Protein AF-A0A6L2P257-F1 (afdb_monomer_lite)

Radius of gyration: 29.63 Å; chains: 1; bounding box: 64×80×100 Å

pLDDT: mean 70.64, std 18.65, range [27.84, 96.62]

Secondary structure (DSSP, 8-state):
-EETTGGGGSEEEEEEEEEPPTT---SS-TT-EEEEEEPPTT-TTHHHHHHHHHHHHHHHTT-EE-SS-TTEEEEEETTEEEEEEEETTEEEEEESSHHHHHHHHHHHHHHS-EE---S--BSSS-EEEEETTEEEEE-HHHHHHHHHHTT-TTPPP-S-S--HHHHTTTTS---B--HHHHHHHHHHHHHHTTT-GGGHHHHHHHHTTTTS-BHHHHHHHHHHHHHHHHTTT--EEEETT------EEE---TTS-SS---THHHHHHHHHHHHHHHHHHHHHHHHT---S-EEEEES-HHHHHHHT-TT--SS-TTHHHH-TTSTT-SSGGGGEEEEESS--------S-HHHHHHHHHHHHHHHHHTT----GGG---S-SSEEETTEEEETTEEEE-HHHHHHHHTPPPP-SHHHHHHHHHHHHHHHTTT-SS--------PPPGGGTTS-HHHHHHHHHHHHHHHTHHHHTTS-EEEEES-GGGGGTTT-S---HHHHHHHHHHTTS-EEEEE--TTS-HHHHHHH--PPPPP-

Sequence (539 aa):
MDVKTAFLNRILKEEVYVGQPLGFVSKQYPYHMYALDKALYGLKQAPRAWYDILLQFLIETGFQKGSIDTTLFIKRKGKHIMLIQIYVDDIIFGSTNPKYCTKFSDLMVKCFEMSMMGEMKFFLEPQVNQFSNGIFINQSKYILDILKRFGMENCDTVPTPIVEQAKLKLDLVEKPVDHTDYCSMIGSLMYVTSSRPDIIFATCMCARYQANPNEHHVSAFKRIFCYLKGTINFGLWYPKDSGFDLIAYSNADHAGCHLDRKTESEYVAVSGCCAQVLWMRTQLQDYGFFYDKVPIYCDSKSVIAISCNPVQHTHTKHIDVSNPGVLMRVTPIQFALLVDVDTKESVVELQTKEEHDAHLRLVLELLKKEELYTKFSKCNFWLSKIQFLRHVIDSEGIHVDPAKIEEIKDWESPTTTIEIRQFLGLVVTIDDLSKKEKVIAYASRQLKIHKNKYTTHDLELRAMVFALKMWRHYFYDTKCVVFTDHKSLQHILDQKELNMRQRSWLELLSDYDYELRYDPRKANVVADALSRKSRPKPL

Organism: Tanacetum cinerariifolium (NCBI:txid118510)

Structure (mmCIF, N/CA/C/O backbone):
data_AF-A0A6L2P257-F1
#
_entry.id   AF-A0A6L2P257-F1
#
loop_
_atom_site.group_PDB
_atom_site.id
_atom_site.type_symbol
_atom_site.label_atom_id
_atom_site.label_alt_id
_atom_site.label_comp_id
_atom_site.label_asym_id
_atom_site.label_entity_id
_atom_site.label_seq_id
_atom_site.pdbx_PDB_ins_code
_atom_site.Cartn_x
_atom_site.Cartn_y
_atom_site.Cartn_z
_atom_site.occupancy
_atom_site.B_iso_or_equiv
_atom_site.auth_seq_id
_atom_site.auth_comp_id
_atom_site.auth_asym_id
_atom_site.auth_atom_id
_atom_site.pdbx_PDB_model_num
ATOM 1 N N . MET A 1 1 ? -3.025 12.269 15.958 1.00 76.62 1 MET A N 1
ATOM 2 C CA . MET A 1 1 ? -2.903 12.271 17.431 1.00 76.62 1 MET A CA 1
ATOM 3 C C . MET A 1 1 ? -1.823 11.294 17.802 1.00 76.62 1 MET A C 1
ATOM 5 O O . MET A 1 1 ? -1.691 10.302 17.099 1.00 76.62 1 MET A O 1
ATOM 9 N N . ASP A 1 2 ? -1.105 11.596 18.875 1.00 73.38 2 ASP A N 1
ATOM 10 C CA . ASP A 1 2 ? -0.067 10.729 19.428 1.00 73.38 2 ASP A CA 1
ATOM 11 C C . ASP A 1 2 ? -0.501 10.254 20.820 1.00 73.38 2 ASP A C 1
ATOM 13 O O . ASP A 1 2 ? -1.002 11.055 21.627 1.00 73.38 2 ASP A O 1
ATOM 17 N N . VAL A 1 3 ? -0.380 8.951 21.064 1.00 70.69 3 VAL A N 1
ATOM 18 C CA . VAL A 1 3 ? -0.749 8.322 22.333 1.00 70.69 3 VAL A CA 1
ATOM 19 C C . VAL A 1 3 ? 0.478 8.289 23.228 1.00 70.69 3 VAL A C 1
ATOM 21 O O . VAL A 1 3 ? 1.445 7.578 22.952 1.00 70.69 3 VAL A O 1
ATOM 24 N N . LYS A 1 4 ? 0.428 8.984 24.366 1.00 66.88 4 LYS A N 1
ATOM 25 C CA . LYS A 1 4 ? 1.474 8.803 25.368 1.00 66.88 4 LYS A CA 1
ATOM 26 C C . LYS A 1 4 ? 1.285 7.435 26.003 1.00 66.88 4 LYS A C 1
ATOM 28 O O . LYS A 1 4 ? 0.177 7.075 26.388 1.00 66.88 4 LYS A O 1
ATOM 33 N N . THR A 1 5 ? 2.374 6.669 26.055 1.00 66.75 5 THR A N 1
ATOM 34 C CA . THR A 1 5 ? 2.427 5.358 26.717 1.00 66.75 5 THR A CA 1
ATOM 35 C C . THR A 1 5 ? 1.301 4.400 26.301 1.00 66.75 5 THR A C 1
ATOM 37 O O . THR A 1 5 ? 0.735 3.700 27.141 1.00 66.75 5 THR A O 1
ATOM 40 N N . ALA A 1 6 ? 1.015 4.318 24.993 1.00 63.56 6 ALA A N 1
ATOM 41 C CA . ALA A 1 6 ? -0.085 3.539 24.409 1.00 63.56 6 ALA A CA 1
ATOM 42 C C . ALA A 1 6 ? -0.255 2.138 25.016 1.00 63.56 6 ALA A C 1
ATOM 44 O O . ALA A 1 6 ? -1.359 1.713 25.367 1.00 63.56 6 ALA A O 1
ATOM 45 N N . PHE A 1 7 ? 0.862 1.444 25.222 1.00 67.69 7 PHE A N 1
ATOM 46 C CA . PHE A 1 7 ? 0.887 0.065 25.699 1.00 67.69 7 PHE A CA 1
ATOM 47 C C . PHE A 1 7 ? 0.561 -0.099 27.194 1.00 67.69 7 PHE A C 1
ATOM 49 O O . PHE A 1 7 ? 0.090 -1.162 27.597 1.00 67.69 7 PHE A O 1
ATOM 56 N N . LEU A 1 8 ? 0.681 0.954 28.011 1.00 66.81 8 LEU A N 1
ATOM 57 C CA . LEU A 1 8 ? 0.335 0.919 29.442 1.00 66.81 8 LEU A CA 1
ATOM 58 C C . LEU A 1 8 ? -1.179 1.011 29.711 1.00 66.81 8 LEU A C 1
ATOM 60 O O . LEU A 1 8 ? -1.615 0.903 30.864 1.00 66.81 8 LEU A O 1
ATOM 64 N N . ASN A 1 9 ? -1.989 1.191 28.665 1.00 67.06 9 ASN A N 1
ATOM 65 C CA . ASN A 1 9 ? -3.443 1.282 28.780 1.00 67.06 9 ASN A CA 1
ATOM 66 C C . ASN A 1 9 ? -4.141 -0.087 28.886 1.00 67.06 9 ASN A C 1
ATOM 68 O O . ASN A 1 9 ? -5.329 -0.122 29.203 1.00 67.06 9 ASN A O 1
ATOM 72 N N . ARG A 1 10 ? -3.443 -1.220 28.675 1.00 66.69 10 ARG A N 1
ATOM 73 C CA . ARG A 1 10 ? -4.026 -2.572 28.825 1.00 66.69 10 ARG A CA 1
ATOM 74 C C . ARG A 1 10 ? -3.344 -3.406 29.894 1.00 66.69 10 ARG A C 1
ATOM 76 O O . ARG A 1 10 ? -2.117 -3.458 29.949 1.00 66.69 10 ARG A O 1
ATOM 83 N N . ILE A 1 11 ? -4.166 -4.158 30.624 1.00 69.00 11 ILE A N 1
ATOM 84 C CA . ILE A 1 11 ? -3.730 -5.325 31.390 1.00 69.00 11 ILE A CA 1
ATOM 85 C C . ILE A 1 11 ? -3.409 -6.464 30.410 1.00 69.00 11 ILE A C 1
ATOM 87 O O . ILE A 1 11 ? -4.204 -6.764 29.510 1.00 69.00 11 ILE A O 1
ATOM 91 N N . LEU A 1 12 ? -2.234 -7.076 30.536 1.00 70.88 12 LEU A N 1
ATOM 92 C CA . LEU A 1 12 ? -1.852 -8.216 29.707 1.00 70.88 12 LEU A CA 1
ATOM 93 C C . LEU A 1 12 ? -2.770 -9.404 30.017 1.00 70.88 12 LEU A C 1
ATOM 95 O O . LEU A 1 12 ? -2.944 -9.792 31.165 1.00 70.88 12 LEU A O 1
ATOM 99 N N . LYS A 1 13 ? -3.364 -10.000 28.976 1.00 70.75 13 LYS A N 1
ATOM 100 C CA . LYS A 1 13 ? -4.147 -11.242 29.123 1.00 70.75 13 LYS A CA 1
ATOM 101 C C . LYS A 1 13 ? -3.263 -12.473 29.342 1.00 70.75 13 LYS A C 1
ATOM 103 O O . LYS A 1 13 ? -3.749 -13.500 29.796 1.00 70.75 13 LYS A O 1
ATOM 108 N N . GLU A 1 14 ? -2.000 -12.380 28.945 1.00 74.75 14 GLU A N 1
ATOM 109 C CA . GLU A 1 14 ? -1.008 -13.443 29.057 1.00 74.75 14 GLU A CA 1
ATOM 110 C C . GLU A 1 14 ? -0.076 -13.133 30.228 1.00 74.75 14 GLU A C 1
ATOM 112 O O . GLU A 1 14 ? 0.313 -11.979 30.415 1.00 74.75 14 GLU A O 1
ATOM 117 N N . GLU A 1 15 ? 0.327 -14.155 30.982 1.00 80.50 15 GLU A N 1
ATOM 118 C CA . GLU A 1 15 ? 1.360 -13.993 32.003 1.00 80.50 15 GLU A CA 1
ATOM 119 C C . GLU A 1 15 ? 2.718 -13.792 31.329 1.00 80.50 15 GLU A C 1
ATOM 121 O O . GLU A 1 15 ? 3.277 -14.697 30.703 1.00 80.50 15 GLU A O 1
ATOM 126 N N . VAL A 1 16 ? 3.252 -12.578 31.449 1.00 82.00 16 VAL A N 1
ATOM 127 C CA . VAL A 1 16 ? 4.582 -12.231 30.951 1.00 82.00 16 VAL A CA 1
ATOM 128 C C . VAL A 1 16 ? 5.460 -11.867 32.135 1.00 82.00 16 VAL A C 1
ATOM 130 O O . VAL A 1 16 ? 5.157 -10.941 32.885 1.00 82.00 16 VAL A O 1
ATOM 133 N N . TYR A 1 17 ? 6.577 -12.574 32.273 1.00 85.88 17 TYR A N 1
ATOM 134 C CA . TYR A 1 17 ? 7.598 -12.270 33.267 1.00 85.88 17 TYR A CA 1
ATOM 135 C C . TYR A 1 17 ? 8.787 -11.588 32.600 1.00 85.88 17 TYR A C 1
ATOM 137 O O . TYR A 1 17 ? 9.225 -11.993 31.521 1.00 85.88 17 TYR A O 1
ATOM 145 N N . VAL A 1 18 ? 9.330 -10.565 33.251 1.00 86.88 18 VAL A N 1
ATOM 146 C CA . VAL A 1 18 ? 10.545 -9.878 32.808 1.00 86.88 18 VAL A CA 1
ATOM 147 C C . VAL A 1 18 ? 11.616 -9.923 33.884 1.00 86.88 18 VAL A C 1
ATOM 149 O O . VAL A 1 18 ? 11.336 -9.864 35.084 1.00 86.88 18 VAL A O 1
ATOM 152 N N . GLY A 1 19 ? 12.869 -10.021 33.439 1.00 86.38 19 GLY A N 1
ATOM 153 C CA . GLY A 1 19 ? 14.017 -9.853 34.319 1.00 86.38 19 GLY A CA 1
ATOM 154 C C . GLY A 1 19 ? 13.993 -8.476 34.983 1.00 86.38 19 GLY A C 1
ATOM 155 O O . GLY A 1 19 ? 13.470 -7.509 34.425 1.00 86.38 19 GLY A O 1
ATOM 156 N N . GLN A 1 20 ? 14.556 -8.387 36.185 1.00 86.94 20 GLN A N 1
ATOM 157 C CA . GLN A 1 20 ? 14.603 -7.123 36.913 1.00 86.94 20 GLN A CA 1
ATOM 158 C C . GLN A 1 20 ? 15.472 -6.114 36.145 1.00 86.94 20 GLN A C 1
ATOM 160 O O . GLN A 1 20 ? 16.606 -6.446 35.786 1.00 86.94 20 GLN A O 1
ATOM 165 N N . PRO A 1 21 ? 14.971 -4.896 35.871 1.00 83.38 21 PRO A N 1
ATOM 166 C CA . PRO A 1 21 ? 15.739 -3.905 35.140 1.00 83.38 21 PRO A CA 1
ATOM 167 C C . PRO A 1 21 ? 16.980 -3.479 35.930 1.00 83.38 21 PRO A C 1
ATOM 169 O O . PRO A 1 21 ? 16.980 -3.425 37.165 1.00 83.38 21 PRO A O 1
ATOM 172 N N . LEU A 1 22 ? 18.049 -3.162 35.198 1.00 82.00 22 LEU A N 1
ATOM 173 C CA . LEU A 1 22 ? 19.303 -2.674 35.769 1.00 82.00 22 LEU A CA 1
ATOM 174 C C . LEU A 1 22 ? 19.032 -1.450 36.661 1.00 82.00 22 LEU A C 1
ATOM 176 O O . LEU A 1 22 ? 18.378 -0.500 36.240 1.00 82.00 22 LEU A O 1
ATOM 180 N N . GLY A 1 23 ? 19.516 -1.496 37.905 1.00 83.69 23 GLY A N 1
ATOM 181 C CA . GLY A 1 23 ? 19.292 -0.452 38.915 1.00 83.69 23 GLY A CA 1
ATOM 182 C C . GLY A 1 23 ? 18.063 -0.649 39.816 1.00 83.69 23 GLY A C 1
ATOM 183 O O . GLY A 1 23 ? 17.987 -0.002 40.856 1.00 83.69 23 GLY A O 1
ATOM 184 N N . PHE A 1 24 ? 17.157 -1.579 39.492 1.00 83.56 24 PHE A N 1
ATOM 185 C CA . PHE A 1 24 ? 15.951 -1.897 40.282 1.00 83.56 24 PHE A CA 1
ATOM 186 C C . PHE A 1 24 ? 15.936 -3.341 40.807 1.00 83.56 24 PHE A C 1
ATOM 188 O O . PHE A 1 24 ? 14.884 -3.880 41.160 1.00 83.56 24 PHE A O 1
ATOM 195 N N . VAL A 1 25 ? 17.107 -3.982 40.846 1.00 87.19 25 VAL A N 1
ATOM 196 C CA . VAL A 1 25 ? 17.256 -5.345 41.359 1.00 87.19 25 VAL A CA 1
ATOM 197 C C . VAL A 1 25 ? 17.035 -5.346 42.872 1.00 87.19 25 VAL A C 1
ATOM 199 O O . VAL A 1 25 ? 17.728 -4.651 43.620 1.00 87.19 25 VAL A O 1
ATOM 202 N N . SER A 1 26 ? 16.068 -6.133 43.333 1.00 87.56 26 SER A N 1
ATOM 203 C CA . SER A 1 26 ? 15.757 -6.296 44.747 1.00 87.56 26 SER A CA 1
ATOM 204 C C . SER A 1 26 ? 16.937 -6.910 45.495 1.00 87.56 26 SER A C 1
ATOM 206 O O . SER A 1 26 ? 17.420 -7.988 45.149 1.00 87.56 26 SER A O 1
ATOM 208 N N . LYS A 1 27 ? 17.361 -6.254 46.581 1.00 89.12 27 LYS A N 1
ATOM 209 C CA . LYS A 1 27 ? 18.416 -6.770 47.469 1.00 89.12 27 LYS A CA 1
ATOM 210 C C . LYS A 1 27 ? 17.995 -8.047 48.203 1.00 89.12 27 LYS A C 1
ATOM 212 O O . LYS A 1 27 ? 18.851 -8.861 48.523 1.00 89.12 27 LYS A O 1
ATOM 217 N N . GLN A 1 28 ? 16.698 -8.212 48.479 1.00 92.69 28 GLN A N 1
ATOM 218 C CA . GLN A 1 28 ? 16.161 -9.399 49.155 1.00 92.69 28 GLN A CA 1
ATOM 219 C C . GLN A 1 28 ? 15.887 -10.550 48.179 1.00 92.69 28 GLN A C 1
ATOM 221 O O . GLN A 1 28 ? 16.047 -11.709 48.547 1.00 92.69 28 GLN A O 1
ATOM 226 N N . TYR A 1 29 ? 15.522 -10.240 46.931 1.00 87.75 29 TYR A N 1
ATOM 227 C CA . TYR A 1 29 ? 15.127 -11.235 45.931 1.00 87.75 29 TYR A CA 1
ATOM 228 C C . TYR A 1 29 ? 15.846 -11.012 44.589 1.00 87.75 29 TYR A C 1
ATOM 230 O O . TYR A 1 29 ? 15.198 -10.697 43.590 1.00 87.75 29 TYR A O 1
ATOM 238 N N . PRO A 1 30 ? 17.178 -11.184 44.518 1.00 86.69 30 PRO A N 1
ATOM 239 C CA . PRO A 1 30 ? 17.960 -10.827 43.329 1.00 86.69 30 PRO A CA 1
ATOM 240 C C . PRO A 1 30 ? 17.673 -11.709 42.103 1.00 86.69 30 PRO A C 1
ATOM 242 O O . PRO A 1 30 ? 17.868 -11.269 40.976 1.00 86.69 30 PRO A O 1
ATOM 245 N N . TYR A 1 31 ? 17.179 -12.935 42.310 1.00 90.19 31 TYR A N 1
ATOM 246 C CA . TYR A 1 31 ? 16.886 -13.900 41.238 1.00 90.19 31 TYR A CA 1
ATOM 247 C C . TYR A 1 31 ? 15.407 -13.968 40.836 1.00 90.19 31 TYR A C 1
ATOM 249 O O . TYR A 1 31 ? 15.038 -14.791 40.002 1.00 90.19 31 TYR A O 1
ATOM 257 N N . HIS A 1 32 ? 14.542 -13.150 41.440 1.00 89.19 32 HIS A N 1
ATOM 258 C CA . HIS A 1 32 ? 13.128 -13.120 41.062 1.00 89.19 32 HIS A CA 1
ATOM 259 C C . HIS A 1 32 ? 12.919 -12.371 39.742 1.00 89.19 32 HIS A C 1
ATOM 261 O O . HIS A 1 32 ? 13.767 -11.592 39.306 1.00 89.19 32 HIS A O 1
ATOM 267 N N . MET A 1 33 ? 11.774 -12.608 39.110 1.00 88.56 33 MET A N 1
ATOM 268 C CA . MET A 1 33 ? 11.314 -11.877 37.930 1.00 88.56 33 MET A CA 1
ATOM 269 C C . MET A 1 33 ? 10.073 -11.062 38.291 1.00 88.56 33 MET A C 1
ATOM 271 O O . MET A 1 33 ? 9.333 -11.430 39.204 1.00 88.56 33 MET A O 1
ATOM 275 N N . TYR A 1 34 ? 9.838 -9.965 37.575 1.00 87.31 34 TYR A N 1
ATOM 276 C CA . TYR A 1 34 ? 8.602 -9.199 37.712 1.00 87.31 34 TYR A CA 1
ATOM 277 C C . TYR A 1 34 ? 7.533 -9.781 36.789 1.00 87.31 34 TYR A C 1
ATOM 279 O O . TYR A 1 34 ? 7.780 -9.951 35.597 1.00 87.31 34 TYR A O 1
ATOM 287 N N . ALA A 1 35 ? 6.350 -10.063 37.335 1.00 86.50 35 ALA A N 1
ATOM 288 C CA . ALA A 1 35 ? 5.158 -10.324 36.538 1.00 86.50 35 ALA A CA 1
ATOM 289 C C . ALA A 1 35 ? 4.612 -8.990 36.019 1.00 86.50 35 ALA A C 1
ATOM 291 O O . ALA A 1 35 ? 4.408 -8.054 36.797 1.00 86.50 35 ALA A O 1
ATOM 292 N N . LEU A 1 36 ? 4.413 -8.883 34.710 1.00 83.81 36 LEU A N 1
ATOM 293 C CA . LEU A 1 36 ? 3.863 -7.684 34.100 1.00 83.81 36 LEU A CA 1
ATOM 294 C C . LEU A 1 36 ? 2.342 -7.712 34.147 1.00 83.81 36 LEU A C 1
ATOM 296 O O . LEU A 1 36 ? 1.709 -8.529 33.488 1.00 83.81 36 LEU A O 1
ATOM 300 N N . ASP A 1 37 ? 1.774 -6.754 34.871 1.00 78.00 37 ASP A N 1
ATOM 301 C CA . ASP A 1 37 ? 0.335 -6.496 34.851 1.00 78.00 37 ASP A CA 1
ATOM 302 C C . ASP A 1 37 ? -0.075 -5.778 33.553 1.00 78.00 37 ASP A C 1
ATOM 304 O O . ASP A 1 37 ? -1.099 -6.081 32.955 1.00 78.00 37 ASP A O 1
ATOM 308 N N . LYS A 1 38 ? 0.769 -4.870 33.042 1.00 77.81 38 LYS A N 1
ATOM 309 C CA . LYS A 1 38 ? 0.504 -4.053 31.845 1.00 77.81 38 LYS A CA 1
ATOM 310 C C . LYS A 1 38 ? 1.546 -4.254 30.752 1.00 77.81 38 LYS A C 1
ATOM 312 O O . LYS A 1 38 ? 2.690 -4.615 31.028 1.00 77.81 38 LYS A O 1
ATOM 317 N N . ALA A 1 39 ? 1.162 -3.990 29.502 1.00 76.31 39 ALA A N 1
ATOM 318 C CA . ALA A 1 39 ? 2.063 -4.176 28.371 1.00 76.31 39 ALA A CA 1
ATOM 319 C C . ALA A 1 39 ? 3.168 -3.101 28.338 1.00 76.31 39 ALA A C 1
ATOM 321 O O . ALA A 1 39 ? 2.905 -1.909 28.470 1.00 76.31 39 ALA A O 1
ATOM 322 N N . LEU A 1 40 ? 4.419 -3.526 28.147 1.00 76.06 40 LEU A N 1
ATOM 323 C CA . LEU A 1 40 ? 5.583 -2.647 28.013 1.00 76.06 40 LEU A CA 1
ATOM 324 C C . LEU A 1 40 ? 6.018 -2.501 26.551 1.00 76.06 40 LEU A C 1
ATOM 326 O O . LEU A 1 40 ? 5.827 -3.404 25.732 1.00 76.06 40 LEU A O 1
ATOM 330 N N . TYR A 1 41 ? 6.679 -1.381 26.247 1.00 71.75 41 TYR A N 1
ATOM 331 C CA . TYR A 1 41 ? 7.372 -1.196 24.972 1.00 71.75 41 TYR A CA 1
ATOM 332 C C . TYR A 1 41 ? 8.392 -2.319 24.745 1.00 71.75 41 TYR A C 1
ATOM 334 O O . TYR A 1 41 ? 9.121 -2.714 25.653 1.00 71.75 41 TYR A O 1
ATOM 342 N N . GLY A 1 42 ? 8.429 -2.840 23.518 1.00 72.94 42 GLY A N 1
ATOM 343 C CA . GLY A 1 42 ? 9.296 -3.956 23.132 1.00 72.94 42 GLY A CA 1
ATOM 344 C C . GLY A 1 42 ? 8.673 -5.344 23.309 1.00 72.94 42 GLY A C 1
ATOM 345 O O . GLY A 1 42 ? 9.206 -6.313 22.764 1.00 72.94 42 GLY A O 1
ATOM 346 N N . LEU A 1 43 ? 7.523 -5.470 23.986 1.00 77.25 43 LEU A N 1
ATOM 347 C CA . LEU A 1 43 ? 6.760 -6.718 23.967 1.00 77.25 43 LEU A CA 1
ATOM 348 C C . LEU A 1 43 ? 6.082 -6.912 22.612 1.00 77.25 43 LEU A C 1
ATOM 350 O O . LEU A 1 43 ? 5.414 -6.018 22.095 1.00 77.25 43 LEU A O 1
ATOM 354 N N . LYS A 1 44 ? 6.167 -8.130 22.073 1.00 74.56 44 LYS A N 1
ATOM 355 C CA . LYS A 1 44 ? 5.504 -8.487 20.809 1.00 74.56 44 LYS A CA 1
ATOM 356 C C . LYS A 1 44 ? 3.979 -8.369 20.895 1.00 74.56 44 LYS A C 1
ATOM 358 O O . LYS A 1 44 ? 3.342 -8.097 19.883 1.00 74.56 44 LYS A O 1
ATOM 363 N N . GLN A 1 45 ? 3.396 -8.565 22.080 1.00 74.25 45 GLN A N 1
ATOM 364 C CA . GLN A 1 45 ? 1.949 -8.465 22.280 1.00 74.25 45 GLN A CA 1
ATOM 365 C C . GLN A 1 45 ? 1.451 -7.025 22.459 1.00 74.25 45 GLN A C 1
ATOM 367 O O . GLN A 1 45 ? 0.258 -6.786 22.300 1.00 74.25 45 GLN A O 1
ATOM 372 N N . ALA A 1 46 ? 2.323 -6.067 22.789 1.00 77.38 46 ALA A N 1
ATOM 373 C CA . ALA A 1 46 ? 1.915 -4.723 23.198 1.00 77.38 46 ALA A CA 1
ATOM 374 C C . ALA A 1 46 ? 1.149 -3.934 22.110 1.00 77.38 46 ALA A C 1
ATOM 376 O O . ALA A 1 46 ? 0.061 -3.441 22.417 1.00 77.38 46 ALA A O 1
ATOM 377 N N . PRO A 1 47 ? 1.599 -3.889 20.837 1.00 78.06 47 PRO A N 1
ATOM 378 C CA . PRO A 1 47 ? 0.861 -3.195 19.776 1.00 78.06 47 PRO A CA 1
ATOM 379 C C . PRO A 1 47 ? -0.522 -3.787 19.512 1.00 78.06 47 PRO A C 1
ATOM 381 O O . PRO A 1 47 ? -1.506 -3.061 19.391 1.00 78.06 47 PRO A O 1
ATOM 384 N N . ARG A 1 48 ? -0.614 -5.122 19.488 1.00 78.31 48 ARG A N 1
ATOM 385 C CA . ARG A 1 48 ? -1.890 -5.834 19.342 1.00 78.31 48 ARG A CA 1
ATOM 386 C C . ARG A 1 48 ? -2.806 -5.541 20.521 1.00 78.31 48 ARG A C 1
ATOM 388 O O . ARG A 1 48 ? -4.000 -5.317 20.347 1.00 78.31 48 ARG A O 1
ATOM 395 N N . ALA A 1 49 ? -2.233 -5.528 21.723 1.00 78.75 49 ALA A N 1
ATOM 396 C CA . ALA A 1 49 ? -2.982 -5.279 22.930 1.00 78.75 49 ALA A CA 1
ATOM 397 C C . ALA A 1 49 ? -3.661 -3.905 22.889 1.00 78.75 49 ALA A C 1
ATOM 399 O O . ALA A 1 49 ? -4.862 -3.818 23.144 1.00 78.75 49 ALA A O 1
ATOM 400 N N . TRP A 1 50 ? -2.897 -2.879 22.522 1.00 81.12 50 TRP A N 1
ATOM 401 C CA . TRP A 1 50 ? -3.380 -1.517 22.324 1.00 81.12 50 TRP A CA 1
ATOM 402 C C . TRP A 1 50 ? -4.450 -1.426 21.231 1.00 81.12 50 TRP A C 1
ATOM 404 O O . TRP A 1 50 ? -5.536 -0.899 21.479 1.00 81.12 50 TRP A O 1
ATOM 414 N N . TYR A 1 51 ? -4.187 -2.013 20.061 1.00 85.56 51 TYR A N 1
ATOM 415 C CA . TYR A 1 51 ? -5.128 -2.000 18.943 1.00 85.56 51 TYR A CA 1
ATOM 416 C C . TYR A 1 51 ? -6.496 -2.592 19.318 1.00 85.56 51 TYR A C 1
ATOM 418 O O . TYR A 1 51 ? -7.515 -1.992 18.992 1.00 85.56 51 TYR A O 1
ATOM 426 N N . ASP A 1 52 ? -6.548 -3.707 20.055 1.00 85.00 52 ASP A N 1
ATOM 427 C CA . ASP A 1 52 ? -7.823 -4.317 20.467 1.00 85.00 52 ASP A CA 1
ATOM 428 C C . ASP A 1 52 ? -8.672 -3.391 21.357 1.00 85.00 52 ASP A C 1
ATOM 430 O O . ASP A 1 52 ? -9.898 -3.399 21.248 1.00 85.00 52 ASP A O 1
ATOM 434 N N . ILE A 1 53 ? -8.047 -2.618 22.258 1.00 85.56 53 ILE A N 1
ATOM 435 C CA . ILE A 1 53 ? -8.779 -1.661 23.109 1.00 85.56 53 ILE A CA 1
ATOM 436 C C . ILE A 1 53 ? -9.399 -0.583 22.234 1.00 85.56 53 ILE A C 1
ATOM 438 O O . ILE A 1 53 ? -10.582 -0.269 22.364 1.00 85.56 53 ILE A O 1
ATOM 442 N N . LEU A 1 54 ? -8.579 -0.015 21.352 1.00 87.50 54 LEU A N 1
ATOM 443 C CA . LEU A 1 54 ? -8.995 1.073 20.489 1.00 87.50 54 LEU A CA 1
ATOM 444 C C . LEU A 1 54 ? -10.088 0.611 19.520 1.00 87.50 54 LEU A C 1
ATOM 446 O O . LEU A 1 54 ? -11.080 1.311 19.345 1.00 87.50 54 LEU A O 1
ATOM 450 N N . LEU A 1 55 ? -9.954 -0.597 18.969 1.00 89.50 55 LEU A N 1
ATOM 451 C CA . LEU A 1 55 ? -10.976 -1.265 18.167 1.00 89.50 55 LEU A CA 1
ATOM 452 C C . LEU A 1 55 ? -12.295 -1.366 18.939 1.00 89.50 55 LEU A C 1
ATOM 454 O O . LEU A 1 55 ? -13.309 -0.862 18.461 1.00 89.50 55 LEU A O 1
ATOM 458 N N . GLN A 1 56 ? -12.288 -1.970 20.130 1.00 89.12 56 GLN A N 1
ATOM 459 C CA . GLN A 1 56 ? -13.500 -2.155 20.932 1.00 89.12 56 GLN A CA 1
ATOM 460 C C . GLN A 1 56 ? -14.184 -0.811 21.223 1.00 89.12 56 GLN A C 1
ATOM 462 O O . GLN A 1 56 ? -15.382 -0.653 20.992 1.00 89.12 56 GLN A O 1
ATOM 467 N N . PHE A 1 57 ? -13.400 0.186 21.633 1.00 90.06 57 PHE A N 1
ATOM 468 C CA . PHE A 1 57 ? -13.877 1.537 21.902 1.00 90.06 57 PHE A CA 1
ATOM 469 C C . PHE A 1 57 ? -14.494 2.217 20.666 1.00 90.06 57 PHE A C 1
ATOM 471 O O . PHE A 1 57 ? -15.558 2.838 20.744 1.00 90.06 57 PHE A O 1
ATOM 478 N N . LEU A 1 58 ? -13.852 2.109 19.500 1.00 92.00 58 LEU A N 1
ATOM 479 C CA . LEU A 1 58 ? -14.360 2.699 18.260 1.00 92.00 58 LEU A CA 1
ATOM 480 C C . LEU A 1 58 ? -15.668 2.034 17.814 1.00 92.00 58 LEU A C 1
ATOM 482 O O . LEU A 1 58 ? -16.610 2.732 17.434 1.00 92.00 58 LEU A O 1
ATOM 486 N N . ILE A 1 59 ? -15.775 0.710 17.929 1.00 91.62 59 ILE A N 1
ATOM 487 C CA . ILE A 1 59 ? -17.017 -0.009 17.620 1.00 91.62 59 ILE A CA 1
ATOM 488 C C . ILE A 1 59 ? -18.145 0.399 18.579 1.00 91.62 59 ILE A C 1
ATOM 490 O O . ILE A 1 59 ? -19.239 0.739 18.127 1.00 91.62 59 ILE A O 1
ATOM 494 N N . GLU A 1 60 ? -17.884 0.460 19.888 1.00 90.69 60 GLU A N 1
ATOM 495 C CA . GLU A 1 60 ? -18.870 0.883 20.898 1.00 90.69 60 GLU A CA 1
ATOM 496 C C . GLU A 1 60 ? -19.341 2.328 20.697 1.00 90.69 60 GLU A C 1
ATOM 498 O O . GLU A 1 60 ? -20.507 2.659 20.919 1.00 90.69 60 GLU A O 1
ATOM 503 N N . THR A 1 61 ? -18.458 3.198 20.208 1.00 89.00 61 THR A N 1
ATOM 504 C CA . THR A 1 61 ? -18.799 4.584 19.861 1.00 89.00 61 THR A CA 1
ATOM 505 C C . THR A 1 61 ? -19.472 4.711 18.488 1.00 89.00 61 THR A C 1
ATOM 507 O O . THR A 1 61 ? -19.787 5.828 18.056 1.00 89.00 61 THR A O 1
ATOM 510 N N . GLY A 1 62 ? -19.763 3.595 17.815 1.00 90.50 62 GLY A N 1
ATOM 511 C CA . GLY A 1 62 ? -20.549 3.519 16.585 1.00 90.50 62 GLY A CA 1
ATOM 512 C C . GLY A 1 62 ? -19.753 3.764 15.304 1.00 90.50 62 GLY A C 1
ATOM 513 O O . GLY A 1 62 ? -20.330 4.242 14.325 1.00 90.50 62 GLY A O 1
ATOM 514 N N . PHE A 1 63 ? -18.442 3.517 15.310 1.00 93.06 63 PHE A N 1
ATOM 515 C CA . PHE A 1 63 ? -17.663 3.387 14.080 1.00 93.06 63 PHE A CA 1
ATOM 516 C C . PHE A 1 63 ? -17.813 1.979 13.507 1.00 93.06 63 PHE A C 1
ATOM 518 O O . PHE A 1 63 ? -18.001 1.005 14.231 1.00 93.06 63 PHE A O 1
ATOM 525 N N . GLN A 1 64 ? -17.711 1.883 12.190 1.00 91.38 64 GLN A N 1
ATOM 526 C CA . GLN A 1 64 ? -17.618 0.628 11.460 1.00 91.38 64 GLN A CA 1
ATOM 527 C C . GLN A 1 64 ? -16.179 0.441 10.994 1.00 91.38 64 GLN A C 1
ATOM 529 O O . GLN A 1 64 ? -15.501 1.411 10.653 1.00 91.38 64 GLN A O 1
ATOM 534 N N . LYS A 1 65 ? -15.712 -0.801 11.000 1.00 91.12 65 LYS A N 1
ATOM 535 C CA . LYS A 1 65 ? -14.401 -1.170 10.467 1.00 91.12 65 LYS A CA 1
ATOM 536 C C . LYS A 1 65 ? -14.459 -1.179 8.934 1.00 91.12 65 LYS A C 1
ATOM 538 O O . LYS A 1 65 ? -15.502 -1.535 8.387 1.00 91.12 65 LYS A O 1
ATOM 543 N N . GLY A 1 66 ? -13.376 -0.781 8.268 1.00 86.06 66 GLY A N 1
ATOM 544 C CA . GLY A 1 66 ? -13.235 -0.918 6.816 1.00 86.06 66 GLY A CA 1
ATOM 545 C C . GLY A 1 66 ? -13.359 -2.379 6.377 1.00 86.06 66 GLY A C 1
ATOM 546 O O . GLY A 1 66 ? -13.043 -3.288 7.152 1.00 86.06 66 GLY A O 1
ATOM 547 N N . SER A 1 67 ? -13.838 -2.599 5.153 1.00 79.62 67 SER A N 1
ATOM 548 C CA . SER A 1 67 ? -14.033 -3.942 4.589 1.00 79.62 67 SER A CA 1
ATOM 549 C C . SER A 1 67 ? -12.700 -4.636 4.312 1.00 79.62 67 SER A C 1
ATOM 551 O O . SER A 1 67 ? -12.529 -5.810 4.632 1.00 79.62 67 SER A O 1
ATOM 553 N N . ILE A 1 68 ? -11.721 -3.894 3.790 1.00 78.56 68 ILE A N 1
ATOM 554 C CA . ILE A 1 68 ? -10.402 -4.436 3.436 1.00 78.56 68 ILE A CA 1
ATOM 555 C C . ILE A 1 68 ? -9.341 -4.013 4.441 1.00 78.56 68 ILE A C 1
ATOM 557 O O . ILE A 1 68 ? -8.589 -4.847 4.953 1.00 78.56 68 ILE A O 1
ATOM 561 N N . ASP A 1 69 ? -9.229 -2.707 4.695 1.00 81.94 69 ASP A N 1
ATOM 562 C CA . ASP A 1 69 ? -8.245 -2.197 5.638 1.00 81.94 69 ASP A CA 1
ATOM 563 C C . ASP A 1 69 ? -8.795 -2.288 7.057 1.00 81.94 69 ASP A C 1
ATOM 565 O O . ASP A 1 69 ? -9.605 -1.482 7.514 1.00 81.94 69 ASP A O 1
ATOM 569 N N . THR A 1 70 ? -8.293 -3.280 7.786 1.00 83.75 70 THR A N 1
ATOM 570 C CA . THR A 1 70 ? -8.692 -3.512 9.171 1.00 83.75 70 THR A CA 1
ATOM 571 C C . THR A 1 70 ? -8.316 -2.371 10.118 1.00 83.75 70 THR A C 1
ATOM 573 O O . THR A 1 70 ? -8.854 -2.290 11.222 1.00 83.75 70 THR A O 1
ATOM 576 N N . THR A 1 71 ? -7.411 -1.483 9.723 1.00 88.94 71 THR A N 1
ATOM 577 C CA . THR A 1 71 ? -6.985 -0.332 10.524 1.00 88.94 71 THR A CA 1
ATOM 578 C C . THR A 1 71 ? -7.732 0.961 10.185 1.00 88.94 71 THR A C 1
ATOM 580 O O . THR A 1 71 ? -7.537 1.975 10.863 1.00 88.94 71 THR A O 1
ATOM 583 N N . LEU A 1 72 ? -8.635 0.907 9.200 1.00 91.50 72 LEU A N 1
ATOM 584 C CA . LEU A 1 72 ? -9.543 1.983 8.824 1.00 91.50 72 LEU A CA 1
ATOM 585 C C . LEU A 1 72 ? -10.872 1.862 9.584 1.00 91.50 72 LEU A C 1
ATOM 587 O O . LEU A 1 72 ? -11.479 0.793 9.662 1.00 91.50 72 LEU A O 1
ATOM 591 N N . PHE A 1 73 ? -11.357 2.987 10.104 1.00 93.31 73 PHE A N 1
ATOM 592 C CA . PHE A 1 73 ? -12.644 3.109 10.778 1.00 93.31 73 PHE A CA 1
ATOM 593 C C . PHE A 1 73 ? -13.446 4.272 10.218 1.00 93.31 73 PHE A C 1
ATOM 595 O O . PHE A 1 73 ? -12.932 5.367 9.980 1.00 93.31 73 PHE A O 1
ATOM 602 N N . ILE A 1 74 ? -14.739 4.036 10.034 1.00 93.06 74 ILE A N 1
ATOM 603 C CA . ILE A 1 74 ? -15.622 4.917 9.284 1.00 93.06 74 ILE A CA 1
ATOM 604 C C . ILE A 1 74 ? -16.892 5.142 10.080 1.00 93.06 74 ILE A C 1
ATOM 606 O O . ILE A 1 74 ? -17.512 4.212 10.593 1.00 93.06 74 ILE A O 1
ATOM 610 N N . LYS A 1 75 ? -17.311 6.401 10.168 1.00 92.44 75 LYS A N 1
ATOM 611 C CA . LYS A 1 75 ? -18.597 6.770 10.754 1.00 92.44 75 LYS A CA 1
ATOM 612 C C . LYS A 1 75 ? -19.324 7.731 9.839 1.00 92.44 75 LYS A C 1
ATOM 614 O O . LYS A 1 75 ? -18.826 8.810 9.514 1.00 92.44 75 LYS A O 1
ATOM 619 N N . ARG A 1 76 ? -20.529 7.335 9.437 1.00 90.88 76 ARG A N 1
ATOM 620 C CA . ARG A 1 76 ? -21.405 8.114 8.560 1.00 90.88 76 ARG A CA 1
ATOM 621 C C . ARG A 1 76 ? -22.568 8.670 9.372 1.00 90.88 76 ARG A C 1
ATOM 623 O O . ARG A 1 76 ? -23.233 7.940 10.104 1.00 90.88 76 ARG A O 1
ATOM 630 N N . LYS A 1 77 ? -22.815 9.976 9.259 1.00 88.19 77 LYS A N 1
ATOM 631 C CA . LYS A 1 77 ? -23.970 10.647 9.866 1.00 88.19 77 LYS A CA 1
ATOM 632 C C . LYS A 1 77 ? -24.586 11.623 8.866 1.00 88.19 77 LYS A C 1
ATOM 634 O O . LYS A 1 77 ? -24.103 12.742 8.687 1.00 88.19 77 LYS A O 1
ATOM 639 N N . GLY A 1 78 ? -25.666 11.193 8.212 1.00 87.00 78 GLY A N 1
ATOM 640 C CA . GLY A 1 78 ? -26.256 11.926 7.090 1.00 87.00 78 GLY A CA 1
ATOM 641 C C . GLY A 1 78 ? -25.245 12.069 5.949 1.00 87.00 78 GLY A C 1
ATOM 642 O O . GLY A 1 78 ? -24.601 11.096 5.574 1.00 87.00 78 GLY A O 1
ATOM 643 N N . LYS A 1 79 ? -25.052 13.295 5.449 1.00 87.38 79 LYS A N 1
ATOM 644 C CA . LYS A 1 79 ? -24.062 13.607 4.400 1.00 87.38 79 LYS A CA 1
ATOM 645 C C . LYS A 1 79 ? -22.610 13.675 4.884 1.00 87.38 79 LYS A C 1
ATOM 647 O O . LYS A 1 79 ? -21.711 13.901 4.082 1.00 87.38 79 LYS A O 1
ATOM 652 N N . HIS A 1 80 ? -22.382 13.578 6.192 1.00 90.56 80 HIS A N 1
ATOM 653 C CA . HIS A 1 80 ? -21.055 13.740 6.763 1.00 90.56 80 HIS A CA 1
ATOM 654 C C . HIS A 1 80 ? -20.397 12.390 7.015 1.00 90.56 80 HIS A C 1
ATOM 656 O O . HIS A 1 80 ? -20.969 11.522 7.678 1.00 90.56 80 HIS A O 1
ATOM 662 N N . ILE A 1 81 ? -19.169 12.256 6.527 1.00 91.25 81 ILE A N 1
ATOM 663 C CA . ILE A 1 81 ? -18.278 11.135 6.811 1.00 91.25 81 ILE A CA 1
ATOM 664 C C . ILE A 1 81 ? -17.144 11.585 7.728 1.00 91.25 81 ILE A C 1
ATOM 666 O O . ILE A 1 81 ? -16.629 12.702 7.587 1.00 91.25 81 ILE A O 1
ATOM 670 N N . MET A 1 82 ? -16.791 10.702 8.657 1.00 93.44 82 MET A N 1
ATOM 671 C CA . MET A 1 82 ? -15.586 10.756 9.465 1.00 93.44 82 MET A CA 1
ATOM 672 C C . MET A 1 82 ? -14.781 9.477 9.242 1.00 93.44 82 MET A C 1
ATOM 674 O O . MET A 1 82 ? -15.337 8.379 9.302 1.00 93.44 82 MET A O 1
ATOM 678 N N . LEU A 1 83 ? -13.489 9.649 8.991 1.00 93.75 83 LEU A N 1
ATOM 679 C CA . LEU A 1 83 ? -12.517 8.598 8.726 1.00 93.75 83 LEU A CA 1
ATOM 680 C C . LEU A 1 83 ? -11.453 8.633 9.815 1.00 93.75 83 LEU A C 1
ATOM 682 O O . LEU A 1 83 ? -11.007 9.717 10.197 1.00 93.75 83 LEU A O 1
ATOM 686 N N . ILE A 1 84 ? -11.049 7.465 10.294 1.00 92.62 84 ILE A N 1
ATOM 687 C CA . ILE A 1 84 ? -9.953 7.283 11.241 1.00 92.62 84 ILE A CA 1
ATOM 688 C C . ILE A 1 84 ? -9.062 6.173 10.694 1.00 92.62 84 ILE A C 1
ATOM 690 O O . ILE A 1 84 ? -9.542 5.076 10.432 1.00 92.62 84 ILE A O 1
ATOM 694 N N . GLN A 1 85 ? -7.775 6.454 10.552 1.00 91.50 85 GLN A N 1
ATOM 695 C CA . GLN A 1 85 ? -6.745 5.488 10.206 1.00 91.50 85 GLN A CA 1
ATOM 696 C C . GLN A 1 85 ? -5.806 5.330 11.398 1.00 91.50 85 GLN A C 1
ATOM 698 O O . GLN A 1 85 ? -5.295 6.323 11.923 1.00 91.50 85 GLN A O 1
ATOM 703 N N . ILE A 1 86 ? -5.564 4.089 11.808 1.00 88.19 86 ILE A N 1
ATOM 704 C CA . ILE A 1 86 ? -4.659 3.776 12.914 1.00 88.19 86 ILE A CA 1
ATOM 705 C C . ILE A 1 86 ? -3.399 3.119 12.369 1.00 88.19 86 ILE A C 1
ATOM 707 O O . ILE A 1 86 ? -3.465 2.148 11.621 1.00 88.19 86 ILE A O 1
ATOM 711 N N . TYR A 1 87 ? -2.245 3.610 12.795 1.00 84.38 87 TYR A N 1
ATOM 712 C CA . TYR A 1 87 ? -0.967 2.967 12.549 1.00 84.38 87 TYR A CA 1
ATOM 713 C C . TYR A 1 87 ? -0.184 2.876 13.854 1.00 84.38 87 TYR A C 1
ATOM 715 O O . TYR A 1 87 ? 0.451 3.834 14.277 1.00 84.38 87 TYR A O 1
ATOM 723 N N . VAL A 1 88 ? -0.216 1.700 14.486 1.00 79.38 88 VAL A N 1
ATOM 724 C CA . VAL A 1 88 ? 0.431 1.453 15.785 1.00 79.38 88 VAL A CA 1
ATOM 725 C C . VAL A 1 88 ? -0.031 2.488 16.826 1.00 79.38 88 VAL A C 1
ATOM 727 O O . VAL A 1 88 ? -1.160 2.384 17.307 1.00 79.38 88 VAL A O 1
ATOM 730 N N . ASP A 1 89 ? 0.800 3.484 17.132 1.00 77.12 89 ASP A N 1
ATOM 731 C CA . ASP A 1 89 ? 0.534 4.528 18.126 1.00 77.12 89 ASP A CA 1
ATOM 732 C C . ASP A 1 89 ? -0.009 5.823 17.485 1.00 77.12 89 ASP A C 1
ATOM 734 O O . ASP A 1 89 ? -0.617 6.651 18.167 1.00 77.12 89 ASP A O 1
ATOM 738 N N . ASP A 1 90 ? 0.138 5.974 16.165 1.00 81.38 90 ASP A N 1
ATOM 739 C CA . ASP A 1 90 ? -0.321 7.135 15.409 1.00 81.38 90 ASP A CA 1
ATOM 740 C C . ASP A 1 90 ? -1.779 6.973 14.969 1.00 81.38 90 ASP A C 1
ATOM 742 O O . ASP A 1 90 ? -2.169 5.983 14.344 1.00 81.38 90 ASP A O 1
ATOM 746 N N . ILE A 1 91 ? -2.593 7.998 15.231 1.00 87.88 91 ILE A N 1
ATOM 747 C CA . ILE A 1 91 ? -3.983 8.057 14.760 1.00 87.88 91 ILE A CA 1
ATOM 748 C C . ILE A 1 91 ? -4.163 9.260 13.839 1.00 87.88 91 ILE A C 1
ATOM 750 O O . ILE A 1 91 ? -4.091 10.413 14.286 1.00 87.88 91 ILE A O 1
ATOM 754 N N . ILE A 1 92 ? -4.467 9.005 12.569 1.00 90.31 92 ILE A N 1
ATOM 755 C CA . ILE A 1 92 ? -4.960 10.022 11.637 1.00 90.31 92 ILE A CA 1
ATOM 756 C C . ILE A 1 92 ? -6.474 9.976 11.636 1.00 90.31 92 ILE A C 1
ATOM 758 O O . ILE A 1 92 ? -7.078 8.911 11.628 1.00 90.31 92 ILE A O 1
ATOM 762 N N . PHE A 1 93 ? -7.106 11.139 11.583 1.00 91.75 93 PHE A N 1
ATOM 763 C CA . PHE A 1 93 ? -8.528 11.211 11.312 1.00 91.75 93 PHE A CA 1
ATOM 764 C C . PHE A 1 93 ? -8.877 12.483 10.559 1.00 91.75 93 PHE A C 1
ATOM 766 O O . PHE A 1 93 ? -8.188 13.500 10.648 1.00 91.75 93 PHE A O 1
ATOM 773 N N . GLY A 1 94 ? -9.978 12.417 9.826 1.00 91.94 94 GLY A N 1
ATOM 774 C CA . GLY A 1 94 ? -10.515 13.522 9.053 1.00 91.94 94 GLY A CA 1
ATOM 775 C C . GLY A 1 94 ? -12.029 13.426 8.974 1.00 91.94 94 GLY A C 1
ATOM 776 O O . GLY A 1 94 ? -12.612 12.347 9.070 1.00 91.94 94 GLY A O 1
ATOM 777 N N . SER A 1 95 ? -12.689 14.566 8.818 1.00 92.06 95 SER A N 1
ATOM 778 C CA . SER A 1 95 ? -14.138 14.626 8.680 1.00 92.06 95 SER A CA 1
ATOM 779 C C . SER A 1 95 ? -14.531 15.750 7.742 1.00 92.06 95 SER A C 1
ATOM 781 O O . SER A 1 95 ? -13.975 16.845 7.786 1.00 92.06 95 SER A O 1
ATOM 783 N N . THR A 1 96 ? -15.577 15.503 6.963 1.00 90.31 96 THR A N 1
ATOM 784 C CA . THR A 1 96 ? -16.270 16.538 6.171 1.00 90.31 96 THR A CA 1
ATOM 785 C C . THR A 1 96 ? -16.932 17.616 7.036 1.00 90.31 96 THR A C 1
ATOM 787 O O . THR A 1 96 ? -17.304 18.676 6.541 1.00 90.31 96 THR A O 1
ATOM 790 N N . ASN A 1 97 ? -17.107 17.356 8.334 1.00 90.81 97 ASN A N 1
ATOM 791 C CA . ASN A 1 97 ? -17.560 18.329 9.318 1.00 90.81 97 ASN A CA 1
ATOM 792 C C . ASN A 1 97 ? -16.479 18.528 10.395 1.00 90.81 97 ASN A C 1
ATOM 794 O O . ASN A 1 97 ? -16.292 17.619 11.215 1.00 90.81 97 ASN A O 1
ATOM 798 N N . PRO A 1 98 ? -15.829 19.707 10.463 1.00 88.31 98 PRO A N 1
ATOM 799 C CA . PRO A 1 98 ? -14.781 19.992 11.446 1.00 88.31 98 PRO A CA 1
ATOM 800 C C . PRO A 1 98 ? -15.218 19.779 12.900 1.00 88.31 98 PRO A C 1
ATOM 802 O O . PRO A 1 98 ? -14.421 19.348 13.729 1.00 88.31 98 PRO A O 1
ATOM 805 N N . LYS A 1 99 ? -16.508 19.980 13.215 1.00 91.25 99 LYS A N 1
ATOM 806 C CA . LYS A 1 99 ? -17.041 19.760 14.571 1.00 91.25 99 LYS A CA 1
ATOM 807 C C . LYS A 1 99 ? -16.910 18.305 15.025 1.00 91.25 99 LYS A C 1
ATOM 809 O O . LYS A 1 99 ? -16.870 18.049 16.225 1.00 91.25 99 LYS A O 1
ATOM 814 N N . TYR A 1 100 ? -16.891 17.345 14.099 1.00 91.19 100 TYR A N 1
ATOM 815 C CA . TYR A 1 100 ? -16.697 15.935 14.444 1.00 91.19 100 TYR A CA 1
ATOM 816 C C . TYR A 1 100 ? -15.245 15.637 14.802 1.00 91.19 100 TYR A C 1
ATOM 818 O O . TYR A 1 100 ? -15.023 14.880 15.739 1.00 91.19 100 TYR A O 1
ATOM 826 N N . CYS A 1 101 ? -14.279 16.293 14.149 1.00 90.12 101 CYS A N 1
ATOM 827 C CA . CYS A 1 101 ? -12.870 16.187 14.523 1.00 90.12 101 CYS A CA 1
ATOM 828 C C . CYS A 1 101 ? -12.639 16.686 15.954 1.00 90.12 101 CYS A C 1
ATOM 830 O O . CYS A 1 101 ? -12.009 15.984 16.738 1.00 90.12 101 CYS A O 1
ATOM 832 N N . THR A 1 102 ? -13.203 17.844 16.320 1.00 89.56 102 THR A N 1
ATOM 833 C CA . THR A 1 102 ? -13.088 18.380 17.689 1.00 89.56 102 THR A CA 1
ATOM 834 C C . THR A 1 102 ? -13.721 17.438 18.710 1.00 89.56 102 THR A C 1
ATOM 836 O O . THR A 1 102 ? -13.062 17.030 19.656 1.00 89.56 102 THR A O 1
ATOM 839 N N . LYS A 1 103 ? -14.962 16.991 18.470 1.00 90.19 103 LYS A N 1
ATOM 840 C CA . LYS A 1 103 ? -15.651 16.060 19.380 1.00 90.19 103 LYS A CA 1
ATOM 841 C C . LYS A 1 103 ? -14.912 14.739 19.557 1.00 90.19 103 LYS A C 1
ATOM 843 O O . LYS A 1 103 ? -14.903 14.195 20.654 1.00 90.19 103 LYS A O 1
ATOM 848 N N . PHE A 1 104 ? -14.349 14.203 18.478 1.00 90.31 104 PHE A N 1
ATOM 849 C CA . PHE A 1 104 ? -13.575 12.972 18.538 1.00 90.31 104 PHE A CA 1
ATOM 850 C C . PHE A 1 104 ? -12.268 13.168 19.302 1.00 90.31 104 PHE A C 1
ATOM 852 O O . PHE A 1 104 ? -11.960 12.364 20.172 1.00 90.31 104 PHE A O 1
ATOM 859 N N . SER A 1 105 ? -11.549 14.259 19.037 1.00 89.12 105 SER A N 1
ATOM 860 C CA . SER A 1 105 ? -10.354 14.634 19.794 1.00 89.12 105 SER A CA 1
ATOM 861 C C . SER A 1 105 ? -10.648 14.721 21.293 1.00 89.12 105 SER A C 1
ATOM 863 O O . SER A 1 105 ? -9.971 14.071 22.084 1.00 89.12 105 SER A O 1
ATOM 865 N N . ASP A 1 106 ? -11.686 15.463 21.686 1.00 88.81 106 ASP A N 1
ATOM 866 C CA . ASP A 1 106 ? -12.063 15.635 23.096 1.00 88.81 106 ASP A CA 1
ATOM 867 C C . ASP A 1 106 ? -12.425 14.297 23.755 1.00 88.81 106 ASP A C 1
ATOM 869 O O . ASP A 1 106 ? -12.060 14.034 24.900 1.00 88.81 106 ASP A O 1
ATOM 873 N N . LEU A 1 107 ? -13.123 13.430 23.017 1.00 88.19 107 LEU A N 1
ATOM 874 C CA . LEU A 1 107 ? -13.474 12.088 23.468 1.00 88.19 107 LEU A CA 1
ATOM 875 C C . LEU A 1 107 ? -12.222 11.225 23.686 1.00 88.19 107 LEU A C 1
ATOM 877 O O . LEU A 1 107 ? -12.094 10.590 24.729 1.00 88.19 107 LEU A O 1
ATOM 881 N N . MET A 1 108 ? -11.293 11.231 22.729 1.00 87.12 108 MET A N 1
ATOM 882 C CA . MET A 1 108 ? -10.052 10.461 22.801 1.00 87.12 108 MET A CA 1
ATOM 883 C C . MET A 1 108 ? -9.161 10.929 23.953 1.00 87.12 108 MET A C 1
ATOM 885 O O . MET A 1 108 ? -8.697 10.091 24.714 1.00 87.12 108 MET A O 1
ATOM 889 N N . VAL A 1 109 ? -8.986 12.243 24.140 1.00 86.31 109 VAL A N 1
ATOM 890 C CA . VAL A 1 109 ? -8.200 12.815 25.254 1.00 86.31 109 VAL A CA 1
ATOM 891 C C . VAL A 1 109 ? -8.843 12.526 26.614 1.00 86.31 109 VAL A C 1
ATOM 893 O O . VAL A 1 109 ? -8.148 12.365 27.614 1.00 86.31 109 VAL A O 1
ATOM 896 N N . LYS A 1 110 ? -10.176 12.446 26.678 1.00 86.25 110 LYS A N 1
ATOM 897 C CA . LYS A 1 110 ? -10.882 12.080 27.912 1.00 86.25 110 LYS A CA 1
ATOM 898 C C . LYS A 1 110 ? -10.689 10.605 28.278 1.00 86.25 110 LYS A C 1
ATOM 900 O O . LYS A 1 110 ? -10.669 10.277 29.462 1.00 86.25 110 LYS A O 1
ATOM 905 N N . CYS A 1 111 ? -10.614 9.725 27.282 1.00 83.06 111 CYS A N 1
ATOM 906 C CA . CYS A 1 111 ? -10.508 8.280 27.486 1.00 83.06 111 CYS A CA 1
ATOM 907 C C . CYS A 1 111 ? -9.059 7.792 27.605 1.00 83.06 111 CYS A C 1
ATOM 909 O O . CYS A 1 111 ? -8.806 6.823 28.317 1.00 83.06 111 CYS A O 1
ATOM 911 N N . PHE A 1 112 ? -8.123 8.453 26.928 1.00 81.81 112 PHE A N 1
ATOM 912 C CA . PHE A 1 112 ? -6.728 8.047 26.816 1.00 81.81 112 PHE A CA 1
ATOM 913 C C . PHE A 1 112 ? -5.809 9.254 27.011 1.00 81.81 112 PHE A C 1
ATOM 915 O O . PHE A 1 112 ? -6.117 10.363 26.574 1.00 81.81 112 PHE A O 1
ATOM 922 N N . GLU A 1 113 ? -4.644 9.037 27.620 1.00 79.06 113 GLU A N 1
ATOM 923 C CA . GLU A 1 113 ? -3.632 10.083 27.769 1.00 79.06 113 GLU A CA 1
ATOM 924 C C . GLU A 1 113 ? -2.976 10.384 26.407 1.00 79.06 113 GLU A C 1
ATOM 926 O O . GLU A 1 113 ? -1.995 9.767 25.996 1.00 79.06 113 GLU A O 1
ATOM 931 N N . MET A 1 114 ? -3.567 11.315 25.657 1.00 80.50 114 MET A N 1
ATOM 932 C CA . MET A 1 114 ? -3.175 11.623 24.280 1.00 80.50 114 MET A CA 1
ATOM 933 C C . MET A 1 114 ? -3.015 13.121 24.058 1.00 80.50 114 MET A C 1
ATOM 935 O O . MET A 1 114 ? -3.683 13.939 24.691 1.00 80.50 114 MET A O 1
ATOM 939 N N . SER A 1 115 ? -2.163 13.483 23.100 1.00 76.88 115 SER A N 1
ATOM 940 C CA . SER A 1 115 ? -2.000 14.868 22.652 1.00 76.88 115 SER A CA 1
ATOM 941 C C . SER A 1 115 ? -2.418 15.059 21.196 1.00 76.88 115 SER A C 1
ATOM 943 O O . SER A 1 115 ? -2.098 14.268 20.301 1.00 76.88 115 SER A O 1
ATOM 945 N N . MET A 1 116 ? -3.127 16.163 20.948 1.00 78.69 116 MET A N 1
ATOM 946 C CA . MET A 1 116 ? -3.380 16.656 19.599 1.00 78.69 116 MET A CA 1
ATOM 947 C C . MET A 1 116 ? -2.101 17.249 19.019 1.00 78.69 116 MET A C 1
ATOM 949 O O . MET A 1 116 ? -1.536 18.184 19.575 1.00 78.69 116 MET A O 1
ATOM 953 N N . MET A 1 117 ? -1.689 16.733 17.863 1.00 76.06 117 MET A N 1
ATOM 954 C CA . MET A 1 117 ? -0.487 17.183 17.150 1.00 76.06 117 MET A CA 1
ATOM 955 C C . MET A 1 117 ? -0.791 18.274 16.105 1.00 76.06 117 MET A C 1
ATOM 957 O O . MET A 1 117 ? 0.075 18.642 15.318 1.00 76.06 117 MET A O 1
ATOM 961 N N . GLY A 1 118 ? -2.020 18.808 16.108 1.00 80.56 118 GLY A N 1
ATOM 962 C CA . GLY A 1 118 ? -2.488 19.802 15.141 1.00 80.56 118 GLY A CA 1
ATOM 963 C C . GLY A 1 118 ? -2.716 19.220 13.745 1.00 80.56 118 GLY A C 1
ATOM 964 O O . GLY A 1 118 ? -3.026 18.037 13.596 1.00 80.56 118 GLY A O 1
ATOM 965 N N . GLU A 1 119 ? -2.596 20.070 12.723 1.00 83.88 119 GLU A N 1
ATOM 966 C CA . GLU A 1 119 ? -2.643 19.640 11.325 1.00 83.88 119 GLU A CA 1
ATOM 967 C C . GLU A 1 119 ? -1.494 18.680 11.001 1.00 83.88 119 GLU A C 1
ATOM 969 O O . GLU A 1 119 ? -0.341 18.897 11.381 1.00 83.88 119 GLU A O 1
ATOM 974 N N . MET A 1 120 ? -1.814 17.619 10.263 1.00 84.94 120 MET A N 1
ATOM 975 C CA . MET A 1 120 ? -0.844 16.614 9.854 1.00 84.94 120 MET A CA 1
ATOM 976 C C . MET A 1 120 ? 0.186 17.221 8.897 1.00 84.94 120 MET A C 1
ATOM 978 O O . MET A 1 120 ? -0.152 17.578 7.767 1.00 84.94 120 MET A O 1
ATOM 982 N N . LYS A 1 121 ? 1.435 17.307 9.368 1.00 86.12 121 LYS A N 1
ATOM 983 C CA . LYS A 1 121 ? 2.605 17.746 8.586 1.00 86.12 121 LYS A CA 1
ATOM 984 C C . LYS A 1 121 ? 3.485 16.592 8.119 1.00 86.12 121 LYS A C 1
ATOM 986 O O . LYS A 1 121 ? 4.194 16.727 7.128 1.00 86.12 121 LYS A O 1
ATOM 991 N N . PHE A 1 122 ? 3.458 15.481 8.848 1.00 84.12 122 PHE A N 1
ATOM 992 C CA . PHE A 1 122 ? 4.209 14.270 8.547 1.00 84.12 122 PHE A CA 1
ATOM 993 C C . PHE A 1 122 ? 3.352 13.061 8.899 1.00 84.12 122 PHE A C 1
ATOM 995 O O . PHE A 1 122 ? 2.644 13.090 9.908 1.00 84.12 122 PHE A O 1
ATOM 1002 N N . PHE A 1 123 ? 3.442 12.008 8.097 1.00 80.00 123 PHE A N 1
ATOM 1003 C CA . PHE A 1 123 ? 2.901 10.701 8.449 1.00 80.00 123 PHE A CA 1
ATOM 1004 C C . PHE A 1 123 ? 3.767 9.616 7.842 1.00 80.00 123 PHE A C 1
ATOM 1006 O O . PHE A 1 123 ? 3.959 9.629 6.633 1.00 80.00 123 PHE A O 1
ATOM 1013 N N . LEU A 1 124 ? 4.281 8.706 8.675 1.00 74.81 124 LEU A N 1
ATOM 1014 C CA . LEU A 1 124 ? 5.202 7.643 8.257 1.00 74.81 124 LEU A CA 1
ATOM 1015 C C . LEU A 1 124 ? 6.430 8.152 7.491 1.00 74.81 124 LEU A C 1
ATOM 1017 O O . LEU A 1 124 ? 6.928 7.416 6.658 1.00 74.81 124 LEU A O 1
ATOM 1021 N N . GLU A 1 125 ? 6.892 9.375 7.788 1.00 78.00 125 GLU A N 1
ATOM 1022 C CA . GLU A 1 125 ? 7.981 10.169 7.170 1.00 78.00 125 GLU A CA 1
ATOM 1023 C C . GLU A 1 125 ? 7.661 11.065 5.947 1.00 78.00 125 GLU A C 1
ATOM 1025 O O . GLU A 1 125 ? 8.240 12.159 5.908 1.00 78.00 125 GLU A O 1
ATOM 1030 N N . PRO A 1 126 ? 6.759 10.741 4.989 1.00 86.31 126 PRO A N 1
ATOM 1031 C CA . PRO A 1 126 ? 6.318 11.705 3.988 1.00 86.31 126 PRO A CA 1
ATOM 1032 C C . PRO A 1 126 ? 5.812 13.010 4.594 1.00 86.31 126 PRO A C 1
ATOM 1034 O O . PRO A 1 126 ? 5.093 13.032 5.597 1.00 86.31 126 PRO A O 1
ATOM 1037 N N . GLN A 1 127 ? 6.190 14.108 3.949 1.00 92.06 127 GLN A N 1
ATOM 1038 C CA . GLN A 1 127 ? 5.782 15.455 4.309 1.00 92.06 127 GLN A CA 1
ATOM 1039 C C . GLN A 1 127 ? 4.447 15.756 3.641 1.00 92.06 127 GLN A C 1
ATOM 1041 O O . GLN A 1 127 ? 4.297 15.563 2.434 1.00 92.06 127 GLN A O 1
ATOM 1046 N N . VAL A 1 128 ? 3.495 16.249 4.426 1.00 92.38 128 VAL A N 1
ATOM 1047 C CA . VAL A 1 128 ? 2.161 16.620 3.962 1.00 92.38 128 VAL A CA 1
ATOM 1048 C C . VAL A 1 128 ? 1.972 18.113 4.175 1.00 92.38 128 VAL A C 1
ATOM 1050 O O . VAL A 1 128 ? 1.971 18.610 5.301 1.00 92.38 128 VAL A O 1
ATOM 1053 N N . ASN A 1 129 ? 1.804 18.841 3.080 1.00 91.94 129 ASN A N 1
ATOM 1054 C CA . ASN A 1 129 ? 1.503 20.262 3.082 1.00 91.94 129 ASN A CA 1
ATOM 1055 C C . ASN A 1 129 ? 0.046 20.442 2.648 1.00 91.94 129 ASN A C 1
ATOM 1057 O O . ASN A 1 129 ? -0.308 20.169 1.502 1.00 91.94 129 ASN A O 1
ATOM 1061 N N . GLN A 1 130 ? -0.804 20.870 3.577 1.00 90.94 130 GLN A N 1
ATOM 1062 C CA . GLN A 1 130 ? -2.228 21.083 3.330 1.00 90.94 130 GLN A CA 1
ATOM 1063 C C . GLN A 1 130 ? -2.472 22.556 2.995 1.00 90.94 130 GLN A C 1
ATOM 1065 O O . GLN A 1 130 ? -2.074 23.445 3.746 1.00 90.94 130 GLN A O 1
ATOM 1070 N N . PHE A 1 131 ? -3.120 22.811 1.863 1.00 91.62 131 PHE A N 1
ATOM 1071 C CA . PHE A 1 131 ? -3.478 24.141 1.382 1.00 91.62 131 PHE A CA 1
ATOM 1072 C C . PHE A 1 131 ? -4.992 24.233 1.173 1.00 91.62 131 PHE A C 1
ATOM 1074 O O . PHE A 1 131 ? -5.703 23.231 1.105 1.00 91.62 131 PHE A O 1
ATOM 1081 N N . SER A 1 132 ? -5.511 25.451 1.020 1.00 90.19 132 SER A N 1
ATOM 1082 C CA . SER A 1 132 ? -6.943 25.674 0.781 1.00 90.19 132 SER A CA 1
ATOM 1083 C C . SER A 1 132 ? -7.447 25.077 -0.541 1.00 90.19 132 SER A C 1
ATOM 1085 O O . SER A 1 132 ? -8.637 24.782 -0.660 1.00 90.19 132 SER A O 1
ATOM 1087 N N . ASN A 1 133 ? -6.554 24.897 -1.518 1.00 92.12 133 ASN A N 1
ATOM 1088 C CA . ASN A 1 133 ? -6.828 24.403 -2.867 1.00 92.12 133 ASN A CA 1
ATOM 1089 C C . ASN A 1 133 ? -6.321 22.972 -3.128 1.00 92.12 133 ASN A C 1
ATOM 1091 O O . ASN A 1 133 ? -6.462 22.492 -4.251 1.00 92.12 133 ASN A O 1
ATOM 1095 N N . GLY A 1 134 ? -5.741 22.284 -2.140 1.00 91.94 134 GLY A N 1
ATOM 1096 C CA . GLY A 1 134 ? -5.245 20.919 -2.321 1.00 91.94 134 GLY A CA 1
ATOM 1097 C C . GLY A 1 134 ? -4.234 20.471 -1.271 1.00 91.94 134 GLY A C 1
ATOM 1098 O O . GLY A 1 134 ? -3.904 21.204 -0.340 1.00 91.94 134 GLY A O 1
ATOM 1099 N N . ILE A 1 135 ? -3.739 19.248 -1.426 1.00 93.00 135 ILE A N 1
ATOM 1100 C CA . ILE A 1 135 ? -2.742 18.629 -0.549 1.00 93.00 135 ILE A CA 1
ATOM 1101 C C . ILE A 1 135 ? -1.511 18.282 -1.381 1.00 93.00 135 ILE A C 1
ATOM 1103 O O . ILE A 1 135 ? -1.621 17.646 -2.426 1.00 93.00 135 ILE A O 1
ATOM 1107 N N . PHE A 1 136 ? -0.334 18.667 -0.903 1.00 94.25 136 PHE A N 1
ATOM 1108 C CA . PHE A 1 136 ? 0.942 18.301 -1.503 1.00 94.25 136 PHE A CA 1
ATOM 1109 C C . PHE A 1 136 ? 1.672 17.287 -0.624 1.00 94.25 136 PHE A C 1
ATOM 1111 O O . PHE A 1 136 ? 1.884 17.541 0.562 1.00 94.25 136 PHE A O 1
ATOM 1118 N N . ILE A 1 137 ? 2.074 16.156 -1.202 1.00 94.44 137 ILE A N 1
ATOM 1119 C CA . ILE A 1 137 ? 2.841 15.106 -0.522 1.00 94.44 137 ILE A CA 1
ATOM 1120 C C . ILE A 1 137 ? 4.227 15.014 -1.152 1.00 94.44 137 ILE A C 1
ATOM 1122 O O . ILE A 1 137 ? 4.346 14.823 -2.361 1.00 94.44 137 ILE A O 1
ATOM 1126 N N . ASN A 1 138 ? 5.281 15.120 -0.348 1.00 93.94 138 ASN A N 1
ATOM 1127 C CA . ASN A 1 138 ? 6.662 15.044 -0.828 1.00 93.94 138 ASN A CA 1
ATOM 1128 C C . ASN A 1 138 ? 7.599 14.401 0.202 1.00 93.94 138 ASN A C 1
ATOM 1130 O O . ASN A 1 138 ? 7.264 14.272 1.377 1.00 93.94 138 ASN A O 1
ATOM 1134 N N . GLN A 1 139 ? 8.799 14.026 -0.235 1.00 94.75 139 GLN A N 1
ATOM 1135 C CA . GLN A 1 139 ? 9.836 13.423 0.608 1.00 94.75 139 GLN A CA 1
ATOM 1136 C C . GLN A 1 139 ? 11.155 14.210 0.532 1.00 94.75 139 GLN A C 1
ATOM 1138 O O . GLN A 1 139 ? 12.235 13.631 0.616 1.00 94.75 139 GLN A O 1
ATOM 1143 N N . SER A 1 140 ? 11.081 15.538 0.382 1.00 94.12 140 SER A N 1
ATOM 1144 C CA . SER A 1 140 ? 12.244 16.409 0.137 1.00 94.12 140 SER A CA 1
ATOM 1145 C C . SER A 1 140 ? 13.332 16.243 1.203 1.00 94.12 140 SER A C 1
ATOM 1147 O O . SER A 1 140 ? 14.509 16.083 0.880 1.00 94.12 140 SER A O 1
ATOM 1149 N N . LYS A 1 141 ? 12.935 16.209 2.484 1.00 92.81 141 LYS A N 1
ATOM 1150 C CA . LYS A 1 141 ? 13.854 15.977 3.608 1.00 92.81 141 LYS A CA 1
ATOM 1151 C C . LYS A 1 141 ? 14.547 14.612 3.523 1.00 92.81 141 LYS A C 1
ATOM 1153 O O . LYS A 1 141 ? 15.765 14.547 3.630 1.00 92.81 141 LYS A O 1
ATOM 1158 N N . TYR A 1 142 ? 13.787 13.548 3.264 1.00 94.00 142 TYR A N 1
ATOM 1159 C CA . TYR A 1 142 ? 14.343 12.200 3.122 1.00 94.00 142 TYR A CA 1
ATOM 1160 C C . TYR A 1 142 ? 15.301 12.106 1.926 1.00 94.00 142 TYR A C 1
ATOM 1162 O O . TYR A 1 142 ? 16.360 11.495 2.033 1.00 94.00 142 TYR A O 1
ATOM 1170 N N . ILE A 1 143 ? 14.972 12.758 0.803 1.00 94.94 143 ILE A N 1
ATOM 1171 C CA . ILE A 1 143 ? 15.843 12.829 -0.379 1.00 94.94 143 ILE A CA 1
ATOM 1172 C C . ILE A 1 143 ? 17.184 13.491 -0.025 1.00 94.94 143 ILE A C 1
ATOM 1174 O O . ILE A 1 143 ? 18.237 12.986 -0.410 1.00 94.94 143 ILE A O 1
ATOM 1178 N N . LEU A 1 144 ? 17.178 14.584 0.740 1.00 94.81 144 LEU A N 1
ATOM 1179 C CA . LEU A 1 144 ? 18.415 15.214 1.217 1.00 94.81 144 LEU A CA 1
ATOM 1180 C C . LEU A 1 144 ? 19.225 14.274 2.123 1.00 94.81 144 LEU A C 1
ATOM 1182 O O . LEU A 1 144 ? 20.436 14.143 1.941 1.00 94.81 144 LEU A O 1
ATOM 1186 N N . ASP A 1 145 ? 18.560 13.571 3.041 1.00 94.12 145 ASP A N 1
ATOM 1187 C CA . ASP A 1 145 ? 19.211 12.636 3.964 1.00 94.12 145 ASP A CA 1
ATOM 1188 C C . ASP A 1 145 ? 19.861 11.452 3.223 1.00 94.12 145 ASP A C 1
ATOM 1190 O O . ASP A 1 145 ? 20.992 11.070 3.540 1.00 94.12 145 ASP A O 1
ATOM 1194 N N . ILE A 1 146 ? 19.211 10.893 2.192 1.00 94.44 146 ILE A N 1
ATOM 1195 C CA . ILE A 1 146 ? 19.809 9.817 1.381 1.00 94.44 146 ILE A CA 1
ATOM 1196 C C . ILE A 1 146 ? 20.939 10.332 0.484 1.00 94.44 146 ILE A C 1
ATOM 1198 O O . ILE A 1 146 ? 21.941 9.634 0.326 1.00 94.44 146 ILE A O 1
ATOM 1202 N N . LEU A 1 147 ? 20.835 11.551 -0.063 1.00 95.44 147 LEU A N 1
ATOM 1203 C CA . LEU A 1 147 ? 21.927 12.157 -0.831 1.00 95.44 147 LEU A CA 1
ATOM 1204 C C . LEU A 1 147 ? 23.165 12.331 0.051 1.00 95.44 147 LEU A C 1
ATOM 1206 O O . LEU A 1 147 ? 24.263 11.977 -0.371 1.00 95.44 147 LEU A O 1
ATOM 1210 N N . LYS A 1 148 ? 22.987 12.780 1.295 1.00 95.81 148 LYS A N 1
ATOM 1211 C CA . LYS A 1 148 ? 24.058 12.848 2.293 1.00 95.81 148 LYS A CA 1
ATOM 1212 C C . LYS A 1 148 ? 24.626 11.479 2.635 1.00 95.81 148 LYS A C 1
ATOM 1214 O O . LYS A 1 148 ? 25.840 11.285 2.588 1.00 95.81 148 LYS A O 1
ATOM 1219 N N . ARG A 1 149 ? 23.758 10.508 2.922 1.00 94.25 149 ARG A N 1
ATOM 1220 C CA . ARG A 1 149 ? 24.151 9.141 3.291 1.00 94.25 149 ARG A CA 1
ATOM 1221 C C . ARG A 1 149 ? 25.032 8.469 2.237 1.00 94.25 149 ARG A C 1
ATOM 1223 O O . ARG A 1 149 ? 25.961 7.759 2.603 1.00 94.25 149 ARG A O 1
ATOM 1230 N N . PHE A 1 150 ? 24.750 8.689 0.954 1.00 93.00 150 PHE A N 1
ATOM 1231 C CA . PHE A 1 150 ? 25.499 8.085 -0.153 1.00 93.00 150 PHE A CA 1
ATOM 1232 C C . PHE A 1 150 ? 26.564 9.014 -0.764 1.00 93.00 150 PHE A C 1
ATOM 1234 O O . PHE A 1 150 ? 27.110 8.694 -1.819 1.00 93.00 150 PHE A O 1
ATOM 1241 N N . GLY A 1 151 ? 26.875 10.153 -0.130 1.00 93.31 151 GLY A N 1
ATOM 1242 C CA . GLY A 1 151 ? 27.917 11.078 -0.597 1.00 93.31 151 GLY A CA 1
ATOM 1243 C C . GLY A 1 151 ? 27.588 11.796 -1.915 1.00 93.31 151 GLY A C 1
ATOM 1244 O O . GLY A 1 151 ? 28.487 12.170 -2.662 1.00 93.31 151 GLY A O 1
ATOM 1245 N N . MET A 1 152 ? 26.302 11.982 -2.215 1.00 94.62 152 MET A N 1
ATOM 1246 C CA . MET A 1 152 ? 25.776 12.574 -3.450 1.00 94.62 152 MET A CA 1
ATOM 1247 C C . MET A 1 152 ? 25.327 14.040 -3.283 1.00 94.62 152 MET A C 1
ATOM 1249 O O . MET A 1 152 ? 24.723 14.604 -4.192 1.00 94.62 152 MET A O 1
ATOM 1253 N N . GLU A 1 153 ? 25.631 14.707 -2.164 1.00 92.31 153 GLU A N 1
ATOM 1254 C CA . GLU A 1 153 ? 25.242 16.114 -1.919 1.00 92.31 153 GLU A CA 1
ATOM 1255 C C . GLU A 1 153 ? 25.797 17.071 -2.983 1.00 92.31 153 GLU A C 1
ATOM 1257 O O . GLU A 1 153 ? 25.109 17.990 -3.424 1.00 92.31 153 GLU A O 1
ATOM 1262 N N . ASN A 1 154 ? 27.013 16.808 -3.469 1.00 91.44 154 ASN A N 1
ATOM 1263 C CA . ASN A 1 154 ? 27.731 17.658 -4.423 1.00 91.44 154 ASN A CA 1
ATOM 1264 C C . ASN A 1 154 ? 27.711 17.126 -5.865 1.00 91.44 154 ASN A C 1
ATOM 1266 O O . ASN A 1 154 ? 28.441 17.640 -6.701 1.00 91.44 154 ASN A O 1
ATOM 1270 N N . CYS A 1 155 ? 26.880 16.125 -6.180 1.00 90.75 155 CYS A N 1
ATOM 1271 C CA . CYS A 1 155 ? 26.812 15.585 -7.543 1.00 90.75 155 CYS A CA 1
ATOM 1272 C C . CYS A 1 155 ? 26.191 16.573 -8.547 1.00 90.75 155 CYS A C 1
ATOM 1274 O O . CYS A 1 155 ? 25.391 17.431 -8.166 1.00 90.75 155 CYS A O 1
ATOM 1276 N N . ASP A 1 156 ? 26.522 16.439 -9.830 1.00 93.38 156 ASP A N 1
ATOM 1277 C CA . ASP A 1 156 ? 25.857 17.203 -10.889 1.00 93.38 156 ASP A CA 1
ATOM 1278 C C . ASP A 1 156 ? 24.393 16.776 -11.037 1.00 93.38 156 ASP A C 1
ATOM 1280 O O . ASP A 1 156 ? 24.035 15.623 -10.780 1.00 93.38 156 ASP A O 1
ATOM 1284 N N . THR A 1 157 ? 23.528 17.701 -11.451 1.00 95.25 157 THR A N 1
ATOM 1285 C CA . THR A 1 157 ? 22.116 17.402 -11.703 1.00 95.25 157 THR A CA 1
ATOM 1286 C C . THR A 1 157 ? 21.918 16.881 -13.123 1.00 95.25 157 THR A C 1
ATOM 1288 O O . THR A 1 157 ? 22.631 17.249 -14.055 1.00 95.25 157 THR A O 1
ATOM 1291 N N . VAL A 1 158 ? 20.929 16.005 -13.305 1.00 93.44 158 VAL A N 1
ATOM 1292 C CA . VAL A 1 158 ? 20.556 15.483 -14.628 1.00 93.44 158 VAL A CA 1
ATOM 1293 C C . VAL A 1 158 ? 19.049 15.616 -14.847 1.00 93.44 158 VAL A C 1
ATOM 1295 O O . VAL A 1 158 ? 18.296 15.550 -13.878 1.00 93.44 158 VAL A O 1
ATOM 1298 N N . PRO A 1 159 ? 18.579 15.773 -16.098 1.00 92.38 159 PRO A N 1
ATOM 1299 C CA . PRO A 1 159 ? 17.162 16.005 -16.383 1.00 92.38 159 PRO A CA 1
ATOM 1300 C C . PRO A 1 159 ? 16.310 14.729 -16.391 1.00 92.38 159 PRO A C 1
ATOM 1302 O O . PRO A 1 159 ? 15.089 14.821 -16.345 1.00 92.38 159 PRO A O 1
ATOM 1305 N N . THR A 1 160 ? 16.923 13.541 -16.468 1.00 90.56 160 THR A N 1
ATOM 1306 C CA . THR A 1 160 ? 16.198 12.263 -16.527 1.00 90.56 160 THR A CA 1
ATOM 1307 C C . THR A 1 160 ? 16.827 11.202 -15.622 1.00 90.56 160 THR A C 1
ATOM 1309 O O . THR A 1 160 ? 18.060 11.101 -15.569 1.00 90.56 160 THR A O 1
ATOM 1312 N N . PRO A 1 161 ? 16.015 10.351 -14.964 1.00 88.50 161 PRO A N 1
ATOM 1313 C CA . PRO A 1 161 ? 16.518 9.320 -14.054 1.00 88.50 161 PRO A CA 1
ATOM 1314 C C . PRO A 1 161 ? 17.257 8.186 -14.782 1.00 88.50 161 PRO A C 1
ATOM 1316 O O . PRO A 1 161 ? 18.129 7.549 -14.201 1.00 88.50 161 PRO A O 1
ATOM 1319 N N . ILE A 1 162 ? 16.966 7.958 -16.068 1.00 84.19 162 ILE A N 1
ATOM 1320 C CA . ILE A 1 162 ? 17.611 6.937 -16.905 1.00 84.19 162 ILE A CA 1
ATOM 1321 C C . ILE A 1 162 ? 17.744 7.427 -18.358 1.00 84.19 162 ILE A C 1
ATOM 1323 O O . ILE A 1 162 ? 16.988 8.294 -18.796 1.00 84.19 162 ILE A O 1
ATOM 1327 N N . VAL A 1 163 ? 18.726 6.899 -19.097 1.00 77.88 163 VAL A N 1
ATOM 1328 C CA . VAL A 1 163 ? 18.931 7.151 -20.538 1.00 77.88 163 VAL A CA 1
ATOM 1329 C C . VAL A 1 163 ? 18.673 5.856 -21.300 1.00 77.88 163 VAL A C 1
ATOM 1331 O O . VAL A 1 163 ? 19.046 4.784 -20.831 1.00 77.88 163 VAL A O 1
ATOM 1334 N N . GLU A 1 164 ? 18.077 5.941 -22.484 1.00 63.47 164 GLU A N 1
ATOM 1335 C CA . GLU A 1 164 ? 17.722 4.778 -23.305 1.00 63.47 164 GLU A CA 1
ATOM 1336 C C . GLU A 1 164 ? 18.929 3.878 -23.629 1.00 63.47 164 GLU A C 1
ATOM 1338 O O . GLU A 1 164 ? 18.873 2.670 -23.422 1.00 63.47 164 GLU A O 1
ATOM 1343 N N . GLN A 1 165 ? 20.076 4.470 -23.978 1.00 56.53 165 GLN A N 1
ATOM 1344 C CA . GLN A 1 165 ? 21.338 3.749 -24.212 1.00 56.53 165 GLN A CA 1
ATOM 1345 C C . GLN A 1 165 ? 21.933 3.102 -22.949 1.00 56.53 165 GLN A C 1
ATOM 1347 O O . GLN A 1 165 ? 22.730 2.172 -23.052 1.00 56.53 165 GLN A O 1
ATOM 1352 N N . ALA A 1 166 ? 21.576 3.583 -21.753 1.00 57.81 166 ALA A N 1
ATOM 1353 C CA . ALA A 1 166 ? 22.045 2.994 -20.501 1.00 57.81 166 ALA A CA 1
ATOM 1354 C C . ALA A 1 166 ? 21.343 1.660 -20.199 1.00 57.81 166 ALA A C 1
ATOM 1356 O O . ALA A 1 166 ? 21.933 0.831 -19.515 1.00 57.81 166 ALA A O 1
ATOM 1357 N N . LYS A 1 167 ? 20.142 1.414 -20.757 1.00 58.41 167 LYS A N 1
ATOM 1358 C CA . LYS A 1 167 ? 19.437 0.123 -20.636 1.00 58.41 167 LYS A CA 1
ATOM 1359 C C . LYS A 1 167 ? 20.293 -1.032 -21.169 1.00 58.41 167 LYS A C 1
ATOM 1361 O O . LYS A 1 167 ? 20.414 -2.050 -20.503 1.00 58.41 167 LYS A O 1
ATOM 1366 N N . LEU A 1 168 ? 20.947 -0.814 -22.314 1.00 51.00 168 LEU A N 1
ATOM 1367 C CA . LEU A 1 168 ? 21.795 -1.789 -23.016 1.00 51.00 168 LEU A CA 1
ATOM 1368 C C . LEU A 1 168 ? 23.125 -2.079 -22.301 1.00 51.00 168 LEU A C 1
ATOM 1370 O O . LEU A 1 168 ? 23.765 -3.086 -22.579 1.00 51.00 168 LEU A O 1
ATOM 1374 N N . LYS A 1 169 ? 23.564 -1.188 -21.402 1.00 58.41 169 LYS A N 1
ATOM 1375 C CA . LYS A 1 169 ? 24.833 -1.322 -20.668 1.00 58.41 169 LYS A CA 1
ATOM 1376 C C . LYS A 1 169 ? 24.690 -2.041 -19.329 1.00 58.41 169 LYS A C 1
ATOM 1378 O O . LYS A 1 169 ? 25.700 -2.431 -18.760 1.00 58.41 169 LYS A O 1
ATOM 1383 N N . LEU A 1 170 ? 23.468 -2.212 -18.821 1.00 58.31 170 LEU A N 1
ATOM 1384 C CA . LEU A 1 170 ? 23.232 -2.940 -17.569 1.00 58.31 170 LEU A CA 1
ATOM 1385 C C . LEU A 1 170 ? 23.539 -4.441 -17.736 1.00 58.31 170 LEU A C 1
ATOM 1387 O O . LEU A 1 170 ? 24.038 -5.070 -16.818 1.00 58.31 170 LEU A O 1
ATOM 1391 N N . ASP A 1 171 ? 23.356 -5.000 -18.933 1.00 59.16 171 ASP A N 1
ATOM 1392 C CA . ASP A 1 171 ? 23.653 -6.415 -19.198 1.00 59.16 171 ASP A CA 1
ATOM 1393 C C . ASP A 1 171 ? 25.159 -6.719 -19.361 1.00 59.16 171 ASP A C 1
ATOM 1395 O O . ASP A 1 171 ? 25.552 -7.878 -19.515 1.00 59.16 171 ASP A O 1
ATOM 1399 N N . LEU A 1 172 ? 26.028 -5.699 -19.337 1.00 63.69 172 LEU A N 1
ATOM 1400 C CA . LEU A 1 172 ? 27.473 -5.884 -19.457 1.00 63.69 172 LEU A CA 1
ATOM 1401 C C . LEU A 1 172 ? 28.065 -6.370 -18.131 1.00 63.69 172 LEU A C 1
ATOM 1403 O O . LEU A 1 172 ? 27.848 -5.786 -17.071 1.00 63.69 172 LEU A O 1
ATOM 1407 N N . VAL A 1 173 ? 28.852 -7.443 -18.195 1.00 65.50 173 VAL A N 1
ATOM 1408 C CA . VAL A 1 173 ? 29.540 -7.996 -17.025 1.00 65.50 173 VAL A CA 1
ATOM 1409 C C . VAL A 1 173 ? 30.782 -7.155 -16.724 1.00 65.50 173 VAL A C 1
ATOM 1411 O O . VAL A 1 173 ? 31.771 -7.211 -17.449 1.00 65.50 173 VAL A O 1
ATOM 1414 N N . GLU A 1 174 ? 30.729 -6.400 -15.631 1.00 70.12 174 GLU A N 1
ATOM 1415 C CA . GLU A 1 174 ? 31.854 -5.648 -15.068 1.00 70.12 174 GLU A CA 1
ATOM 1416 C C . GLU A 1 174 ? 32.238 -6.174 -13.676 1.00 70.12 174 GLU A C 1
ATOM 1418 O O . GLU A 1 174 ? 31.769 -7.225 -13.228 1.00 70.12 174 GLU A O 1
ATOM 1423 N N . LYS A 1 175 ? 33.125 -5.448 -12.986 1.00 78.75 175 LYS A N 1
ATOM 1424 C CA . LYS A 1 175 ? 33.531 -5.767 -11.620 1.00 78.75 175 LYS A CA 1
ATOM 1425 C C . LYS A 1 175 ? 32.305 -5.848 -10.700 1.00 78.75 175 LYS A C 1
ATOM 1427 O O . LYS A 1 175 ? 31.474 -4.934 -10.716 1.00 78.75 175 LYS A O 1
ATOM 1432 N N . PRO A 1 176 ? 32.197 -6.919 -9.898 1.00 79.62 176 PRO A N 1
ATOM 1433 C CA . PRO A 1 176 ? 31.125 -7.050 -8.928 1.00 79.62 176 PRO A CA 1
ATOM 1434 C C . PRO A 1 176 ? 31.274 -5.987 -7.839 1.00 79.62 176 PRO A C 1
ATOM 1436 O O . PRO A 1 176 ? 32.387 -5.614 -7.464 1.00 79.62 176 PRO A O 1
ATOM 1439 N N . VAL A 1 177 ? 30.144 -5.522 -7.322 1.00 82.81 177 VAL A N 1
ATOM 1440 C CA . VAL A 1 177 ? 30.080 -4.539 -6.233 1.00 82.81 177 VAL A CA 1
ATOM 1441 C C . VAL A 1 177 ? 29.518 -5.200 -4.977 1.00 82.81 177 VAL A C 1
ATOM 1443 O O . VAL A 1 177 ? 28.828 -6.217 -5.059 1.00 82.81 177 VAL A O 1
ATOM 1446 N N . ASP A 1 178 ? 29.809 -4.626 -3.807 1.00 81.25 178 ASP A N 1
ATOM 1447 C CA . ASP A 1 178 ? 29.181 -5.049 -2.561 1.00 81.25 178 ASP A CA 1
ATOM 1448 C C . ASP A 1 178 ? 27.646 -5.040 -2.665 1.00 81.25 178 ASP A C 1
ATOM 1450 O O . ASP A 1 178 ? 26.999 -4.044 -3.002 1.00 81.25 178 ASP A O 1
ATOM 1454 N N . HIS A 1 179 ? 27.068 -6.192 -2.346 1.00 83.12 179 HIS A N 1
ATOM 1455 C CA . HIS A 1 179 ? 25.635 -6.430 -2.397 1.00 83.12 179 HIS A CA 1
ATOM 1456 C C . HIS A 1 179 ? 24.892 -5.624 -1.321 1.00 83.12 179 HIS A C 1
ATOM 1458 O O . HIS A 1 179 ? 23.757 -5.199 -1.539 1.00 83.12 179 HIS A O 1
ATOM 1464 N N . THR A 1 180 ? 25.508 -5.403 -0.156 1.00 85.44 180 THR A N 1
ATOM 1465 C CA . THR A 1 180 ? 24.849 -4.749 0.987 1.00 85.44 180 THR A CA 1
ATOM 1466 C C . THR A 1 180 ? 24.573 -3.280 0.692 1.00 85.44 180 THR A C 1
ATOM 1468 O O . THR A 1 180 ? 23.431 -2.826 0.832 1.00 85.44 180 THR A O 1
ATOM 1471 N N . ASP A 1 181 ? 25.582 -2.560 0.209 1.00 84.50 181 ASP A N 1
ATOM 1472 C CA . ASP A 1 181 ? 25.457 -1.153 -0.168 1.00 84.50 181 ASP A CA 1
ATOM 1473 C C . ASP A 1 181 ? 24.460 -0.961 -1.316 1.00 84.50 181 ASP A C 1
ATOM 1475 O O . ASP A 1 181 ? 23.593 -0.083 -1.255 1.00 84.50 181 ASP A O 1
ATOM 1479 N N . TYR A 1 182 ? 24.510 -1.832 -2.329 1.00 87.12 182 TYR A N 1
ATOM 1480 C CA . TYR A 1 182 ? 23.585 -1.782 -3.460 1.00 87.12 182 TYR A CA 1
ATOM 1481 C C . TYR A 1 182 ? 22.127 -2.018 -3.035 1.00 87.12 182 TYR A C 1
ATOM 1483 O O . TYR A 1 182 ? 21.234 -1.243 -3.390 1.00 87.12 182 TYR A O 1
ATOM 1491 N N . CYS A 1 183 ? 21.870 -3.038 -2.211 1.00 86.50 183 CYS A N 1
ATOM 1492 C CA . CYS A 1 183 ? 20.542 -3.287 -1.649 1.00 86.50 183 CYS A CA 1
ATOM 1493 C C . CYS A 1 183 ? 20.055 -2.131 -0.772 1.00 86.50 183 CYS A C 1
ATOM 1495 O O . CYS A 1 183 ? 18.868 -1.800 -0.803 1.00 86.50 183 CYS A O 1
ATOM 1497 N N . SER A 1 184 ? 20.953 -1.482 -0.028 1.00 90.62 184 SER A N 1
ATOM 1498 C CA . SER A 1 184 ? 20.604 -0.294 0.749 1.00 90.62 184 SER A CA 1
ATOM 1499 C C . SER A 1 184 ? 20.183 0.873 -0.154 1.00 90.62 184 SER A C 1
ATOM 1501 O O . SER A 1 184 ? 19.225 1.571 0.179 1.00 90.62 184 SER A O 1
ATOM 1503 N N . MET A 1 185 ? 20.847 1.085 -1.297 1.00 90.62 185 MET A N 1
ATOM 1504 C CA . MET A 1 185 ? 20.438 2.101 -2.281 1.00 90.62 185 MET A CA 1
ATOM 1505 C C . MET A 1 185 ? 19.066 1.785 -2.888 1.00 90.62 185 MET A C 1
ATOM 1507 O O . MET A 1 185 ? 18.217 2.677 -2.964 1.00 90.62 185 MET A O 1
ATOM 1511 N N . ILE A 1 186 ? 18.821 0.521 -3.267 1.00 88.56 186 ILE A N 1
ATOM 1512 C CA . ILE A 1 186 ? 17.508 0.063 -3.753 1.00 88.56 186 ILE A CA 1
ATOM 1513 C C . ILE A 1 186 ? 16.431 0.362 -2.711 1.00 88.56 186 ILE A C 1
ATOM 1515 O O . ILE A 1 186 ? 15.422 0.974 -3.050 1.00 88.56 186 ILE A O 1
ATOM 1519 N N . GLY A 1 187 ? 16.645 -0.036 -1.453 1.00 90.06 187 GLY A N 1
ATOM 1520 C CA . GLY A 1 187 ? 15.681 0.171 -0.372 1.00 90.06 187 GLY A CA 1
ATOM 1521 C C . GLY A 1 187 ? 15.329 1.647 -0.179 1.00 90.06 187 GLY A C 1
ATOM 1522 O O . GLY A 1 187 ? 14.149 1.991 -0.111 1.00 90.06 187 GLY A O 1
ATOM 1523 N N . SER A 1 188 ? 16.336 2.525 -0.180 1.00 93.00 188 SER A N 1
ATOM 1524 C CA . SER A 1 188 ? 16.131 3.973 -0.083 1.00 93.00 188 SER A CA 1
ATOM 1525 C C . SER A 1 188 ? 15.333 4.546 -1.257 1.00 93.00 188 SER A C 1
ATOM 1527 O O . SER A 1 188 ? 14.418 5.335 -1.036 1.00 93.00 188 SER A O 1
ATOM 1529 N N . LEU A 1 189 ? 15.625 4.149 -2.500 1.00 91.69 189 LEU A N 1
ATOM 1530 C CA . LEU A 1 189 ? 14.864 4.643 -3.654 1.00 91.69 189 LEU A CA 1
ATOM 1531 C C . LEU A 1 189 ? 13.453 4.064 -3.725 1.00 91.69 189 LEU A C 1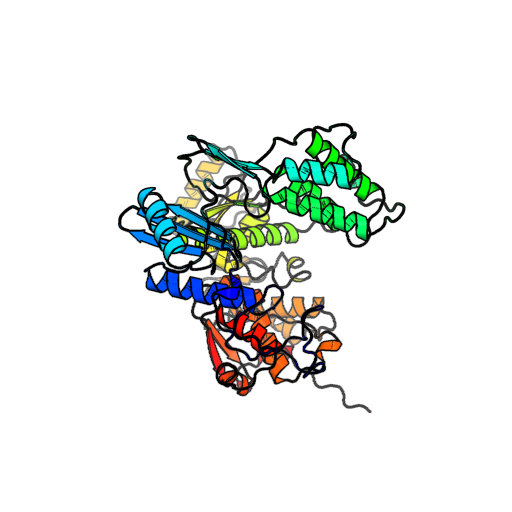
ATOM 1533 O O . LEU A 1 189 ? 12.522 4.806 -4.023 1.00 91.69 189 LEU A O 1
ATOM 1537 N N . MET A 1 190 ? 13.277 2.775 -3.420 1.00 90.31 190 MET A N 1
ATOM 1538 C CA . MET A 1 190 ? 11.958 2.138 -3.358 1.00 90.31 190 MET A CA 1
ATOM 1539 C C . MET A 1 190 ? 11.037 2.883 -2.395 1.00 90.31 190 MET A C 1
ATOM 1541 O O . MET A 1 190 ? 9.861 3.061 -2.689 1.00 90.31 190 MET A O 1
ATOM 1545 N N . TYR A 1 191 ? 11.570 3.390 -1.289 1.00 90.38 191 TYR A N 1
ATOM 1546 C CA . TYR A 1 191 ? 10.802 4.201 -0.357 1.00 90.38 191 TYR A CA 1
ATOM 1547 C C . TYR A 1 191 ? 10.392 5.577 -0.930 1.00 90.38 191 TYR A C 1
ATOM 1549 O O . TYR A 1 191 ? 9.249 6.010 -0.752 1.00 90.38 191 TYR A O 1
ATOM 1557 N N . VAL A 1 192 ? 11.284 6.225 -1.693 1.00 91.50 192 VAL A N 1
ATOM 1558 C CA . VAL A 1 192 ? 11.022 7.506 -2.387 1.00 91.50 192 VAL A CA 1
ATOM 1559 C C . VAL A 1 192 ? 9.948 7.379 -3.473 1.00 91.50 192 VAL A C 1
ATOM 1561 O O . VAL A 1 192 ? 9.236 8.341 -3.763 1.00 91.50 192 VAL A O 1
ATOM 1564 N N . THR A 1 193 ? 9.782 6.191 -4.066 1.00 89.88 193 THR A N 1
ATOM 1565 C CA . THR A 1 193 ? 8.786 5.983 -5.132 1.00 89.88 193 THR A CA 1
ATOM 1566 C C . THR A 1 193 ? 7.351 6.316 -4.720 1.00 89.88 193 THR A C 1
ATOM 1568 O O . THR A 1 193 ? 6.542 6.665 -5.578 1.00 89.88 193 THR A O 1
ATOM 1571 N N . SER A 1 194 ? 7.046 6.274 -3.419 1.00 87.12 194 SER A N 1
ATOM 1572 C CA . SER A 1 194 ? 5.720 6.590 -2.880 1.00 87.12 194 SER A CA 1
ATOM 1573 C C . SER A 1 194 ? 5.267 8.028 -3.162 1.00 87.12 194 SER A C 1
ATOM 1575 O O . SER A 1 194 ? 4.086 8.240 -3.428 1.00 87.12 194 SER A O 1
ATOM 1577 N N . SER A 1 195 ? 6.182 9.008 -3.171 1.00 90.56 195 SER A N 1
ATOM 1578 C CA . SER A 1 195 ? 5.885 10.392 -3.582 1.00 90.56 195 SER A CA 1
ATOM 1579 C C . SER A 1 195 ? 6.468 10.771 -4.947 1.00 90.56 195 SER A C 1
ATOM 1581 O O . SER A 1 195 ? 6.264 11.894 -5.408 1.00 90.56 195 SER A O 1
ATOM 1583 N N . ARG A 1 196 ? 7.242 9.877 -5.572 1.00 92.06 196 ARG A N 1
ATOM 1584 C CA . ARG A 1 196 ? 7.981 10.112 -6.823 1.00 92.06 196 ARG A CA 1
ATOM 1585 C C . ARG A 1 196 ? 7.751 8.977 -7.825 1.00 92.06 196 ARG A C 1
ATOM 1587 O O . ARG A 1 196 ? 8.643 8.154 -8.053 1.00 92.06 196 ARG A O 1
ATOM 1594 N N . PRO A 1 197 ? 6.557 8.905 -8.440 1.00 89.12 197 PRO A N 1
ATOM 1595 C CA . PRO A 1 197 ? 6.254 7.860 -9.413 1.00 89.12 197 PRO A CA 1
ATOM 1596 C C . PRO A 1 197 ? 7.147 7.921 -10.661 1.00 89.12 197 PRO A C 1
ATOM 1598 O O . PRO A 1 197 ? 7.414 6.904 -11.296 1.00 89.12 197 PRO A O 1
ATOM 1601 N N . ASP A 1 198 ? 7.675 9.100 -10.974 1.00 89.69 198 ASP A N 1
ATOM 1602 C CA . ASP A 1 198 ? 8.576 9.380 -12.089 1.00 89.69 198 ASP A CA 1
ATOM 1603 C C . ASP A 1 198 ? 9.913 8.617 -12.029 1.00 89.69 198 ASP A C 1
ATOM 1605 O O . ASP A 1 198 ? 10.525 8.373 -13.071 1.00 89.69 198 ASP A O 1
ATOM 1609 N N . ILE A 1 199 ? 10.354 8.176 -10.842 1.00 90.25 199 ILE A N 1
ATOM 1610 C CA . ILE A 1 199 ? 11.574 7.362 -10.698 1.00 90.25 199 ILE A CA 1
ATOM 1611 C C . ILE A 1 199 ? 11.310 5.853 -10.633 1.00 90.25 199 ILE A C 1
ATOM 1613 O O . ILE A 1 199 ? 12.266 5.086 -10.757 1.00 90.25 199 ILE A O 1
ATOM 1617 N N . ILE A 1 200 ? 10.049 5.414 -10.477 1.00 85.94 200 ILE A N 1
ATOM 1618 C CA . ILE A 1 200 ? 9.681 3.997 -10.269 1.00 85.94 200 ILE A CA 1
ATOM 1619 C C . ILE A 1 200 ? 10.340 3.107 -11.312 1.00 85.94 200 ILE A C 1
ATOM 1621 O O . ILE A 1 200 ? 11.011 2.135 -10.970 1.00 85.94 200 ILE A O 1
ATOM 1625 N N . PHE A 1 201 ? 10.185 3.463 -12.588 1.00 82.75 201 PHE A N 1
ATOM 1626 C CA . PHE A 1 201 ? 10.721 2.673 -13.690 1.00 82.75 201 PHE A CA 1
ATOM 1627 C C . PHE A 1 201 ? 12.238 2.481 -13.566 1.00 82.75 201 PHE A C 1
ATOM 1629 O O . PHE A 1 201 ? 12.725 1.352 -13.614 1.00 82.75 201 PHE A O 1
ATOM 1636 N N . ALA A 1 202 ? 12.985 3.568 -13.360 1.00 86.06 202 ALA A N 1
ATOM 1637 C CA . ALA A 1 202 ? 14.439 3.519 -13.257 1.00 86.06 202 ALA A CA 1
ATOM 1638 C C . ALA A 1 202 ? 14.891 2.700 -12.036 1.00 86.06 202 ALA A C 1
ATOM 1640 O O . ALA A 1 202 ? 15.775 1.852 -12.154 1.00 86.06 202 ALA A O 1
ATOM 1641 N N . THR A 1 203 ? 14.242 2.889 -10.884 1.00 87.56 203 THR A N 1
ATOM 1642 C CA . THR A 1 203 ? 14.530 2.130 -9.661 1.00 87.56 203 THR A CA 1
ATOM 1643 C C . THR A 1 203 ? 14.258 0.637 -9.844 1.00 87.56 203 THR A C 1
ATOM 1645 O O . THR A 1 203 ? 15.113 -0.185 -9.511 1.00 87.56 203 THR A O 1
ATOM 1648 N N . CYS A 1 204 ? 13.109 0.270 -10.418 1.00 82.25 204 CYS A N 1
ATOM 1649 C CA . CYS A 1 204 ? 12.750 -1.125 -10.665 1.00 82.25 204 CYS A CA 1
ATOM 1650 C C . CYS A 1 204 ? 13.675 -1.795 -11.685 1.00 82.25 204 CYS A C 1
ATOM 1652 O O . CYS A 1 204 ? 13.994 -2.970 -11.521 1.00 82.25 204 CYS A O 1
ATOM 1654 N N . MET A 1 205 ? 14.124 -1.071 -12.715 1.00 81.19 205 MET A N 1
ATOM 1655 C CA . MET A 1 205 ? 15.101 -1.586 -13.679 1.00 81.19 205 MET A CA 1
ATOM 1656 C C . MET A 1 205 ? 16.413 -1.961 -12.992 1.00 81.19 205 MET A C 1
ATOM 1658 O O . MET A 1 205 ? 16.904 -3.070 -13.190 1.00 81.19 205 MET A O 1
ATOM 1662 N N . CYS A 1 206 ? 1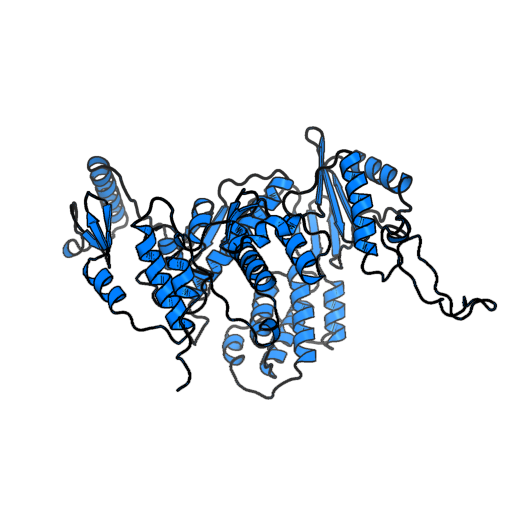6.946 -1.085 -12.141 1.00 83.25 206 CYS A N 1
ATOM 1663 C CA . CYS A 1 206 ? 18.175 -1.376 -11.413 1.00 83.25 206 CYS A CA 1
ATOM 1664 C C . CYS A 1 206 ? 17.978 -2.506 -10.381 1.00 83.25 206 CYS A C 1
ATOM 1666 O O . CYS A 1 206 ? 18.820 -3.393 -10.265 1.00 83.25 206 CYS A O 1
ATOM 1668 N N . ALA A 1 207 ? 16.831 -2.560 -9.696 1.00 84.69 207 ALA A N 1
ATOM 1669 C CA . ALA A 1 207 ? 16.540 -3.594 -8.697 1.00 84.69 207 ALA A CA 1
ATOM 1670 C C . ALA A 1 207 ? 16.595 -5.040 -9.239 1.00 84.69 207 ALA A C 1
ATOM 1672 O O . ALA A 1 207 ? 16.842 -5.972 -8.470 1.00 84.69 207 ALA A O 1
ATOM 1673 N N . ARG A 1 208 ? 16.426 -5.250 -10.555 1.00 80.81 208 ARG A N 1
ATOM 1674 C CA . ARG A 1 208 ? 16.548 -6.575 -11.202 1.00 80.81 208 ARG A CA 1
ATOM 1675 C C . ARG A 1 208 ? 17.914 -7.221 -10.979 1.00 80.81 208 ARG A C 1
ATOM 1677 O O . ARG A 1 208 ? 18.005 -8.443 -10.901 1.00 80.81 208 ARG A O 1
ATOM 1684 N N . TYR A 1 209 ? 18.950 -6.405 -10.821 1.00 81.62 209 TYR A N 1
ATOM 1685 C CA . TYR A 1 209 ? 20.326 -6.861 -10.676 1.00 81.62 209 TYR A CA 1
ATOM 1686 C C . TYR A 1 209 ? 20.782 -6.965 -9.219 1.00 81.62 209 TYR A C 1
ATOM 1688 O O . TYR A 1 209 ? 21.970 -7.153 -8.967 1.00 81.62 209 TYR A O 1
ATOM 1696 N N . GLN A 1 210 ? 19.860 -6.887 -8.247 1.00 81.44 210 GLN A N 1
ATOM 1697 C CA . GLN A 1 210 ? 20.205 -6.946 -6.821 1.00 81.44 210 GLN A CA 1
ATOM 1698 C C . GLN A 1 210 ? 21.015 -8.192 -6.450 1.00 81.44 210 GLN A C 1
ATOM 1700 O O . GLN A 1 210 ? 21.872 -8.116 -5.587 1.00 81.44 210 GLN A O 1
ATOM 1705 N N . ALA A 1 211 ? 20.761 -9.328 -7.111 1.00 80.50 211 ALA A N 1
ATOM 1706 C CA . ALA A 1 211 ? 21.410 -10.594 -6.783 1.00 80.50 211 ALA A CA 1
ATOM 1707 C C . ALA A 1 211 ? 22.893 -10.625 -7.182 1.00 80.50 211 ALA A C 1
ATOM 1709 O O . ALA A 1 211 ? 23.659 -11.387 -6.598 1.00 80.50 211 ALA A O 1
ATOM 1710 N N . ASN A 1 212 ? 23.288 -9.831 -8.181 1.00 81.19 212 ASN A N 1
ATOM 1711 C CA . ASN A 1 212 ? 24.662 -9.758 -8.666 1.00 81.19 212 ASN A CA 1
ATOM 1712 C C . ASN A 1 212 ? 24.949 -8.368 -9.277 1.00 81.19 212 ASN A C 1
ATOM 1714 O O . ASN A 1 212 ? 24.912 -8.214 -10.503 1.00 81.19 212 ASN A O 1
ATOM 1718 N N . PRO A 1 213 ? 25.157 -7.331 -8.444 1.00 85.38 213 PRO A N 1
ATOM 1719 C CA . PRO A 1 213 ? 25.358 -5.972 -8.926 1.00 85.38 213 PRO A CA 1
ATOM 1720 C C . PRO A 1 213 ? 26.789 -5.730 -9.433 1.00 85.38 213 PRO A C 1
ATOM 1722 O O . PRO A 1 213 ? 27.748 -6.302 -8.919 1.00 85.38 213 PRO A O 1
ATOM 1725 N N . ASN A 1 214 ? 26.939 -4.830 -10.408 1.00 85.44 214 ASN A N 1
ATOM 1726 C CA . ASN A 1 214 ? 28.224 -4.401 -10.968 1.00 85.44 214 ASN A CA 1
ATOM 1727 C C . ASN A 1 214 ? 28.355 -2.858 -10.967 1.00 85.44 214 ASN A C 1
ATOM 1729 O O . ASN A 1 214 ? 27.429 -2.137 -10.576 1.00 85.44 214 ASN A O 1
ATOM 1733 N N . GLU A 1 215 ? 29.502 -2.335 -11.405 1.00 85.25 215 GLU A N 1
ATOM 1734 C CA . GLU A 1 215 ? 29.790 -0.889 -11.426 1.00 85.25 215 GLU A CA 1
ATOM 1735 C C . GLU A 1 215 ? 28.835 -0.075 -12.327 1.00 85.25 215 GLU A C 1
ATOM 1737 O O . GLU A 1 215 ? 28.432 1.041 -11.963 1.00 85.25 215 GLU A O 1
ATOM 1742 N N . HIS A 1 216 ? 28.386 -0.624 -13.460 1.00 84.50 216 HIS A N 1
ATOM 1743 C CA . HIS A 1 216 ? 27.354 -0.001 -14.297 1.00 84.50 216 HIS A CA 1
ATOM 1744 C C . HIS A 1 216 ? 26.017 0.151 -13.569 1.00 84.50 216 HIS A C 1
ATOM 1746 O O . HIS A 1 216 ? 25.378 1.205 -13.660 1.00 84.50 216 HIS A O 1
ATOM 1752 N N . HIS A 1 217 ? 25.606 -0.858 -12.802 1.00 85.75 217 HIS A N 1
ATOM 1753 C CA . HIS A 1 217 ? 24.377 -0.803 -12.015 1.00 85.75 217 HIS A CA 1
ATOM 1754 C C . HIS A 1 217 ? 24.440 0.301 -10.956 1.00 85.75 217 HIS A C 1
ATOM 1756 O O . HIS A 1 217 ? 23.469 1.037 -10.762 1.00 85.75 217 HIS A O 1
ATOM 1762 N N . VAL A 1 218 ? 25.590 0.453 -10.294 1.00 86.94 218 VAL A N 1
ATOM 1763 C CA . VAL A 1 218 ? 25.825 1.542 -9.333 1.00 86.94 218 VAL A CA 1
ATOM 1764 C C . VAL A 1 218 ? 25.788 2.897 -10.029 1.00 86.94 218 VAL A C 1
ATOM 1766 O O . VAL A 1 218 ? 25.194 3.841 -9.512 1.00 86.94 218 VAL A O 1
ATOM 1769 N N . SER A 1 219 ? 26.385 3.007 -11.214 1.00 88.00 219 SER A N 1
ATOM 1770 C CA . SER A 1 219 ? 26.383 4.245 -12.000 1.00 88.00 219 SER A CA 1
ATOM 1771 C C . SER A 1 219 ? 24.967 4.659 -12.410 1.00 88.00 219 SER A C 1
ATOM 1773 O O . SER A 1 219 ? 24.611 5.835 -12.307 1.00 88.00 219 SER A O 1
ATOM 1775 N N . ALA A 1 220 ? 24.125 3.696 -12.794 1.00 87.44 220 ALA A N 1
ATOM 1776 C CA . ALA A 1 220 ? 22.709 3.934 -13.060 1.00 87.44 220 ALA A CA 1
ATOM 1777 C C . ALA A 1 220 ? 21.962 4.412 -11.801 1.00 87.44 220 ALA A C 1
ATOM 1779 O O . ALA A 1 220 ? 21.202 5.376 -11.870 1.00 87.44 220 ALA A O 1
ATOM 1780 N N . PHE A 1 221 ? 22.234 3.820 -10.634 1.00 88.88 221 PHE A N 1
ATOM 1781 C CA . PHE A 1 221 ? 21.688 4.283 -9.351 1.00 88.88 221 PHE A CA 1
ATOM 1782 C C . PHE A 1 221 ? 22.118 5.713 -9.003 1.00 88.88 221 PHE A C 1
ATOM 1784 O O . PHE A 1 221 ? 21.283 6.549 -8.653 1.00 88.88 221 PHE A O 1
ATOM 1791 N N . LYS A 1 222 ? 23.410 6.022 -9.153 1.00 90.81 222 LYS A N 1
ATOM 1792 C CA . LYS A 1 222 ? 23.955 7.368 -8.930 1.00 90.81 222 LYS A CA 1
ATOM 1793 C C . LYS A 1 222 ? 23.299 8.400 -9.839 1.00 90.81 222 LYS A C 1
ATOM 1795 O O . LYS A 1 222 ? 23.003 9.501 -9.385 1.00 90.81 222 LYS A O 1
ATOM 1800 N N . ARG A 1 223 ? 22.985 8.040 -11.086 1.00 93.56 223 ARG A N 1
ATOM 1801 C CA . ARG A 1 223 ? 22.219 8.916 -11.980 1.00 93.56 223 ARG A CA 1
ATOM 1802 C C . ARG A 1 223 ? 20.834 9.250 -11.416 1.00 93.56 223 ARG A C 1
ATOM 1804 O O . ARG A 1 223 ? 20.423 10.406 -11.502 1.00 93.56 223 ARG A O 1
ATOM 1811 N N . ILE A 1 224 ? 20.128 8.285 -10.822 1.00 94.81 224 ILE A N 1
ATOM 1812 C CA . ILE A 1 224 ? 18.823 8.555 -10.197 1.00 94.81 224 ILE A CA 1
ATOM 1813 C C . ILE A 1 224 ? 18.985 9.546 -9.036 1.00 94.81 224 ILE A C 1
ATOM 1815 O O . ILE A 1 224 ? 18.189 10.474 -8.915 1.00 94.81 224 ILE A O 1
ATOM 1819 N N . PHE A 1 225 ? 20.048 9.434 -8.233 1.00 95.31 225 PHE A N 1
ATOM 1820 C CA . PHE A 1 225 ? 20.353 10.429 -7.197 1.00 95.31 225 PHE A CA 1
ATOM 1821 C C . PHE A 1 225 ? 20.651 11.824 -7.773 1.00 95.31 225 PHE A C 1
ATOM 1823 O O . PHE A 1 225 ? 20.105 12.808 -7.275 1.00 95.31 225 PHE A O 1
ATOM 1830 N N . CYS A 1 226 ? 21.429 11.925 -8.855 1.00 95.88 226 CYS A N 1
ATOM 1831 C CA . CYS A 1 226 ? 21.653 13.183 -9.582 1.00 95.88 226 CYS A CA 1
ATOM 1832 C C . CYS A 1 226 ? 20.338 13.820 -10.064 1.00 95.88 226 CYS A C 1
ATOM 1834 O O . CYS A 1 226 ? 20.151 15.036 -9.982 1.00 95.88 226 CYS A O 1
ATOM 1836 N N . TYR A 1 227 ? 19.408 12.998 -10.552 1.00 96.62 227 TYR A N 1
ATOM 1837 C CA . TYR A 1 227 ? 18.084 13.444 -10.977 1.00 96.62 227 TYR A CA 1
ATOM 1838 C C . TYR A 1 227 ? 17.254 13.947 -9.791 1.00 96.62 227 TYR A C 1
ATOM 1840 O O . TYR A 1 227 ? 16.699 15.046 -9.843 1.00 96.62 227 TYR A O 1
ATOM 1848 N N . LEU A 1 228 ? 17.217 13.184 -8.693 1.00 96.25 228 LEU A N 1
ATOM 1849 C CA . LEU A 1 228 ? 16.524 13.569 -7.464 1.00 96.25 228 LEU A CA 1
ATOM 1850 C C . LEU A 1 228 ? 17.068 14.878 -6.892 1.00 96.25 228 LEU A C 1
ATOM 1852 O O . LEU A 1 228 ? 16.270 15.719 -6.496 1.00 96.25 228 LEU A O 1
ATOM 1856 N N . LYS A 1 229 ? 18.388 15.104 -6.930 1.00 96.25 229 LYS A N 1
ATOM 1857 C CA . LYS A 1 229 ? 19.008 16.375 -6.524 1.00 96.25 229 LYS A CA 1
ATOM 1858 C C . LYS A 1 229 ? 18.497 17.563 -7.346 1.00 96.25 229 LYS A C 1
ATOM 1860 O O . LYS A 1 229 ? 18.238 18.626 -6.790 1.00 96.25 229 LYS A O 1
ATOM 1865 N N . GLY A 1 230 ? 18.324 17.393 -8.657 1.00 94.94 230 GLY A N 1
ATOM 1866 C CA . GLY A 1 230 ? 17.750 18.430 -9.522 1.00 94.94 230 GLY A CA 1
ATOM 1867 C C . GLY A 1 230 ? 16.245 18.645 -9.324 1.00 94.94 230 GLY A C 1
ATOM 1868 O O . GLY A 1 230 ? 15.714 19.671 -9.734 1.00 94.94 230 GLY A O 1
ATOM 1869 N N . THR A 1 231 ? 15.556 17.695 -8.687 1.00 95.94 231 THR A N 1
ATOM 1870 C CA . THR A 1 231 ? 14.089 17.638 -8.590 1.00 95.94 231 THR A CA 1
ATOM 1871 C C . THR A 1 231 ? 13.606 17.462 -7.149 1.00 95.94 231 THR A C 1
ATOM 1873 O O . THR A 1 231 ? 12.554 16.873 -6.913 1.00 95.94 231 THR A O 1
ATOM 1876 N N . ILE A 1 232 ? 14.360 17.964 -6.163 1.00 94.75 232 ILE A N 1
ATOM 1877 C CA . ILE A 1 232 ? 14.084 17.749 -4.727 1.00 94.75 232 ILE A CA 1
ATOM 1878 C C . ILE A 1 232 ? 12.660 18.173 -4.351 1.00 94.75 232 ILE A C 1
ATOM 1880 O O . ILE A 1 232 ? 11.998 17.481 -3.588 1.00 94.75 232 ILE A O 1
ATOM 1884 N N . ASN A 1 233 ? 12.179 19.275 -4.930 1.00 93.19 233 ASN A N 1
ATOM 1885 C CA . ASN A 1 233 ? 10.879 19.865 -4.607 1.00 93.19 233 ASN A CA 1
ATOM 1886 C C . ASN A 1 233 ? 9.696 19.191 -5.325 1.00 93.19 233 ASN A C 1
ATOM 1888 O O . ASN A 1 233 ? 8.580 19.703 -5.263 1.00 93.19 233 ASN A O 1
ATOM 1892 N N . PHE A 1 234 ? 9.918 18.096 -6.058 1.00 94.94 234 PHE A N 1
ATOM 1893 C CA . PHE A 1 234 ? 8.837 17.370 -6.724 1.00 94.94 234 PHE A CA 1
ATOM 1894 C C . PHE A 1 234 ? 8.090 16.482 -5.724 1.00 94.94 234 PHE A C 1
ATOM 1896 O O . PHE A 1 234 ? 8.668 15.937 -4.783 1.00 94.94 234 PHE A O 1
ATOM 1903 N N . GLY A 1 235 ? 6.795 16.309 -5.962 1.00 93.62 235 GLY A N 1
ATOM 1904 C CA . GLY A 1 235 ? 5.906 15.503 -5.137 1.00 93.62 235 GLY A CA 1
ATOM 1905 C C . GLY A 1 235 ? 4.541 15.344 -5.794 1.00 93.62 235 GLY A C 1
ATOM 1906 O O . GLY A 1 235 ? 4.330 15.771 -6.931 1.00 93.62 235 GLY A O 1
ATOM 1907 N N . LEU A 1 236 ? 3.606 14.745 -5.068 1.00 93.62 236 LEU A N 1
ATOM 1908 C CA . LEU A 1 236 ? 2.242 14.508 -5.527 1.00 93.62 236 LEU A CA 1
ATOM 1909 C C . LEU A 1 236 ? 1.337 15.667 -5.112 1.00 93.62 236 LEU A C 1
ATOM 1911 O O . LEU A 1 236 ? 1.255 16.001 -3.930 1.00 93.62 236 LEU A O 1
ATOM 1915 N N . TRP A 1 237 ? 0.642 16.261 -6.081 1.00 93.44 237 TRP A N 1
ATOM 1916 C CA . TRP A 1 237 ? -0.366 17.292 -5.848 1.00 93.44 237 TRP A CA 1
ATOM 1917 C C . TRP A 1 237 ? -1.771 16.707 -5.984 1.00 93.44 237 TRP A C 1
ATOM 1919 O O . TRP A 1 237 ? -2.138 16.209 -7.046 1.00 93.44 237 TRP A O 1
ATOM 1929 N N . TYR A 1 238 ? -2.560 16.814 -4.920 1.00 90.81 238 TYR A N 1
ATOM 1930 C CA . TYR A 1 238 ? -3.960 16.408 -4.864 1.00 90.81 238 TYR A CA 1
ATOM 1931 C C . TYR A 1 238 ? -4.843 17.661 -4.818 1.00 90.81 238 TYR A C 1
ATOM 1933 O O . TYR A 1 238 ? -5.048 18.222 -3.736 1.00 90.81 238 TYR A O 1
ATOM 1941 N N . PRO A 1 239 ? -5.337 18.151 -5.968 1.00 90.69 239 PRO A N 1
ATOM 1942 C CA . PRO A 1 239 ? -6.178 19.340 -6.015 1.00 90.69 239 PRO A CA 1
ATOM 1943 C C . PRO A 1 239 ? -7.523 19.099 -5.328 1.00 90.69 239 PRO A C 1
ATOM 1945 O O . PRO A 1 239 ? -8.146 18.043 -5.474 1.00 90.69 239 PRO A O 1
ATOM 1948 N N . LYS A 1 240 ? -7.991 20.116 -4.607 1.00 86.38 240 LYS A N 1
ATOM 1949 C CA . LYS A 1 240 ? -9.322 20.132 -4.003 1.00 86.38 240 LYS A CA 1
ATOM 1950 C C . LYS A 1 240 ? -10.392 20.147 -5.098 1.00 86.38 240 LYS A C 1
ATOM 1952 O O . LYS A 1 240 ? -10.210 20.792 -6.126 1.00 86.38 240 LYS A O 1
ATOM 1957 N N . ASP A 1 241 ? -11.502 19.456 -4.846 1.00 81.00 241 ASP A N 1
ATOM 1958 C CA . ASP A 1 241 ? -12.669 19.394 -5.736 1.00 81.00 241 ASP A CA 1
ATOM 1959 C C . ASP A 1 241 ? -12.346 18.843 -7.141 1.00 81.00 241 ASP A C 1
ATOM 1961 O O . ASP A 1 241 ? -13.077 19.086 -8.101 1.00 81.00 241 ASP A O 1
ATOM 1965 N N . SER A 1 242 ? -11.262 18.068 -7.267 1.00 75.75 242 SER A N 1
ATOM 1966 C CA . SER A 1 242 ? -11.040 17.255 -8.458 1.00 75.75 242 SER A CA 1
ATOM 1967 C C . SER A 1 242 ? -12.038 16.101 -8.496 1.00 75.75 242 SER A C 1
ATOM 1969 O O . SER A 1 242 ? -12.366 15.504 -7.468 1.00 75.75 242 SER A O 1
ATOM 1971 N N . GLY A 1 243 ? -12.543 15.799 -9.694 1.00 71.94 243 GLY A N 1
ATOM 1972 C CA . GLY A 1 243 ? -13.258 14.550 -9.925 1.00 71.94 243 GLY A CA 1
ATOM 1973 C C . GLY A 1 243 ? -12.375 13.371 -9.522 1.00 71.94 243 GLY A C 1
ATOM 1974 O O . GLY A 1 243 ? -11.152 13.423 -9.661 1.00 71.94 243 GLY A O 1
ATOM 1975 N N . PHE A 1 244 ? -12.995 12.325 -8.987 1.00 75.62 244 PHE A N 1
ATOM 1976 C CA . PHE A 1 244 ? -12.294 11.112 -8.602 1.00 75.62 244 PHE A CA 1
ATOM 1977 C C . PHE A 1 244 ? -12.664 10.024 -9.613 1.00 75.62 244 PHE A C 1
ATOM 1979 O O . PHE A 1 244 ? -13.710 9.389 -9.492 1.00 75.62 244 PHE A O 1
ATOM 1986 N N . ASP A 1 245 ? -11.829 9.857 -10.638 1.00 80.81 245 ASP A N 1
ATOM 1987 C CA . ASP A 1 245 ? -11.968 8.809 -11.649 1.00 80.81 245 ASP A CA 1
ATOM 1988 C C . ASP A 1 245 ? -10.879 7.760 -11.440 1.00 80.81 245 ASP A C 1
ATOM 1990 O O . ASP A 1 245 ? -9.695 8.083 -11.321 1.00 80.81 245 ASP A O 1
ATOM 1994 N N . LEU A 1 246 ? -11.276 6.489 -11.405 1.00 79.94 246 LEU A N 1
ATOM 1995 C CA . LEU A 1 246 ? -10.329 5.386 -11.368 1.00 79.94 246 LEU A CA 1
ATOM 1996 C C . LEU A 1 246 ? -10.043 4.948 -12.804 1.00 79.94 246 LEU A C 1
ATOM 1998 O O . LEU A 1 246 ? -10.927 4.450 -13.496 1.00 79.94 246 LEU A O 1
ATOM 2002 N N . ILE A 1 247 ? -8.803 5.141 -13.243 1.00 78.62 247 ILE A N 1
ATOM 2003 C CA . ILE A 1 247 ? -8.313 4.736 -14.560 1.00 78.62 247 ILE A CA 1
ATOM 2004 C C . ILE A 1 247 ? -6.996 4.000 -14.358 1.00 78.62 247 ILE A C 1
ATOM 2006 O O . ILE A 1 247 ? -6.140 4.464 -13.604 1.00 78.62 247 ILE A O 1
ATOM 2010 N N . ALA A 1 248 ? -6.817 2.875 -15.045 1.00 74.00 248 ALA A N 1
ATOM 2011 C CA . ALA A 1 248 ? -5.576 2.123 -14.988 1.00 74.00 248 ALA A CA 1
ATOM 2012 C C . ALA A 1 248 ? -4.887 2.070 -16.348 1.00 74.00 248 ALA A C 1
ATOM 2014 O O . ALA A 1 248 ? -5.532 2.041 -17.393 1.00 74.00 248 ALA A O 1
ATOM 2015 N N . TYR A 1 249 ? -3.563 2.014 -16.310 1.00 71.12 249 TYR A N 1
ATOM 2016 C CA . TYR A 1 249 ? -2.719 1.830 -17.480 1.00 71.12 249 TYR A CA 1
ATOM 2017 C C . TYR A 1 249 ? -1.844 0.609 -17.238 1.00 71.12 249 TYR A C 1
ATOM 2019 O O . TYR A 1 249 ? -1.269 0.448 -16.158 1.00 71.12 249 TYR A O 1
ATOM 2027 N N . SER A 1 250 ? -1.734 -0.244 -18.244 1.00 68.38 250 SER A N 1
ATOM 2028 C CA . SER A 1 250 ? -0.825 -1.376 -18.242 1.00 68.38 250 SER A CA 1
ATOM 2029 C C . SER A 1 250 ? -0.016 -1.349 -19.523 1.00 68.38 250 SER A C 1
ATOM 2031 O O . SER A 1 250 ? -0.561 -1.498 -20.612 1.00 68.38 250 SER A O 1
ATOM 2033 N N . ASN A 1 251 ? 1.292 -1.204 -19.365 1.00 63.22 251 ASN A N 1
ATOM 2034 C CA . ASN A 1 251 ? 2.248 -1.328 -20.449 1.00 63.22 251 ASN A CA 1
ATOM 2035 C C . ASN A 1 251 ? 3.221 -2.450 -20.090 1.00 63.22 251 ASN A C 1
ATOM 2037 O O . ASN A 1 251 ? 3.700 -2.546 -18.953 1.00 63.22 251 ASN A O 1
ATOM 2041 N N . ALA A 1 252 ? 3.504 -3.294 -21.066 1.00 59.88 252 ALA A N 1
ATOM 2042 C CA . ALA A 1 252 ? 4.619 -4.208 -21.017 1.00 59.88 252 ALA A CA 1
ATOM 2043 C C . ALA A 1 252 ? 5.377 -4.103 -22.336 1.00 59.88 252 ALA A C 1
ATOM 2045 O O . ALA A 1 252 ? 4.845 -4.338 -23.413 1.00 59.88 252 ALA A O 1
ATOM 2046 N N . ASP A 1 253 ? 6.650 -3.746 -22.218 1.00 52.91 253 ASP A N 1
ATOM 2047 C CA . ASP A 1 253 ? 7.521 -3.547 -23.362 1.00 52.91 253 ASP A CA 1
ATOM 2048 C C . ASP A 1 253 ? 7.895 -4.905 -23.983 1.00 52.91 253 ASP A C 1
ATOM 2050 O O . ASP A 1 253 ? 8.769 -5.618 -23.474 1.00 52.91 253 ASP A O 1
ATOM 2054 N N . HIS A 1 254 ? 7.230 -5.248 -25.091 1.00 42.88 254 HIS A N 1
ATOM 2055 C CA . HIS A 1 254 ? 7.527 -6.407 -25.939 1.00 42.88 254 HIS A CA 1
ATOM 2056 C C . HIS A 1 254 ? 8.994 -6.443 -26.405 1.00 42.88 254 HIS A C 1
ATOM 2058 O O . HIS A 1 254 ? 9.569 -7.514 -26.615 1.00 42.88 254 HIS A O 1
ATOM 2064 N N . ALA A 1 255 ? 9.607 -5.269 -26.594 1.00 39.50 255 ALA A N 1
ATOM 2065 C CA . ALA A 1 255 ? 10.928 -5.101 -27.194 1.00 39.50 255 ALA A CA 1
ATOM 2066 C C . ALA A 1 255 ? 12.061 -4.973 -26.159 1.00 39.50 255 ALA A C 1
ATOM 2068 O O . ALA A 1 255 ? 13.229 -5.141 -26.511 1.00 39.50 255 ALA A O 1
ATOM 2069 N N . GLY A 1 256 ? 11.737 -4.724 -24.887 1.00 41.31 256 GLY A N 1
ATOM 2070 C CA . GLY A 1 256 ? 12.707 -4.496 -23.810 1.00 41.31 256 GLY A CA 1
ATOM 2071 C C . GLY A 1 256 ? 13.350 -5.756 -23.214 1.00 41.31 256 GLY A C 1
ATOM 2072 O O . GLY A 1 256 ? 14.277 -5.642 -22.411 1.00 41.31 256 GLY A O 1
ATOM 2073 N N . CYS A 1 257 ? 12.885 -6.960 -23.572 1.00 42.00 257 CYS A N 1
ATOM 2074 C CA . CYS A 1 257 ? 13.513 -8.224 -23.179 1.00 42.00 257 CYS A CA 1
ATOM 2075 C C . CYS A 1 257 ? 14.227 -8.850 -24.385 1.00 42.00 257 CYS A C 1
ATOM 2077 O O . CYS A 1 257 ? 13.612 -9.530 -25.205 1.00 42.00 257 CYS A O 1
ATOM 2079 N N . HIS A 1 258 ? 15.545 -8.655 -24.484 1.00 42.19 258 HIS A N 1
ATOM 2080 C CA . HIS A 1 258 ? 16.363 -9.233 -25.561 1.00 42.19 258 HIS A CA 1
ATOM 2081 C C . HIS A 1 258 ? 16.412 -10.775 -25.552 1.00 42.19 258 HIS A C 1
ATOM 2083 O O . HIS A 1 258 ? 16.871 -11.366 -26.527 1.00 42.19 258 HIS A O 1
ATOM 2089 N N . LEU A 1 259 ? 15.935 -11.419 -24.478 1.00 38.34 259 LEU A N 1
ATOM 2090 C CA . LEU A 1 259 ? 16.052 -12.862 -24.248 1.00 38.34 259 LEU A CA 1
ATOM 2091 C C . LEU A 1 259 ? 14.795 -13.667 -24.616 1.00 38.34 259 LEU A C 1
ATOM 2093 O O . LEU A 1 259 ? 14.939 -14.801 -25.051 1.00 38.34 259 LEU A O 1
ATOM 2097 N N . ASP A 1 260 ? 13.585 -13.111 -24.485 1.00 41.44 260 ASP A N 1
ATOM 2098 C CA . ASP A 1 260 ? 12.335 -13.834 -24.766 1.00 41.44 260 ASP A CA 1
ATOM 2099 C C . ASP A 1 260 ? 11.230 -12.860 -25.223 1.00 41.44 260 ASP A C 1
ATOM 2101 O O . ASP A 1 260 ? 10.538 -12.235 -24.420 1.00 41.44 260 ASP A O 1
ATOM 2105 N N . ARG A 1 261 ? 11.053 -12.731 -26.543 1.00 44.91 261 ARG A N 1
ATOM 2106 C CA . ARG A 1 261 ? 10.003 -11.925 -27.199 1.00 44.91 261 ARG A CA 1
ATOM 2107 C C . ARG A 1 261 ? 8.629 -12.606 -27.102 1.00 44.91 261 ARG A C 1
ATOM 2109 O O . ARG A 1 261 ? 8.140 -13.151 -28.092 1.00 44.91 261 ARG A O 1
ATOM 2116 N N . LYS A 1 262 ? 8.026 -12.666 -25.912 1.00 49.72 262 LYS A N 1
ATOM 2117 C CA . LYS A 1 262 ? 6.752 -13.379 -25.690 1.00 49.72 262 LYS A CA 1
ATOM 2118 C C . LYS A 1 262 ? 5.670 -12.449 -25.144 1.00 49.72 262 LYS A C 1
ATOM 2120 O O . LYS A 1 262 ? 5.907 -11.728 -24.185 1.00 49.72 262 LYS A O 1
ATOM 2125 N N . THR A 1 263 ? 4.450 -12.569 -25.676 1.00 50.91 263 THR A N 1
ATOM 2126 C CA . THR A 1 263 ? 3.215 -11.899 -25.198 1.00 50.91 263 THR A CA 1
ATOM 2127 C C . THR A 1 263 ? 2.810 -12.286 -23.761 1.00 50.91 263 THR A C 1
ATOM 2129 O O . THR A 1 263 ? 1.872 -11.736 -23.189 1.00 50.91 263 THR A O 1
ATOM 2132 N N . GLU A 1 264 ? 3.535 -13.227 -23.151 1.00 52.22 264 GLU A N 1
ATOM 2133 C CA . GLU A 1 264 ? 3.420 -13.649 -21.752 1.00 52.22 264 GLU A CA 1
ATOM 2134 C C . GLU A 1 264 ? 3.576 -12.512 -20.758 1.00 52.22 264 GLU A C 1
ATOM 2136 O O . GLU A 1 264 ? 2.766 -12.375 -19.842 1.00 52.22 264 GLU A O 1
ATOM 2141 N N . SER A 1 265 ? 4.636 -11.721 -20.921 1.00 57.66 265 SER A N 1
ATOM 2142 C CA . SER A 1 265 ? 4.977 -10.632 -20.007 1.00 57.66 265 SER A CA 1
ATOM 2143 C C . SER A 1 265 ? 3.884 -9.566 -19.997 1.00 57.66 265 SER A C 1
ATOM 2145 O O . SER A 1 265 ? 3.522 -9.070 -18.930 1.00 57.66 265 SER A O 1
ATOM 2147 N N . GLU A 1 266 ? 3.305 -9.284 -21.163 1.00 60.25 266 GLU A N 1
ATOM 2148 C CA . GLU A 1 266 ? 2.207 -8.336 -21.336 1.00 60.25 266 GLU A CA 1
ATOM 2149 C C . GLU A 1 266 ? 0.922 -8.814 -20.687 1.00 60.25 266 GLU A C 1
ATOM 2151 O O . GLU A 1 266 ? 0.296 -8.077 -19.921 1.00 60.25 266 GLU A O 1
ATOM 2156 N N . TYR A 1 267 ? 0.566 -10.076 -20.906 1.00 58.34 267 TYR A N 1
ATOM 2157 C CA . TYR A 1 267 ? -0.610 -10.645 -20.272 1.00 58.34 267 TYR A CA 1
ATOM 2158 C C . TYR A 1 267 ? -0.453 -10.698 -18.744 1.00 58.34 267 TYR A C 1
ATOM 2160 O O . TYR A 1 267 ? -1.378 -10.336 -18.019 1.00 58.34 267 TYR A O 1
ATOM 2168 N N . VAL A 1 268 ? 0.727 -11.065 -18.223 1.00 59.41 268 VAL A N 1
ATOM 2169 C CA . VAL A 1 268 ? 1.031 -11.028 -16.776 1.00 59.41 268 VAL A CA 1
ATOM 2170 C C . VAL A 1 268 ? 0.892 -9.611 -16.212 1.00 59.41 268 VAL A C 1
ATOM 2172 O O . VAL A 1 268 ? 0.350 -9.450 -15.113 1.00 59.41 268 VAL A O 1
ATOM 2175 N N . ALA A 1 269 ? 1.373 -8.602 -16.942 1.00 62.50 269 ALA A N 1
ATOM 2176 C CA . ALA A 1 269 ? 1.316 -7.202 -16.531 1.00 62.50 269 ALA A CA 1
ATOM 2177 C C . ALA A 1 269 ? -0.130 -6.697 -16.437 1.00 62.50 269 ALA A C 1
ATOM 2179 O O . ALA A 1 269 ? -0.526 -6.213 -15.375 1.00 62.50 269 ALA A O 1
ATOM 2180 N N . VAL A 1 270 ? -0.946 -6.915 -17.475 1.00 61.97 270 VAL A N 1
ATOM 2181 C CA . VAL A 1 270 ? -2.372 -6.524 -17.485 1.00 61.97 270 VAL A CA 1
ATOM 2182 C C . VAL A 1 270 ? -3.139 -7.250 -16.392 1.00 61.97 270 VAL A C 1
ATOM 2184 O O . VAL A 1 270 ? -3.857 -6.649 -15.604 1.00 61.97 270 VAL A O 1
ATOM 2187 N N . SER A 1 271 ? -2.912 -8.550 -16.274 1.00 57.53 271 SER A N 1
ATOM 2188 C CA . SER A 1 271 ? -3.452 -9.391 -15.215 1.00 57.53 271 SER A CA 1
ATOM 2189 C C . SER A 1 271 ? -3.089 -8.810 -13.826 1.00 57.53 271 SER A C 1
ATOM 2191 O O . SER A 1 271 ? -3.923 -8.751 -12.917 1.00 57.53 271 SER A O 1
ATOM 2193 N N . GLY A 1 272 ? -1.842 -8.357 -13.635 1.00 61.59 272 GLY A N 1
ATOM 2194 C CA . GLY A 1 272 ? -1.370 -7.733 -12.393 1.00 61.59 272 GLY A CA 1
ATOM 2195 C C . GLY A 1 272 ? -2.074 -6.414 -12.102 1.00 61.59 272 GLY A C 1
ATOM 2196 O O . GLY A 1 272 ? -2.526 -6.200 -10.976 1.00 61.59 272 GLY A O 1
ATOM 2197 N N . CYS A 1 273 ? -2.224 -5.592 -13.138 1.00 66.88 273 CYS A N 1
ATOM 2198 C CA . CYS A 1 273 ? -2.979 -4.347 -13.120 1.00 66.88 273 CYS A CA 1
ATOM 2199 C C . CYS A 1 273 ? -4.440 -4.592 -12.703 1.00 66.88 273 CYS A C 1
ATOM 2201 O O . CYS A 1 273 ? -4.902 -3.980 -11.743 1.00 66.88 273 CYS A O 1
ATOM 2203 N N . CYS A 1 274 ? -5.132 -5.568 -13.304 1.00 65.38 274 CYS A N 1
ATOM 2204 C CA . CYS A 1 274 ? -6.507 -5.932 -12.941 1.00 65.38 274 CYS A CA 1
ATOM 2205 C C . CYS A 1 274 ? -6.651 -6.266 -11.451 1.00 65.38 274 CYS A C 1
ATOM 2207 O O . CYS A 1 274 ? -7.586 -5.809 -10.798 1.00 65.38 274 CYS A O 1
ATOM 2209 N N . ALA A 1 275 ? -5.722 -7.045 -10.887 1.00 64.81 275 ALA A N 1
ATOM 2210 C CA . ALA A 1 275 ? -5.768 -7.397 -9.468 1.00 64.81 275 ALA A CA 1
ATOM 2211 C C . ALA A 1 275 ? -5.614 -6.167 -8.554 1.00 64.81 275 ALA A C 1
ATOM 2213 O O . ALA A 1 275 ? -6.295 -6.073 -7.534 1.00 64.81 275 ALA A O 1
ATOM 2214 N N . GLN A 1 276 ? -4.747 -5.219 -8.924 1.00 71.88 276 GLN A N 1
ATOM 2215 C CA . GLN A 1 276 ? -4.584 -3.962 -8.187 1.00 71.88 276 GLN A CA 1
ATOM 2216 C C . GLN A 1 276 ? -5.818 -3.068 -8.314 1.00 71.88 276 GLN A C 1
ATOM 2218 O O . GLN A 1 276 ? -6.282 -2.529 -7.312 1.00 71.88 276 GLN A O 1
ATOM 2223 N N . VAL A 1 277 ? -6.384 -2.962 -9.517 1.00 75.44 277 VAL A N 1
ATOM 2224 C CA . VAL A 1 277 ? -7.612 -2.204 -9.784 1.00 75.44 277 VAL A CA 1
ATOM 2225 C C . VAL A 1 277 ? -8.780 -2.734 -8.965 1.00 75.44 277 VAL A C 1
ATOM 2227 O O . VAL A 1 277 ? -9.510 -1.943 -8.378 1.00 75.44 277 VAL A O 1
ATOM 2230 N N . LEU A 1 278 ? -8.945 -4.055 -8.878 1.00 71.00 278 LEU A N 1
ATOM 2231 C CA . LEU A 1 278 ? -9.985 -4.663 -8.049 1.00 71.00 278 LEU A CA 1
ATOM 2232 C C . LEU A 1 278 ? -9.806 -4.325 -6.573 1.00 71.00 278 LEU A C 1
ATOM 2234 O O . LEU A 1 278 ? -10.763 -3.919 -5.925 1.00 71.00 278 LEU A O 1
ATOM 2238 N N . TRP A 1 279 ? -8.579 -4.433 -6.061 1.00 75.00 279 TRP A N 1
ATOM 2239 C CA . TRP A 1 279 ? -8.284 -4.059 -4.681 1.00 75.00 279 TRP A CA 1
ATOM 2240 C C . TRP A 1 279 ? -8.595 -2.578 -4.411 1.00 75.00 279 TRP A C 1
ATOM 2242 O O . TRP A 1 279 ? -9.286 -2.267 -3.442 1.00 75.00 279 TRP A O 1
ATOM 2252 N N . MET A 1 280 ? -8.161 -1.671 -5.295 1.00 81.69 280 MET A N 1
ATOM 2253 C CA . MET A 1 280 ? -8.460 -0.238 -5.184 1.00 81.69 280 MET A CA 1
ATOM 2254 C C . MET A 1 280 ? -9.962 0.032 -5.263 1.00 81.69 280 MET A C 1
ATOM 2256 O O . MET A 1 280 ? -10.490 0.772 -4.443 1.00 81.69 280 MET A O 1
ATOM 2260 N N . ARG A 1 281 ? -10.668 -0.591 -6.212 1.00 81.12 281 ARG A N 1
ATOM 2261 C CA . ARG A 1 281 ? -12.120 -0.464 -6.371 1.00 81.12 281 ARG A CA 1
ATOM 2262 C C . ARG A 1 281 ? -12.848 -0.839 -5.087 1.00 81.12 281 ARG A C 1
ATOM 2264 O O . ARG A 1 281 ? -13.713 -0.080 -4.665 1.00 81.12 281 ARG A O 1
ATOM 2271 N N . THR A 1 282 ? -12.521 -1.978 -4.482 1.00 76.94 282 THR A N 1
ATOM 2272 C CA . THR A 1 282 ? -13.176 -2.412 -3.243 1.00 76.94 282 THR A CA 1
ATOM 2273 C C . THR A 1 282 ? -12.844 -1.448 -2.098 1.00 76.94 282 THR A C 1
ATOM 2275 O O . THR A 1 282 ? -13.749 -1.015 -1.395 1.00 76.94 282 THR A O 1
ATOM 2278 N N . GLN A 1 283 ? -11.589 -0.993 -1.974 1.00 82.62 283 GLN A N 1
ATOM 2279 C CA . GLN A 1 283 ? -11.196 -0.026 -0.937 1.00 82.62 283 GLN A CA 1
ATOM 2280 C C . GLN A 1 283 ? -11.935 1.312 -1.103 1.00 82.62 283 GLN A C 1
ATOM 2282 O O . GLN A 1 283 ? -12.256 1.995 -0.137 1.00 82.62 283 GLN A O 1
ATOM 2287 N N . LEU A 1 284 ? -12.236 1.708 -2.338 1.00 85.38 284 LEU A N 1
ATOM 2288 C CA . LEU A 1 284 ? -12.962 2.939 -2.637 1.00 85.38 284 LEU A CA 1
ATOM 2289 C C . LEU A 1 284 ? -14.439 2.894 -2.223 1.00 85.38 284 LEU A C 1
ATOM 2291 O O . LEU A 1 284 ? -15.006 3.941 -1.888 1.00 85.38 284 LEU A O 1
ATOM 2295 N N . GLN A 1 285 ? -15.032 1.701 -2.137 1.00 84.69 285 GLN A N 1
ATOM 2296 C CA . GLN A 1 285 ? -16.397 1.523 -1.632 1.00 84.69 285 GLN A CA 1
ATOM 2297 C C . GLN A 1 285 ? -16.508 1.911 -0.156 1.00 84.69 285 GLN A C 1
ATOM 2299 O O . GLN A 1 285 ? -17.493 2.544 0.230 1.00 84.69 285 GLN A O 1
ATOM 2304 N N . ASP A 1 286 ? -15.471 1.648 0.645 1.00 84.69 286 ASP A N 1
ATOM 2305 C CA . ASP A 1 286 ? -15.411 2.069 2.050 1.00 84.69 286 ASP A CA 1
ATOM 2306 C C . ASP A 1 286 ? -15.561 3.595 2.180 1.00 84.69 286 ASP A C 1
ATOM 2308 O O . ASP A 1 286 ? -16.271 4.095 3.062 1.00 84.69 286 ASP A O 1
ATOM 2312 N N . TYR A 1 287 ? -14.992 4.356 1.240 1.00 84.12 287 TYR A N 1
ATOM 2313 C CA . TYR A 1 287 ? -15.121 5.816 1.172 1.00 84.12 287 TYR A CA 1
ATOM 2314 C C . TYR A 1 287 ? -16.429 6.286 0.512 1.00 84.12 287 TYR A C 1
ATOM 2316 O O . TYR A 1 287 ? -16.847 7.427 0.710 1.00 84.12 287 TYR A O 1
ATOM 2324 N N . GLY A 1 288 ? -17.185 5.386 -0.117 1.00 81.81 288 GLY A N 1
ATOM 2325 C CA . GLY A 1 288 ? -18.480 5.654 -0.752 1.00 81.81 288 GLY A CA 1
ATOM 2326 C C . GLY A 1 288 ? -18.393 5.929 -2.252 1.00 81.81 288 GLY A C 1
ATOM 2327 O O . GLY A 1 288 ? -19.335 6.490 -2.809 1.00 81.81 288 GLY A O 1
ATOM 2328 N N . PHE A 1 289 ? -17.282 5.558 -2.892 1.00 83.75 289 PHE A N 1
ATOM 2329 C CA . PHE A 1 289 ? -17.130 5.601 -4.342 1.00 83.75 289 PHE A CA 1
ATOM 2330 C C . PHE A 1 289 ? -17.392 4.213 -4.923 1.00 83.75 289 PHE A C 1
ATOM 2332 O O . PHE A 1 289 ? -16.689 3.250 -4.621 1.00 83.75 289 PHE A O 1
ATOM 2339 N N . PHE A 1 290 ? -18.411 4.120 -5.771 1.00 81.75 290 PHE A N 1
ATOM 2340 C CA . PHE A 1 290 ? -18.826 2.873 -6.399 1.00 81.75 290 PHE A CA 1
ATOM 2341 C C . PHE A 1 290 ? -18.521 2.945 -7.889 1.00 81.75 290 PHE A C 1
ATOM 2343 O O . PHE A 1 290 ? -19.113 3.740 -8.614 1.00 81.75 290 PHE A O 1
ATOM 2350 N N . TYR A 1 291 ? -17.582 2.113 -8.330 1.00 75.56 291 TYR A N 1
ATOM 2351 C CA . TYR A 1 291 ? -17.271 1.934 -9.743 1.00 75.56 291 TYR A CA 1
ATOM 2352 C C . TYR A 1 291 ? -17.832 0.595 -10.194 1.00 75.56 291 TYR A C 1
ATOM 2354 O O . TYR A 1 291 ? -17.457 -0.438 -9.640 1.00 75.56 291 TYR A O 1
ATOM 2362 N N . ASP A 1 292 ? -18.705 0.598 -11.196 1.00 67.00 292 ASP A N 1
ATOM 2363 C CA . ASP A 1 292 ? -19.204 -0.642 -11.802 1.00 67.00 292 ASP A CA 1
ATOM 2364 C C . ASP A 1 292 ? -18.189 -1.220 -12.788 1.00 67.00 292 ASP A C 1
ATOM 2366 O O . ASP A 1 292 ? -17.964 -2.431 -12.826 1.00 67.00 292 ASP A O 1
ATOM 2370 N N . LYS A 1 293 ? -17.550 -0.332 -13.555 1.00 67.62 293 LYS A N 1
ATOM 2371 C CA . LYS A 1 293 ? -16.519 -0.646 -14.542 1.00 67.62 293 LYS A CA 1
ATOM 2372 C C . LYS A 1 293 ? -15.351 0.311 -14.376 1.00 67.62 293 LYS A C 1
ATOM 2374 O O . LYS A 1 293 ? -15.556 1.509 -14.192 1.00 67.62 293 LYS A O 1
ATOM 2379 N N . VAL A 1 294 ? -14.139 -0.223 -14.478 1.00 69.88 294 VAL A N 1
ATOM 2380 C CA . VAL A 1 294 ? -12.900 0.562 -14.454 1.00 69.88 294 VAL A CA 1
ATOM 2381 C C . VAL A 1 294 ? -12.175 0.361 -15.787 1.00 69.88 294 VAL A C 1
ATOM 2383 O O . VAL A 1 294 ? -11.926 -0.792 -16.152 1.00 69.88 294 VAL A O 1
ATOM 2386 N N . PRO A 1 295 ? -11.863 1.429 -16.544 1.00 70.38 295 PRO A N 1
ATOM 2387 C CA . PRO A 1 295 ? -11.099 1.301 -17.777 1.00 70.38 295 PRO A CA 1
ATOM 2388 C C . PRO A 1 295 ? -9.640 0.942 -17.478 1.00 70.38 295 PRO A C 1
ATOM 2390 O O . PRO A 1 295 ? -8.991 1.562 -16.629 1.00 70.38 295 PRO A O 1
ATOM 2393 N N . ILE A 1 296 ? -9.129 -0.052 -18.203 1.00 69.12 296 ILE A N 1
ATOM 2394 C CA . ILE A 1 296 ? -7.717 -0.436 -18.209 1.00 69.12 296 ILE A CA 1
ATOM 2395 C C . ILE A 1 296 ? -7.193 -0.227 -19.628 1.00 69.12 296 ILE A C 1
ATOM 2397 O O . ILE A 1 296 ? -7.597 -0.920 -20.560 1.00 69.12 296 ILE A O 1
ATOM 2401 N N . TYR A 1 297 ? -6.300 0.740 -19.791 1.00 68.44 297 TYR A N 1
ATOM 2402 C CA . TYR A 1 297 ? -5.664 1.042 -21.066 1.00 68.44 297 TYR A CA 1
ATOM 2403 C C . TYR A 1 297 ? -4.435 0.156 -21.262 1.00 68.44 297 TYR A C 1
ATOM 2405 O O . TYR A 1 297 ? -3.570 0.088 -20.383 1.00 68.44 297 TYR A O 1
ATOM 2413 N N . CYS A 1 298 ? -4.363 -0.520 -22.406 1.00 65.06 298 CYS A N 1
ATOM 2414 C CA . CYS A 1 298 ? -3.235 -1.360 -22.795 1.00 65.06 298 CYS A CA 1
ATOM 2415 C C . CYS A 1 298 ? -2.933 -1.165 -24.284 1.00 65.06 298 CYS A C 1
ATOM 2417 O O . CYS A 1 298 ? -3.843 -1.042 -25.097 1.00 65.06 298 CYS A O 1
ATOM 2419 N N . ASP A 1 299 ? -1.653 -1.137 -24.631 1.00 61.91 299 ASP A N 1
ATOM 2420 C CA . ASP A 1 299 ? -1.141 -1.020 -26.001 1.00 61.91 299 ASP A CA 1
ATOM 2421 C C . ASP A 1 299 ? -1.042 -2.378 -26.725 1.00 61.91 299 ASP A C 1
ATOM 2423 O O . ASP A 1 299 ? -0.906 -2.444 -27.948 1.00 61.91 299 ASP A O 1
ATOM 2427 N N . SER A 1 300 ? -1.156 -3.493 -25.996 1.00 61.22 300 SER A N 1
ATOM 2428 C CA . SER A 1 300 ? -1.102 -4.833 -26.580 1.00 61.22 300 SER A CA 1
ATOM 2429 C C . SER A 1 300 ? -2.460 -5.296 -27.106 1.00 61.22 300 SER A C 1
ATOM 2431 O O . SER A 1 300 ? -3.278 -5.880 -26.385 1.00 61.22 300 SER A O 1
ATOM 2433 N N . LYS A 1 301 ? -2.657 -5.152 -28.421 1.00 58.97 301 LYS A N 1
ATOM 2434 C CA . LYS A 1 301 ? -3.812 -5.712 -29.151 1.00 58.97 301 LYS A CA 1
ATOM 2435 C C . LYS A 1 301 ? -4.002 -7.208 -28.907 1.00 58.97 301 LYS A C 1
ATOM 2437 O O . LYS A 1 301 ? -5.132 -7.681 -28.804 1.00 58.97 301 LYS A O 1
ATOM 2442 N N . SER A 1 302 ? -2.905 -7.960 -28.779 1.00 56.59 302 SER A N 1
ATOM 2443 C CA . SER A 1 302 ? -2.958 -9.390 -28.461 1.00 56.59 302 SER A CA 1
ATOM 2444 C C . SER A 1 302 ? -3.549 -9.660 -27.084 1.00 56.59 302 SER A C 1
ATOM 2446 O O . SER A 1 302 ? -4.366 -10.568 -26.951 1.00 56.59 302 SER A O 1
ATOM 2448 N N . VAL A 1 303 ? -3.184 -8.879 -26.064 1.00 57.41 303 VAL A N 1
ATOM 2449 C CA . VAL A 1 303 ? -3.734 -9.059 -24.714 1.00 57.41 303 VAL A CA 1
ATOM 2450 C C . VAL A 1 303 ? -5.213 -8.686 -24.676 1.00 57.41 303 VAL A C 1
ATOM 2452 O O . VAL A 1 303 ? -5.998 -9.408 -24.062 1.00 57.41 303 VAL A O 1
ATOM 2455 N N . ILE A 1 304 ? -5.615 -7.638 -25.397 1.00 57.38 304 ILE A N 1
ATOM 2456 C CA . ILE A 1 304 ? -7.022 -7.236 -25.523 1.00 57.38 304 ILE A CA 1
ATOM 2457 C C . ILE A 1 304 ? -7.840 -8.342 -26.203 1.00 57.38 304 ILE A C 1
ATOM 2459 O O . ILE A 1 304 ? -8.857 -8.778 -25.666 1.00 57.38 304 ILE A O 1
ATOM 2463 N N . ALA A 1 305 ? -7.363 -8.883 -27.325 1.00 52.28 305 ALA A N 1
ATOM 2464 C CA . ALA A 1 305 ? -8.038 -9.976 -28.023 1.00 52.28 305 ALA A CA 1
ATOM 2465 C C . ALA A 1 305 ? -8.171 -11.247 -27.160 1.00 52.28 305 ALA A C 1
ATOM 2467 O O . ALA A 1 305 ? -9.220 -11.890 -27.177 1.00 52.28 305 ALA A O 1
ATOM 2468 N N . ILE A 1 306 ? -7.140 -11.587 -26.374 1.00 54.06 306 ILE A N 1
ATOM 2469 C CA . ILE A 1 306 ? -7.177 -12.720 -25.431 1.00 54.06 306 ILE A CA 1
ATOM 2470 C C . ILE A 1 306 ? -8.183 -12.455 -24.303 1.00 54.06 306 ILE A C 1
ATOM 2472 O O . ILE A 1 306 ? -8.905 -13.357 -23.893 1.00 54.06 306 ILE A O 1
ATOM 2476 N N . SER A 1 307 ? -8.251 -11.222 -23.804 1.00 50.84 307 SER A N 1
ATOM 2477 C CA . SER A 1 307 ? -9.122 -10.855 -22.685 1.00 50.84 307 SER A CA 1
ATOM 2478 C C . SER A 1 307 ? -10.617 -10.856 -23.032 1.00 50.84 307 SER A C 1
ATOM 2480 O O . SER A 1 307 ? -11.444 -11.180 -22.183 1.00 50.84 307 SER A O 1
ATOM 2482 N N . CYS A 1 308 ? -10.961 -10.539 -24.283 1.00 45.25 308 CYS A N 1
ATOM 2483 C CA . CYS A 1 308 ? -12.339 -10.469 -24.769 1.00 45.25 308 CYS A CA 1
ATOM 2484 C C . CYS A 1 308 ? -12.883 -11.823 -25.257 1.00 45.25 308 CYS A C 1
ATOM 2486 O O . CYS A 1 308 ? -14.048 -11.898 -25.639 1.00 45.25 308 CYS A O 1
ATOM 2488 N N . ASN A 1 309 ? -12.067 -12.885 -25.263 1.00 44.78 309 ASN A N 1
ATOM 2489 C CA . ASN A 1 309 ? -12.450 -14.200 -25.770 1.00 44.78 309 ASN A CA 1
ATOM 2490 C C . ASN A 1 309 ? -12.302 -15.281 -24.680 1.00 44.78 309 ASN A C 1
ATOM 2492 O O . ASN A 1 309 ? -11.204 -15.808 -24.488 1.00 44.78 309 ASN A O 1
ATOM 2496 N N . PRO A 1 310 ? -13.390 -15.664 -23.983 1.00 37.25 310 PRO A N 1
ATOM 2497 C CA . PRO A 1 310 ? -13.335 -16.621 -22.874 1.00 37.25 310 PRO A CA 1
ATOM 2498 C C . PRO A 1 310 ? -12.982 -18.068 -23.283 1.00 37.25 310 PRO A C 1
ATOM 2500 O O . PRO A 1 310 ? -12.946 -18.937 -22.416 1.00 37.25 310 PRO A O 1
ATOM 2503 N N . VAL A 1 311 ? -12.737 -18.348 -24.573 1.00 36.00 311 VAL A N 1
ATOM 2504 C CA . VAL A 1 311 ? -12.685 -19.712 -25.138 1.00 36.00 311 VAL A CA 1
ATOM 2505 C C . VAL A 1 311 ? -11.329 -20.085 -25.780 1.00 36.00 311 VAL A C 1
ATOM 2507 O O . VAL A 1 311 ? -11.126 -21.242 -26.145 1.00 36.00 311 VAL A O 1
ATOM 2510 N N . GLN A 1 312 ? -10.336 -19.190 -25.903 1.00 39.31 312 GLN A N 1
ATOM 2511 C CA . GLN A 1 312 ? -9.074 -19.525 -26.602 1.00 39.31 312 GLN A CA 1
ATOM 2512 C C . GLN A 1 312 ? -7.789 -19.461 -25.758 1.00 39.31 312 GLN A C 1
ATOM 2514 O O . GLN A 1 312 ? -7.324 -18.391 -25.377 1.00 39.31 312 GLN A O 1
ATOM 2519 N N . HIS A 1 313 ? -7.114 -20.614 -25.615 1.00 47.44 313 HIS A N 1
ATOM 2520 C CA . HIS A 1 313 ? -5.770 -20.730 -25.013 1.00 47.44 313 HIS A CA 1
ATOM 2521 C C . HIS A 1 313 ? -4.743 -21.539 -25.834 1.00 47.44 313 HIS A C 1
ATOM 2523 O O . HIS A 1 313 ? -3.688 -21.905 -25.327 1.00 47.44 313 HIS A O 1
ATOM 2529 N N . THR A 1 314 ? -4.989 -21.847 -27.115 1.00 36.62 314 THR A N 1
ATOM 2530 C CA . THR A 1 314 ? -4.157 -22.856 -27.807 1.00 36.62 314 THR A CA 1
ATOM 2531 C C . THR A 1 314 ? -3.042 -22.355 -28.733 1.00 36.62 314 THR A C 1
ATOM 2533 O O . THR A 1 314 ? -2.198 -23.170 -29.112 1.00 36.62 314 THR A O 1
ATOM 2536 N N . HIS A 1 315 ? -2.975 -21.063 -29.076 1.00 36.16 315 HIS A N 1
ATOM 2537 C CA . HIS A 1 315 ? -1.790 -20.488 -29.750 1.00 36.16 315 HIS A CA 1
ATOM 2538 C C . HIS A 1 315 ? -0.750 -19.920 -28.776 1.00 36.16 315 HIS A C 1
ATOM 2540 O O . HIS A 1 315 ? 0.366 -19.594 -29.169 1.00 36.16 315 HIS A O 1
ATOM 2546 N N . THR A 1 316 ? -1.073 -19.906 -27.488 1.00 41.31 316 THR A N 1
ATOM 2547 C CA . THR A 1 316 ? -0.261 -19.402 -26.380 1.00 41.31 316 THR A CA 1
ATOM 2548 C C . THR A 1 316 ? 0.458 -20.530 -25.635 1.00 41.31 316 THR A C 1
ATOM 2550 O O . THR A 1 316 ? 0.612 -20.490 -24.421 1.00 41.31 316 THR A O 1
ATOM 2553 N N . LYS A 1 317 ? 0.966 -21.531 -26.372 1.00 33.97 317 LYS A N 1
ATOM 2554 C CA . LYS A 1 317 ? 1.716 -22.684 -25.823 1.00 33.97 317 LYS A CA 1
ATOM 2555 C C . LYS A 1 317 ? 2.940 -22.308 -24.977 1.00 33.97 317 LYS A C 1
ATOM 2557 O O . LYS A 1 317 ? 3.442 -23.143 -24.234 1.00 33.97 317 LYS A O 1
ATOM 2562 N N . HIS A 1 318 ? 3.448 -21.085 -25.110 1.00 34.25 318 HIS A N 1
ATOM 2563 C CA . HIS A 1 318 ? 4.554 -20.609 -24.288 1.00 34.25 318 HIS A CA 1
ATOM 2564 C C . HIS A 1 318 ? 4.073 -19.996 -22.955 1.00 34.25 318 HIS A C 1
ATOM 2566 O O . HIS A 1 318 ? 4.740 -20.216 -21.943 1.00 34.25 318 HIS A O 1
ATOM 2572 N N . ILE A 1 319 ? 2.870 -19.386 -22.907 1.00 34.59 319 ILE A N 1
ATOM 2573 C CA . ILE A 1 319 ? 2.261 -18.830 -21.674 1.00 34.59 319 ILE A CA 1
ATOM 2574 C C . ILE A 1 319 ? 2.069 -19.899 -20.591 1.00 34.59 319 ILE A C 1
ATOM 2576 O O . ILE A 1 319 ? 2.136 -19.610 -19.396 1.00 34.59 319 ILE A O 1
ATOM 2580 N N . ASP A 1 320 ? 1.928 -21.150 -21.015 1.00 35.00 320 ASP A N 1
ATOM 2581 C CA . ASP A 1 320 ? 1.753 -22.333 -20.172 1.00 35.00 320 ASP A CA 1
ATOM 2582 C C . ASP A 1 320 ? 2.946 -22.651 -19.247 1.00 35.00 320 ASP A C 1
ATOM 2584 O O . ASP A 1 320 ? 2.804 -23.330 -18.228 1.00 35.00 320 ASP A O 1
ATOM 2588 N N . VAL A 1 321 ? 4.160 -22.206 -19.586 1.00 33.72 321 VAL A N 1
ATOM 2589 C CA . VAL A 1 321 ? 5.370 -22.867 -19.068 1.00 33.72 321 VAL A CA 1
ATOM 2590 C C . VAL A 1 321 ? 5.975 -22.164 -17.846 1.00 33.72 321 VAL A C 1
ATOM 2592 O O . VAL A 1 321 ? 6.513 -22.819 -16.942 1.00 33.72 321 VAL A O 1
ATOM 2595 N N . SER A 1 322 ? 5.861 -20.840 -17.741 1.00 31.75 322 SER A N 1
ATOM 2596 C CA . SER A 1 322 ? 6.683 -20.056 -16.810 1.00 31.75 322 SER A CA 1
ATOM 2597 C C . SER A 1 322 ? 5.999 -19.732 -15.468 1.00 31.75 322 SER A C 1
ATOM 2599 O O . SER A 1 322 ? 6.670 -19.787 -14.430 1.00 31.75 322 SER A O 1
ATOM 2601 N N . ASN A 1 323 ? 4.673 -19.530 -15.415 1.00 32.34 323 ASN A N 1
ATOM 2602 C CA . ASN A 1 323 ? 3.950 -19.234 -14.166 1.00 32.34 323 ASN A CA 1
ATOM 2603 C C . ASN A 1 323 ? 2.474 -19.717 -14.164 1.00 32.34 323 ASN A C 1
ATOM 2605 O O . ASN A 1 323 ? 1.623 -19.072 -14.771 1.00 32.34 323 ASN A O 1
ATOM 2609 N N . PRO A 1 324 ? 2.098 -20.749 -13.380 1.00 32.38 324 PRO A N 1
ATOM 2610 C CA . PRO A 1 324 ? 0.709 -21.235 -13.283 1.00 32.38 324 PRO A CA 1
ATOM 2611 C C . PRO A 1 324 ? -0.290 -20.247 -12.638 1.00 32.38 324 PRO A C 1
ATOM 2613 O O . PRO A 1 324 ? -1.472 -20.546 -12.525 1.00 32.38 324 PRO A O 1
ATOM 2616 N N . GLY A 1 325 ? 0.155 -19.060 -12.208 1.00 32.69 325 GLY A N 1
ATOM 2617 C CA . GLY A 1 325 ? -0.732 -17.973 -11.770 1.00 32.69 325 GLY A CA 1
ATOM 2618 C C . GLY A 1 325 ? -1.294 -17.118 -12.913 1.00 32.69 325 GLY A C 1
ATOM 2619 O O . GLY A 1 325 ? -2.148 -16.273 -12.666 1.00 32.69 325 GLY A O 1
ATOM 2620 N N . VAL A 1 326 ? -0.806 -17.304 -14.143 1.00 35.47 326 VAL A N 1
ATOM 2621 C CA . VAL A 1 326 ? -1.088 -16.411 -15.276 1.00 35.47 326 VAL A CA 1
ATOM 2622 C C . VAL A 1 326 ? -2.395 -16.774 -15.971 1.00 35.47 326 VAL A C 1
ATOM 2624 O O . VAL A 1 326 ? -3.209 -15.885 -16.188 1.00 35.47 326 VAL A O 1
ATOM 2627 N N . LEU A 1 327 ? -2.675 -18.063 -16.200 1.00 32.81 327 LEU A N 1
ATOM 2628 C CA . LEU A 1 327 ? -3.922 -18.525 -16.835 1.00 32.81 327 LEU A CA 1
ATOM 2629 C C . LEU A 1 327 ? -5.188 -18.171 -16.026 1.00 32.81 327 LEU A C 1
ATOM 2631 O O . LEU A 1 327 ? -6.296 -18.204 -16.536 1.00 32.81 327 LEU A O 1
ATOM 2635 N N . MET A 1 328 ? -5.037 -17.793 -14.757 1.00 36.41 328 MET A N 1
ATOM 2636 C CA . MET A 1 328 ? -6.131 -17.753 -13.794 1.00 36.41 328 MET A CA 1
ATOM 2637 C C . MET A 1 328 ? -6.773 -16.397 -13.542 1.00 36.41 328 MET A C 1
ATOM 2639 O O . MET A 1 328 ? -7.512 -16.265 -12.577 1.00 36.41 328 MET A O 1
ATOM 2643 N N . ARG A 1 329 ? -6.543 -15.383 -14.376 1.00 39.44 329 ARG A N 1
ATOM 2644 C CA . ARG A 1 329 ? -7.215 -14.076 -14.242 1.00 39.44 329 ARG A CA 1
ATOM 2645 C C . ARG A 1 329 ? -8.301 -13.833 -15.299 1.00 39.44 329 ARG A C 1
ATOM 2647 O O . ARG A 1 329 ? -8.554 -12.687 -15.644 1.00 39.44 329 ARG A O 1
ATOM 2654 N N . VAL A 1 330 ? -8.955 -14.888 -15.793 1.00 34.16 330 VAL A N 1
ATOM 2655 C CA . VAL A 1 330 ? -9.967 -14.782 -16.867 1.00 34.16 330 VAL A CA 1
ATOM 2656 C C . VAL A 1 330 ? -11.334 -14.291 -16.362 1.00 34.16 330 VAL A C 1
ATOM 2658 O O . VAL A 1 330 ? -12.046 -13.599 -17.077 1.00 34.16 330 VAL A O 1
ATOM 2661 N N . THR A 1 331 ? -11.693 -14.529 -15.103 1.00 34.03 331 THR A N 1
ATOM 2662 C CA . THR A 1 331 ? -12.963 -14.043 -14.526 1.00 34.03 331 THR A CA 1
ATOM 2663 C C . THR A 1 331 ? -13.004 -12.566 -14.082 1.00 34.03 331 THR A C 1
ATOM 2665 O O . THR A 1 331 ? -14.050 -11.944 -14.263 1.00 34.03 331 THR A O 1
ATOM 2668 N N . PRO A 1 332 ? -11.930 -11.925 -13.567 1.00 34.50 332 PRO A N 1
ATOM 2669 C CA . PRO A 1 332 ? -11.985 -10.502 -13.211 1.00 34.50 332 PRO A CA 1
ATOM 2670 C C . PRO A 1 332 ? -12.129 -9.539 -14.404 1.00 34.50 332 PRO A C 1
ATOM 2672 O O . PRO A 1 332 ? -12.442 -8.368 -14.197 1.00 34.50 332 PRO A O 1
ATOM 2675 N N . ILE A 1 333 ? -11.940 -10.009 -15.642 1.00 38.56 333 ILE A N 1
ATOM 2676 C CA . ILE A 1 333 ? -12.025 -9.178 -16.853 1.00 38.56 333 ILE A CA 1
ATOM 2677 C C . ILE A 1 333 ? -13.470 -8.735 -17.144 1.00 38.56 333 ILE A C 1
ATOM 2679 O O . ILE A 1 333 ? -13.667 -7.671 -17.717 1.00 38.56 333 ILE A O 1
ATOM 2683 N N . GLN A 1 334 ? -14.500 -9.437 -16.650 1.00 37.31 334 GLN A N 1
ATOM 2684 C CA . GLN A 1 334 ? -15.892 -8.968 -16.788 1.00 37.31 334 GLN A CA 1
ATOM 2685 C C . GLN A 1 334 ? -16.161 -7.613 -16.101 1.00 37.31 334 GLN A C 1
ATOM 2687 O O . GLN A 1 334 ? -17.126 -6.931 -16.449 1.00 37.31 334 GLN A O 1
ATOM 2692 N N . PHE A 1 335 ? -15.310 -7.199 -15.155 1.00 33.12 335 PHE A N 1
ATOM 2693 C CA . PHE A 1 335 ? -15.448 -5.944 -14.408 1.00 33.12 335 PHE A CA 1
ATOM 2694 C C . PHE A 1 335 ? -14.546 -4.805 -14.914 1.00 33.12 335 PHE A C 1
ATOM 2696 O O . PHE A 1 335 ? -14.639 -3.682 -14.412 1.00 33.12 335 PHE A O 1
ATOM 2703 N N . ALA A 1 336 ? -13.682 -5.073 -15.894 1.00 39.53 336 ALA A N 1
ATOM 2704 C CA . ALA A 1 336 ? -12.747 -4.105 -16.451 1.00 39.53 336 ALA A CA 1
ATOM 2705 C C . ALA A 1 336 ? -12.982 -3.951 -17.957 1.00 39.53 336 ALA A C 1
ATOM 2707 O O . ALA A 1 336 ? -13.027 -4.933 -18.690 1.00 39.53 336 ALA A O 1
ATOM 2708 N N . LEU A 1 337 ? -13.126 -2.712 -18.429 1.00 41.53 337 LEU A N 1
ATOM 2709 C CA . LEU A 1 337 ? -13.159 -2.444 -19.866 1.00 41.53 337 LEU A CA 1
ATOM 2710 C C . LEU A 1 337 ? -11.713 -2.289 -20.341 1.00 41.53 337 LEU A C 1
ATOM 2712 O O . LEU A 1 337 ? -11.057 -1.313 -19.978 1.00 41.53 337 LEU A O 1
ATOM 2716 N N . LEU A 1 338 ? -11.218 -3.246 -21.123 1.00 45.22 338 LEU A N 1
ATOM 2717 C CA . LEU A 1 338 ? -9.922 -3.118 -21.783 1.00 45.22 338 LEU A CA 1
ATOM 2718 C C . LEU A 1 338 ? -10.080 -2.263 -23.039 1.00 45.22 338 LEU A C 1
ATOM 2720 O O . LEU A 1 338 ? -10.917 -2.555 -23.893 1.00 45.22 338 LEU A O 1
ATOM 2724 N N . VAL A 1 339 ? -9.303 -1.185 -23.114 1.00 38.19 339 VAL A N 1
ATOM 2725 C CA . VAL A 1 339 ? -9.357 -0.214 -24.212 1.00 38.19 339 VAL A CA 1
ATOM 2726 C C . VAL A 1 339 ? -7.987 -0.156 -24.879 1.00 38.19 339 VAL A C 1
ATOM 2728 O O . VAL A 1 339 ? -6.985 0.118 -24.213 1.00 38.19 339 VAL A O 1
ATOM 2731 N N . ASP A 1 340 ? -7.963 -0.438 -26.184 1.00 38.53 340 ASP A N 1
ATOM 2732 C CA . ASP A 1 340 ? -6.785 -0.252 -27.035 1.00 38.53 340 ASP A CA 1
ATOM 2733 C C . ASP A 1 340 ? -6.489 1.244 -27.144 1.00 38.53 340 ASP A C 1
ATOM 2735 O O . ASP A 1 340 ? -7.383 2.046 -27.431 1.00 38.53 340 ASP A O 1
ATOM 2739 N N . VAL A 1 341 ? -5.238 1.612 -26.885 1.00 42.66 341 VAL A N 1
ATOM 2740 C CA . VAL A 1 341 ? -4.768 2.998 -26.953 1.00 42.66 341 VAL A CA 1
ATOM 2741 C C . VAL A 1 341 ? -4.684 3.485 -28.409 1.00 42.66 341 VAL A C 1
ATOM 2743 O O . VAL A 1 341 ? -4.851 4.682 -28.638 1.00 42.66 341 VAL A O 1
ATOM 2746 N N . ASP A 1 342 ? -4.532 2.580 -29.388 1.00 37.66 342 ASP A N 1
ATOM 2747 C CA . ASP A 1 342 ? -4.184 2.944 -30.768 1.00 37.66 342 ASP A CA 1
ATOM 2748 C C . ASP A 1 342 ? -5.211 2.572 -31.861 1.00 37.66 342 ASP A C 1
ATOM 2750 O O . ASP A 1 342 ? -5.139 3.155 -32.945 1.00 37.66 342 ASP A O 1
ATOM 2754 N N . THR A 1 343 ? -6.198 1.677 -31.659 1.00 32.47 343 THR A N 1
ATOM 2755 C CA . THR A 1 343 ? -7.186 1.369 -32.730 1.00 32.47 343 THR A CA 1
ATOM 2756 C C . THR A 1 343 ? -8.614 0.983 -32.314 1.00 32.47 343 THR A C 1
ATOM 2758 O O . THR A 1 343 ? -8.851 0.254 -31.359 1.00 32.47 343 THR A O 1
ATOM 2761 N N . LYS A 1 344 ? -9.582 1.432 -33.134 1.00 31.31 344 LYS A N 1
ATOM 2762 C CA . LYS A 1 344 ? -11.018 1.091 -33.116 1.00 31.31 344 LYS A CA 1
ATOM 2763 C C . LYS A 1 344 ? -11.310 -0.260 -33.809 1.00 31.31 344 LYS A C 1
ATOM 2765 O O . LYS A 1 344 ? -11.852 -0.256 -34.911 1.00 31.31 344 LYS A O 1
ATOM 2770 N N . GLU A 1 345 ? -11.006 -1.404 -33.202 1.00 27.84 345 GLU A N 1
ATOM 2771 C CA . GLU A 1 345 ? -11.493 -2.706 -33.712 1.00 27.84 345 GLU A CA 1
ATOM 2772 C C . GLU A 1 345 ? -12.217 -3.523 -32.631 1.00 27.84 345 GLU A C 1
ATOM 2774 O O . GLU A 1 345 ? -11.768 -3.608 -31.489 1.00 27.84 345 GLU A O 1
ATOM 2779 N N . SER A 1 346 ? -13.354 -4.128 -33.003 1.00 28.69 346 SER A N 1
ATOM 2780 C CA . SER A 1 346 ? -14.169 -5.019 -32.169 1.00 28.69 346 SER A CA 1
ATOM 2781 C C . SER A 1 346 ? -14.507 -6.315 -32.916 1.00 28.69 346 SER A C 1
ATOM 2783 O O . SER A 1 346 ? -14.776 -6.313 -34.116 1.00 28.69 346 SER A O 1
ATOM 2785 N N . VAL A 1 347 ? -14.515 -7.437 -32.192 1.00 30.11 347 VAL A N 1
ATOM 2786 C CA . VAL A 1 347 ? -15.105 -8.706 -32.644 1.00 30.11 347 VAL A CA 1
ATOM 2787 C C . VAL A 1 347 ? -16.524 -8.767 -32.087 1.00 30.11 347 VAL A C 1
ATOM 2789 O O . VAL A 1 347 ? -16.720 -8.548 -30.893 1.00 30.11 347 VAL A O 1
ATOM 2792 N N . VAL A 1 348 ? -17.509 -9.036 -32.947 1.00 32.53 348 VAL A N 1
ATOM 2793 C CA . VAL A 1 348 ? -18.929 -9.096 -32.573 1.00 32.53 348 VAL A CA 1
ATOM 2794 C C . VAL A 1 348 ? -19.439 -10.517 -32.803 1.00 32.53 348 VAL A C 1
ATOM 2796 O O . VAL A 1 348 ? -19.467 -10.998 -33.934 1.00 32.53 348 VAL A O 1
ATOM 2799 N N . GLU A 1 349 ? -19.832 -11.191 -31.728 1.00 35.38 349 GLU A N 1
ATOM 2800 C CA . GLU A 1 349 ? -20.567 -12.457 -31.769 1.00 35.38 349 GLU A CA 1
ATOM 2801 C C . GLU A 1 349 ? -22.072 -12.135 -31.712 1.00 35.38 349 GLU A C 1
ATOM 2803 O O . GLU A 1 349 ? -22.497 -11.344 -30.870 1.00 35.38 349 GLU A O 1
ATOM 2808 N N . LEU A 1 350 ? -22.876 -12.669 -32.643 1.00 41.00 350 LEU A N 1
ATOM 2809 C CA . LEU A 1 350 ? -24.302 -12.327 -32.800 1.00 41.00 350 LEU A CA 1
ATOM 2810 C C . LEU A 1 350 ? -25.165 -13.587 -32.824 1.00 41.00 350 LEU A C 1
ATOM 2812 O O . LEU A 1 350 ? -24.765 -14.604 -33.389 1.00 41.00 350 LEU A O 1
ATOM 2816 N N . GLN A 1 351 ? -26.355 -13.505 -32.224 1.00 41.28 351 GLN A N 1
ATOM 2817 C CA . GLN A 1 351 ? -27.215 -14.659 -31.944 1.00 41.28 351 GLN A CA 1
ATOM 2818 C C . GLN A 1 351 ? -28.197 -15.008 -33.079 1.00 41.28 351 GLN A C 1
ATOM 2820 O O . GLN A 1 351 ? -28.804 -16.077 -33.030 1.00 41.28 351 GLN A O 1
ATOM 2825 N N . THR A 1 352 ? -28.357 -14.168 -34.114 1.00 49.97 352 THR A N 1
ATOM 2826 C CA . THR A 1 352 ? -29.338 -14.404 -35.196 1.00 49.97 352 THR A CA 1
ATOM 2827 C C . THR A 1 352 ? -28.819 -14.092 -36.605 1.00 49.97 352 THR A C 1
ATOM 2829 O O . THR A 1 352 ? -27.883 -13.314 -36.806 1.00 49.97 352 THR A O 1
ATOM 2832 N N . LYS A 1 353 ? -29.441 -14.724 -37.613 1.00 49.62 353 LYS A N 1
ATOM 2833 C CA . LYS A 1 353 ? -29.063 -14.595 -39.029 1.00 49.62 353 LYS A CA 1
ATOM 2834 C C . LYS A 1 353 ? -29.345 -13.184 -39.556 1.00 49.62 353 LYS A C 1
ATOM 2836 O O . LYS A 1 353 ? -28.554 -12.641 -40.321 1.00 49.62 353 LYS A O 1
ATOM 2841 N N . GLU A 1 354 ? -30.443 -12.578 -39.120 1.00 57.53 354 GLU A N 1
ATOM 2842 C CA . GLU A 1 354 ? -30.848 -11.228 -39.510 1.00 57.53 354 GLU A CA 1
ATOM 2843 C C . GLU A 1 354 ? -29.898 -10.157 -38.945 1.00 57.53 354 GLU A C 1
ATOM 2845 O O . GLU A 1 354 ? -29.516 -9.231 -39.661 1.00 57.53 354 GLU A O 1
ATOM 2850 N N . GLU A 1 355 ? -29.442 -10.309 -37.697 1.00 54.56 355 GLU A N 1
ATOM 2851 C CA . GLU A 1 355 ? -28.456 -9.404 -37.087 1.00 54.56 355 GLU A CA 1
ATOM 2852 C C . GLU A 1 355 ? -27.076 -9.517 -37.738 1.00 54.56 355 GLU A C 1
ATOM 2854 O O . GLU A 1 355 ? -26.372 -8.512 -37.872 1.00 54.56 355 GLU A O 1
ATOM 2859 N N . HIS A 1 356 ? -26.687 -10.724 -38.158 1.00 56.06 356 HIS A N 1
ATOM 2860 C CA . HIS A 1 356 ? -25.428 -10.941 -38.864 1.00 56.06 356 HIS A CA 1
ATOM 2861 C C . HIS A 1 356 ? -25.433 -10.258 -40.241 1.00 56.06 356 HIS A C 1
ATOM 2863 O O . HIS A 1 356 ? -24.435 -9.639 -40.607 1.00 56.06 356 HIS A O 1
ATOM 2869 N N . ASP A 1 357 ? -26.552 -10.293 -40.980 1.00 56.69 357 ASP A N 1
ATOM 2870 C CA . ASP A 1 357 ? -26.678 -9.585 -42.267 1.00 56.69 357 ASP A CA 1
ATOM 2871 C C . ASP A 1 357 ? -26.630 -8.059 -42.082 1.00 56.69 357 ASP A C 1
ATOM 2873 O O . ASP A 1 357 ? -25.909 -7.365 -42.803 1.00 56.69 357 ASP A O 1
ATOM 2877 N N . ALA A 1 358 ? -27.334 -7.532 -41.075 1.00 61.06 358 ALA A N 1
ATOM 2878 C CA . ALA A 1 358 ? -27.350 -6.101 -40.773 1.00 61.06 358 ALA A CA 1
ATOM 2879 C C . ALA A 1 358 ? -25.958 -5.570 -40.382 1.00 61.06 358 ALA A C 1
ATOM 2881 O O . ALA A 1 358 ? -25.521 -4.534 -40.889 1.00 61.06 358 ALA A O 1
ATOM 2882 N N . HIS A 1 359 ? -25.226 -6.295 -39.533 1.00 56.25 359 HIS A N 1
ATOM 2883 C CA . HIS A 1 359 ? -23.875 -5.902 -39.133 1.00 56.25 359 HIS A CA 1
ATOM 2884 C C . HIS A 1 359 ? -22.844 -6.106 -40.236 1.00 56.25 359 HIS A C 1
ATOM 2886 O O . HIS A 1 359 ? -21.970 -5.256 -40.398 1.00 56.25 359 HIS A O 1
ATOM 2892 N N . LEU A 1 360 ? -22.948 -7.176 -41.029 1.00 59.53 360 LEU A N 1
ATOM 2893 C CA . LEU A 1 360 ? -22.055 -7.373 -42.167 1.00 59.53 360 LEU A CA 1
ATOM 2894 C C . LEU A 1 360 ? -22.184 -6.213 -43.162 1.00 59.53 360 LEU A C 1
ATOM 2896 O O . LEU A 1 360 ? -21.169 -5.704 -43.635 1.00 59.53 360 LEU A O 1
ATOM 2900 N N . ARG A 1 361 ? -23.407 -5.732 -43.420 1.00 65.94 361 ARG A N 1
ATOM 2901 C CA . ARG A 1 361 ? -23.632 -4.523 -44.231 1.00 65.94 361 ARG A CA 1
ATOM 2902 C C . ARG A 1 361 ? -22.971 -3.297 -43.618 1.00 65.94 361 ARG A C 1
ATOM 2904 O O . ARG A 1 361 ? -22.262 -2.590 -44.324 1.00 65.94 361 ARG A O 1
ATOM 2911 N N . LEU A 1 362 ? -23.140 -3.086 -42.315 1.00 62.16 362 LEU A N 1
ATOM 2912 C CA . LEU A 1 362 ? -22.579 -1.932 -41.614 1.00 62.16 362 LEU A CA 1
ATOM 2913 C C . LEU A 1 362 ? -21.042 -1.932 -41.637 1.00 62.16 362 LEU A C 1
ATOM 2915 O O . LEU A 1 362 ? -20.428 -0.898 -41.887 1.00 62.16 362 LEU A O 1
ATOM 2919 N N . VAL A 1 363 ? -20.419 -3.098 -41.446 1.00 55.69 363 VAL A N 1
ATOM 2920 C CA . VAL A 1 363 ? -18.961 -3.284 -41.523 1.00 55.69 363 VAL A CA 1
ATOM 2921 C C . VAL A 1 363 ? -18.457 -3.054 -42.946 1.00 55.69 363 VAL A C 1
ATOM 2923 O O . VAL A 1 363 ? -17.467 -2.353 -43.134 1.00 55.69 363 VAL A O 1
ATOM 2926 N N . LEU A 1 364 ? -19.139 -3.587 -43.963 1.00 60.75 364 LEU A N 1
ATOM 2927 C CA . LEU A 1 364 ? -18.761 -3.375 -45.363 1.00 60.75 364 LEU A CA 1
ATOM 2928 C C . LEU A 1 364 ? -18.939 -1.910 -45.800 1.00 60.75 364 LEU A C 1
ATOM 2930 O O . LEU A 1 364 ? -18.117 -1.403 -46.563 1.00 60.75 364 LEU A O 1
ATOM 2934 N N . GLU A 1 365 ? -19.959 -1.211 -45.301 1.00 66.19 365 GLU A N 1
ATOM 2935 C CA . GLU A 1 365 ? -20.158 0.226 -45.533 1.00 66.19 365 GLU A CA 1
ATOM 2936 C C . GLU A 1 365 ? -19.087 1.080 -44.846 1.00 66.19 365 GLU A C 1
ATOM 2938 O O . GLU A 1 365 ? -18.577 2.023 -45.454 1.00 66.19 365 GLU A O 1
ATOM 2943 N N . LEU A 1 366 ? -18.691 0.728 -43.619 1.00 53.47 366 LEU A N 1
ATOM 2944 C CA . LEU A 1 366 ? -17.590 1.373 -42.897 1.00 53.47 366 LEU A CA 1
ATOM 2945 C C . LEU A 1 366 ? -16.247 1.163 -43.598 1.00 53.47 366 LEU A C 1
ATOM 2947 O O . LEU A 1 366 ? -15.525 2.128 -43.827 1.00 53.47 366 LEU A O 1
ATOM 2951 N N . LEU A 1 367 ? -15.943 -0.071 -44.005 1.00 57.06 367 LEU A N 1
ATOM 2952 C CA . LEU A 1 367 ? -14.733 -0.384 -44.769 1.00 57.06 367 LEU A CA 1
ATOM 2953 C C . LEU A 1 367 ? -14.691 0.400 -46.085 1.00 57.06 367 LEU A C 1
ATOM 2955 O O . LEU A 1 367 ? -13.655 0.947 -46.446 1.00 57.06 367 LEU A O 1
ATOM 2959 N N . LYS A 1 368 ? -15.836 0.527 -46.764 1.00 64.06 368 LYS A N 1
ATOM 2960 C CA . LYS A 1 368 ? -15.955 1.324 -47.989 1.00 64.06 368 LYS A CA 1
ATOM 2961 C C . LYS A 1 368 ? -15.763 2.823 -47.738 1.00 64.06 368 LYS A C 1
ATOM 2963 O O . LYS A 1 368 ? -15.164 3.491 -48.574 1.00 64.06 368 LYS A O 1
ATOM 2968 N N . LYS A 1 369 ? -16.269 3.353 -46.621 1.00 66.19 369 LYS A N 1
ATOM 2969 C CA . LYS A 1 369 ? -16.125 4.767 -46.238 1.00 66.19 369 LYS A CA 1
ATOM 2970 C C . LYS A 1 369 ? -14.677 5.136 -45.904 1.00 66.19 369 LYS A C 1
ATOM 2972 O O . LYS A 1 369 ? -14.251 6.233 -46.240 1.00 66.19 369 LYS A O 1
ATOM 2977 N N . GLU A 1 370 ? -13.947 4.226 -45.269 1.00 65.31 370 GLU A N 1
ATOM 2978 C CA . GLU A 1 370 ? -12.548 4.418 -44.860 1.00 65.31 370 GLU A CA 1
ATOM 2979 C C . GLU A 1 370 ? -11.538 3.915 -45.919 1.00 65.31 370 GLU A C 1
ATOM 2981 O O . GLU A 1 370 ? -10.350 3.800 -45.634 1.00 65.31 370 GLU A O 1
ATOM 2986 N N . GLU A 1 371 ? -11.999 3.595 -47.137 1.00 63.50 371 GLU A N 1
ATOM 2987 C CA . GLU A 1 371 ? -11.190 3.094 -48.268 1.00 63.50 371 GLU A CA 1
ATOM 2988 C C . GLU A 1 371 ? -10.358 1.824 -47.968 1.00 63.50 371 GLU A C 1
ATOM 2990 O O . GLU A 1 371 ? -9.292 1.591 -48.544 1.00 63.50 371 GLU A O 1
ATOM 2995 N N . LEU A 1 372 ? -10.865 0.953 -47.092 1.00 52.84 372 LEU A N 1
ATOM 2996 C CA . LEU A 1 372 ? -10.245 -0.319 -46.720 1.00 52.84 372 LEU A CA 1
ATOM 2997 C C . LEU A 1 372 ? -10.840 -1.484 -47.529 1.00 52.84 372 LEU A C 1
ATOM 2999 O O . LEU A 1 372 ? -12.056 -1.645 -47.629 1.00 52.84 372 LEU A O 1
ATOM 3003 N N . TYR A 1 373 ? -9.978 -2.351 -48.073 1.00 61.16 373 TYR A N 1
ATOM 3004 C CA . TYR A 1 373 ? -10.382 -3.476 -48.926 1.00 61.16 373 TYR A CA 1
ATOM 3005 C C . TYR A 1 373 ? -10.073 -4.825 -48.272 1.00 61.16 373 TYR A C 1
ATOM 3007 O O . TYR A 1 373 ? -8.934 -5.106 -47.894 1.00 61.16 373 TYR A O 1
ATOM 3015 N N . THR A 1 374 ? -11.071 -5.707 -48.196 1.00 52.25 374 THR A N 1
ATOM 3016 C CA . THR A 1 374 ? -10.905 -7.088 -47.726 1.00 52.25 374 THR A CA 1
ATOM 3017 C C . THR A 1 374 ? -10.769 -8.051 -48.905 1.00 52.25 374 THR A C 1
ATOM 3019 O O . THR A 1 374 ? -11.404 -7.908 -49.951 1.00 52.25 374 THR A O 1
ATOM 3022 N N . LYS A 1 375 ? -9.911 -9.069 -48.764 1.00 56.91 375 LYS A N 1
ATOM 3023 C CA . LYS A 1 375 ? -9.733 -10.087 -49.806 1.00 56.91 375 LYS A CA 1
ATOM 3024 C C . LYS A 1 375 ? -10.850 -11.125 -49.702 1.00 56.91 375 LYS A C 1
ATOM 3026 O O . LYS A 1 375 ? -10.773 -12.011 -48.855 1.00 56.91 375 LYS A O 1
ATOM 3031 N N . PHE A 1 376 ? -11.827 -11.063 -50.607 1.00 49.66 376 PHE A N 1
ATOM 3032 C CA . PHE A 1 376 ? -13.012 -11.935 -50.594 1.00 49.66 376 PHE A CA 1
ATOM 3033 C C . PHE A 1 376 ? -12.681 -13.436 -50.524 1.00 49.66 376 PHE A C 1
ATOM 3035 O O . PHE A 1 376 ? -13.350 -14.184 -49.827 1.00 49.66 376 PHE A O 1
ATOM 3042 N N . SER A 1 377 ? -11.580 -13.877 -51.147 1.00 49.44 377 SER A N 1
ATOM 3043 C CA . SER A 1 377 ? -11.135 -15.281 -51.105 1.00 49.44 377 SER A CA 1
ATOM 3044 C C . SER A 1 377 ? -10.736 -15.788 -49.709 1.00 49.44 377 SER A C 1
ATOM 3046 O O . SER A 1 377 ? -10.416 -16.963 -49.563 1.00 49.44 377 SER A O 1
ATOM 3048 N N . LYS A 1 378 ? -10.636 -14.904 -48.711 1.00 51.62 378 LYS A N 1
ATOM 3049 C CA . LYS A 1 378 ? -10.347 -15.237 -47.309 1.00 51.62 378 LYS A CA 1
ATOM 3050 C C . LYS A 1 378 ? -11.561 -15.031 -46.395 1.00 51.62 378 LYS A C 1
ATOM 3052 O O . LYS A 1 378 ? -11.444 -15.247 -45.193 1.00 51.62 378 LYS A O 1
ATOM 3057 N N . CYS A 1 379 ? -12.700 -14.616 -46.942 1.00 50.47 379 CYS A N 1
ATOM 3058 C CA . CYS A 1 379 ? -13.928 -14.393 -46.196 1.00 50.47 379 CYS A CA 1
ATOM 3059 C C . CYS A 1 379 ? -14.869 -15.577 -46.430 1.00 50.47 379 CYS A C 1
ATOM 3061 O O . CYS A 1 379 ? -15.326 -15.794 -47.548 1.00 50.47 379 CYS A O 1
ATOM 3063 N N . ASN A 1 380 ? -15.160 -16.338 -45.376 1.00 52.88 380 ASN A N 1
ATOM 3064 C CA . ASN A 1 380 ? -16.168 -17.391 -45.415 1.00 52.88 380 ASN A CA 1
ATOM 3065 C C . ASN A 1 380 ? -17.372 -16.935 -44.594 1.00 52.88 380 ASN A C 1
ATOM 3067 O O . ASN A 1 380 ? -17.213 -16.549 -43.438 1.00 52.88 380 ASN A O 1
ATOM 3071 N N . PHE A 1 381 ? -18.561 -16.984 -45.187 1.00 59.31 381 PHE A N 1
ATOM 3072 C CA . PHE A 1 381 ? -19.801 -16.541 -44.556 1.00 59.31 381 PHE A CA 1
ATOM 3073 C C . PHE A 1 381 ? -20.750 -17.726 -44.377 1.00 59.31 381 PHE A C 1
ATOM 3075 O O . PHE A 1 381 ? -20.746 -18.647 -45.193 1.00 59.31 381 PHE A O 1
ATOM 3082 N N . TRP A 1 382 ? -21.585 -17.678 -43.336 1.00 55.12 382 TRP A N 1
ATOM 3083 C CA . TRP A 1 382 ? -22.689 -18.626 -43.120 1.00 55.12 382 TRP A CA 1
ATOM 3084 C C . TRP A 1 382 ? -22.285 -20.106 -42.994 1.00 55.12 382 TRP A C 1
ATOM 3086 O O . TRP A 1 382 ? -23.005 -20.992 -43.451 1.00 55.12 382 TRP A O 1
ATOM 3096 N N . LEU A 1 383 ? -21.139 -20.396 -42.375 1.00 53.97 383 LEU A N 1
ATOM 3097 C CA . LEU A 1 383 ? -20.711 -21.773 -42.129 1.00 53.97 383 LEU A CA 1
ATOM 3098 C C . LEU A 1 383 ? -21.485 -22.375 -40.942 1.00 53.97 383 LEU A C 1
ATOM 3100 O O . LEU A 1 383 ? -21.473 -21.813 -39.852 1.00 53.97 383 LEU A O 1
ATOM 3104 N N . SER A 1 384 ? -22.126 -23.532 -41.142 1.00 46.97 384 SER A N 1
ATOM 3105 C CA . SER A 1 384 ? -22.843 -24.279 -40.088 1.00 46.97 384 SER A CA 1
ATOM 3106 C C . SER A 1 384 ? -21.927 -25.135 -39.208 1.00 46.97 384 SER A C 1
ATOM 3108 O O . SER A 1 384 ? -22.339 -25.612 -38.155 1.00 46.97 384 SER A O 1
ATOM 3110 N N . LYS A 1 385 ? -20.694 -25.354 -39.669 1.00 49.06 385 LYS A N 1
ATOM 3111 C CA . LYS A 1 385 ? -19.634 -26.070 -38.969 1.00 49.06 385 LYS A CA 1
ATOM 3112 C C . LYS A 1 385 ? -18.304 -25.431 -39.336 1.00 49.06 385 LYS A C 1
ATOM 3114 O O . LYS A 1 385 ? -17.960 -25.367 -40.518 1.00 49.06 385 LYS A O 1
ATOM 3119 N N . ILE A 1 386 ? -17.562 -24.954 -38.345 1.00 51.88 386 ILE A N 1
ATOM 3120 C CA . ILE A 1 386 ? -16.242 -24.353 -38.536 1.00 51.88 386 ILE A CA 1
ATOM 3121 C C . ILE A 1 386 ? -15.230 -25.159 -37.738 1.00 51.88 386 ILE A C 1
ATOM 3123 O O . ILE A 1 386 ? -15.328 -25.288 -36.519 1.00 51.88 386 ILE A O 1
ATOM 3127 N N . GLN A 1 387 ? -14.214 -25.665 -38.432 1.00 44.12 387 GLN A N 1
ATOM 3128 C CA . GLN A 1 387 ? -12.994 -26.100 -37.771 1.00 44.12 387 GLN A CA 1
ATOM 3129 C C . GLN A 1 387 ? -12.147 -24.853 -37.522 1.00 44.12 387 GLN A C 1
ATOM 3131 O O . GLN A 1 387 ? -11.558 -24.290 -38.448 1.00 44.12 387 GLN A O 1
ATOM 3136 N N . PHE A 1 388 ? -12.157 -24.374 -36.281 1.00 40.16 388 PHE A N 1
ATOM 3137 C CA . PHE A 1 388 ? -11.423 -23.178 -35.889 1.00 40.16 388 PHE A CA 1
ATOM 3138 C C . PHE A 1 388 ? -10.376 -23.562 -34.854 1.00 40.16 388 PHE A C 1
ATOM 3140 O O . PHE A 1 388 ? -10.679 -23.913 -33.713 1.00 40.16 388 PHE A O 1
ATOM 3147 N N . LEU A 1 389 ? -9.113 -23.514 -35.274 1.00 49.38 389 LEU A N 1
ATOM 3148 C CA . LEU A 1 389 ? -7.989 -24.039 -34.506 1.00 49.38 389 LEU A CA 1
ATOM 3149 C C . LEU A 1 389 ? -8.179 -25.526 -34.151 1.00 49.38 389 LEU A C 1
ATOM 3151 O O . LEU A 1 389 ? -8.254 -26.374 -35.030 1.00 49.38 389 LEU A O 1
ATOM 3155 N N . ARG A 1 390 ? -8.190 -25.837 -32.851 1.00 39.72 390 ARG A N 1
ATOM 3156 C CA . ARG A 1 390 ? -8.173 -27.183 -32.257 1.00 39.72 390 ARG A CA 1
ATOM 3157 C C . ARG A 1 390 ? -9.562 -27.650 -31.804 1.00 39.72 390 ARG A C 1
ATOM 3159 O O . ARG A 1 390 ? -9.650 -28.575 -31.000 1.00 39.72 390 ARG A O 1
ATOM 3166 N N . HIS A 1 391 ? -10.605 -26.976 -32.280 1.00 44.12 391 HIS A N 1
ATOM 3167 C CA . HIS A 1 391 ? -11.990 -27.223 -31.907 1.00 44.12 391 HIS A CA 1
ATOM 3168 C C . HIS A 1 391 ? -12.866 -27.277 -33.150 1.00 44.12 391 HIS A C 1
ATOM 3170 O O . HIS A 1 391 ? -12.576 -26.657 -34.182 1.00 44.12 391 HIS A O 1
ATOM 3176 N N . VAL A 1 392 ? -13.958 -28.013 -33.014 1.00 51.38 392 VAL A N 1
ATOM 3177 C CA . VAL A 1 392 ? -15.039 -28.060 -33.986 1.00 51.38 392 VAL A CA 1
ATOM 3178 C C . VAL A 1 392 ? -16.199 -27.284 -33.384 1.00 51.38 392 VAL A C 1
ATOM 3180 O O . VAL A 1 392 ? -16.671 -27.628 -32.305 1.00 51.38 392 VAL A O 1
ATOM 3183 N N . ILE A 1 393 ? -16.603 -26.211 -34.057 1.00 50.72 393 ILE A N 1
ATOM 3184 C CA . ILE A 1 393 ? -17.747 -25.390 -33.665 1.00 50.72 393 ILE A CA 1
ATOM 3185 C C . ILE A 1 393 ? -18.892 -25.747 -34.603 1.00 50.72 393 ILE A C 1
ATOM 3187 O O . ILE A 1 393 ? -18.744 -25.607 -35.822 1.00 50.72 393 ILE A O 1
ATOM 3191 N N . ASP A 1 394 ? -20.006 -26.214 -34.056 1.00 59.75 394 ASP A N 1
ATOM 3192 C CA . ASP A 1 394 ? -21.234 -26.483 -34.800 1.00 59.75 394 ASP A CA 1
ATOM 3193 C C . ASP A 1 394 ? -22.478 -26.066 -33.995 1.00 59.75 394 ASP A C 1
ATOM 3195 O O . ASP A 1 394 ? -22.384 -25.382 -32.975 1.00 59.75 394 ASP A O 1
ATOM 3199 N N . SER A 1 395 ? -23.662 -26.409 -34.500 1.00 45.62 395 SER A N 1
ATOM 3200 C CA . SER A 1 395 ? -24.946 -26.049 -33.892 1.00 45.62 395 SER A CA 1
ATOM 3201 C C . SER A 1 395 ? -25.205 -26.686 -32.522 1.00 45.62 395 SER A C 1
ATOM 3203 O O . SER A 1 395 ? -26.124 -26.244 -31.836 1.00 45.62 395 SER A O 1
ATOM 3205 N N . GLU A 1 396 ? -24.452 -27.717 -32.131 1.00 44.62 396 GLU A N 1
ATOM 3206 C CA . GLU A 1 396 ? -24.561 -28.363 -30.815 1.00 44.62 396 GLU A CA 1
ATOM 3207 C C . GLU A 1 396 ? -23.587 -27.762 -29.788 1.00 44.62 396 GLU A C 1
ATOM 3209 O O . GLU A 1 396 ? -23.753 -27.967 -28.583 1.00 44.62 396 GLU A O 1
ATOM 3214 N N . GLY A 1 397 ? -22.628 -26.950 -30.246 1.00 47.41 397 GLY A N 1
ATOM 3215 C CA . GLY A 1 397 ? -21.719 -26.181 -29.409 1.00 47.41 397 GLY A CA 1
ATOM 3216 C C . GLY A 1 397 ? -20.267 -26.264 -29.871 1.00 47.41 397 GLY A C 1
ATOM 3217 O O . GLY A 1 397 ? -19.951 -26.402 -31.053 1.00 47.41 397 GLY A O 1
ATOM 3218 N N . ILE A 1 398 ? -19.354 -26.114 -28.912 1.00 49.53 398 ILE A N 1
ATOM 3219 C CA . ILE A 1 398 ? -17.911 -26.198 -29.140 1.00 49.53 398 ILE A CA 1
ATOM 3220 C C . ILE A 1 398 ? -17.437 -27.562 -28.648 1.00 49.53 398 ILE A C 1
ATOM 3222 O O . ILE A 1 398 ? -17.573 -27.885 -27.468 1.00 49.53 398 ILE A O 1
ATOM 3226 N N . HIS A 1 399 ? -16.838 -28.343 -29.540 1.00 53.00 399 HIS A N 1
ATOM 3227 C CA . HIS A 1 399 ? -16.365 -29.692 -29.251 1.00 53.00 399 HIS A CA 1
ATOM 3228 C C . 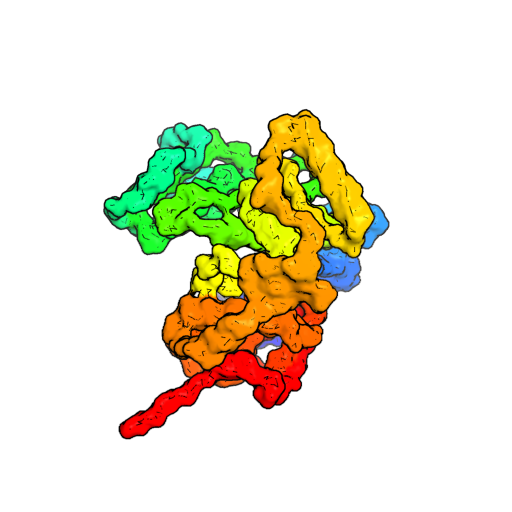HIS A 1 399 ? -14.840 -29.789 -29.381 1.00 53.00 399 HIS A C 1
ATOM 3230 O O . HIS A 1 399 ? -14.223 -29.167 -30.256 1.00 53.00 399 HIS A O 1
ATOM 3236 N N . VAL A 1 400 ? -14.222 -30.595 -28.508 1.00 51.31 400 VAL A N 1
ATOM 3237 C CA . VAL A 1 400 ? -12.797 -30.949 -28.606 1.00 51.31 400 VAL A CA 1
ATOM 3238 C C . VAL A 1 400 ? -12.593 -31.855 -29.814 1.00 51.31 400 VAL A C 1
ATOM 3240 O O . VAL A 1 400 ? -13.354 -32.797 -30.023 1.00 51.31 400 VAL A O 1
ATOM 3243 N N . ASP A 1 401 ? -11.540 -31.592 -30.587 1.00 56.06 401 ASP A N 1
ATOM 3244 C CA . ASP A 1 401 ? -11.124 -32.467 -31.682 1.00 56.06 401 ASP A CA 1
ATOM 3245 C C . ASP A 1 401 ? -10.845 -33.903 -31.168 1.00 56.06 401 ASP A C 1
ATOM 3247 O O . ASP A 1 401 ? -9.956 -34.081 -30.321 1.00 56.06 401 ASP A O 1
ATOM 3251 N N . PRO A 1 402 ? -11.564 -34.935 -31.659 1.00 56.50 402 PRO A N 1
ATOM 3252 C CA . PRO A 1 402 ? -11.405 -36.322 -31.217 1.00 56.50 402 PRO A CA 1
ATOM 3253 C C . PRO A 1 402 ? -9.965 -36.845 -31.297 1.00 56.50 402 PRO A C 1
ATOM 3255 O O . PRO A 1 402 ? -9.567 -37.657 -30.462 1.00 56.50 402 PRO A O 1
ATOM 3258 N N . ALA A 1 403 ? -9.158 -36.343 -32.240 1.00 54.72 403 ALA A N 1
ATOM 3259 C CA . ALA A 1 403 ? -7.764 -36.755 -32.419 1.00 54.72 403 ALA A CA 1
ATOM 3260 C C . ALA A 1 403 ? -6.869 -36.450 -31.201 1.00 54.72 403 ALA A C 1
ATOM 3262 O O . ALA A 1 403 ? -5.847 -37.099 -30.996 1.00 54.72 403 ALA A O 1
ATOM 3263 N N . LYS A 1 404 ? -7.249 -35.486 -30.358 1.00 53.38 404 LYS A N 1
ATOM 3264 C CA . LYS A 1 404 ? -6.457 -35.075 -29.188 1.00 53.38 404 LYS A CA 1
ATOM 3265 C C . LYS A 1 404 ? -6.807 -35.786 -27.897 1.00 53.38 404 LYS A C 1
ATOM 3267 O O . LYS A 1 404 ? -5.984 -35.854 -26.990 1.00 53.38 404 LYS A O 1
ATOM 3272 N N . ILE A 1 405 ? -8.034 -36.286 -27.799 1.00 55.38 405 ILE A N 1
ATOM 3273 C CA . ILE A 1 405 ? -8.434 -37.145 -26.683 1.00 55.38 405 ILE A CA 1
ATOM 3274 C C . ILE A 1 405 ? -7.588 -38.428 -26.718 1.00 55.38 405 ILE A C 1
ATOM 3276 O O . ILE A 1 405 ? -7.217 -38.949 -25.669 1.00 55.38 405 ILE A O 1
ATOM 3280 N N . GLU A 1 406 ? -7.228 -38.889 -27.918 1.00 54.78 406 GLU A N 1
ATOM 3281 C CA . GLU A 1 406 ? -6.291 -39.994 -28.142 1.00 54.78 406 GLU A CA 1
ATOM 3282 C C . GLU A 1 406 ? -4.851 -39.630 -27.711 1.00 54.78 406 GLU A C 1
ATOM 3284 O O . GLU A 1 406 ? -4.265 -40.379 -26.936 1.00 54.78 406 GLU A O 1
ATOM 3289 N N . GLU A 1 407 ? -4.322 -38.443 -28.061 1.00 54.34 407 GLU A N 1
ATOM 3290 C CA . GLU A 1 407 ? -2.963 -37.995 -27.654 1.00 54.34 407 GLU A CA 1
ATOM 3291 C C . GLU A 1 407 ? -2.732 -37.977 -26.127 1.00 54.34 407 GLU A C 1
ATOM 3293 O O . GLU A 1 407 ? -1.600 -38.095 -25.662 1.00 54.34 407 GLU A O 1
ATOM 3298 N N . ILE A 1 408 ? -3.787 -37.817 -25.324 1.00 54.94 408 ILE A N 1
ATOM 3299 C CA . ILE A 1 408 ? -3.689 -37.749 -23.854 1.00 54.94 408 ILE A CA 1
ATOM 3300 C C . ILE A 1 408 ? -3.640 -39.121 -23.216 1.00 54.94 408 ILE A C 1
ATOM 3302 O O . ILE A 1 408 ? -2.970 -39.299 -22.196 1.00 54.94 408 ILE A O 1
ATOM 3306 N N . LYS A 1 409 ? -4.352 -40.087 -23.801 1.00 54.91 409 LYS A N 1
ATOM 3307 C CA . LYS A 1 409 ? -4.299 -41.476 -23.342 1.00 54.91 409 LYS A CA 1
ATOM 3308 C C . LYS A 1 409 ? -2.881 -42.034 -23.466 1.00 54.91 409 LYS A C 1
ATOM 3310 O O . LYS A 1 409 ? -2.478 -42.820 -22.613 1.00 54.91 409 LYS A O 1
ATOM 3315 N N . ASP A 1 410 ? -2.132 -41.549 -24.455 1.00 60.34 410 ASP A N 1
ATOM 3316 C CA . ASP A 1 410 ? -0.773 -41.989 -24.771 1.00 60.34 410 ASP A CA 1
ATOM 3317 C C . ASP A 1 410 ? 0.329 -41.062 -24.207 1.00 60.34 410 ASP A C 1
ATOM 3319 O O . ASP A 1 410 ? 1.509 -41.239 -24.512 1.00 60.34 410 ASP A O 1
ATOM 3323 N N . TRP A 1 411 ? -0.015 -40.072 -23.369 1.00 62.47 411 TRP A N 1
ATOM 3324 C CA . TRP A 1 411 ? 0.942 -39.070 -22.878 1.00 62.47 411 TRP A CA 1
ATOM 3325 C C . TRP A 1 411 ? 1.923 -39.645 -21.836 1.00 62.47 411 TRP A C 1
ATOM 3327 O O . TRP A 1 411 ? 1.527 -40.122 -20.766 1.00 62.47 411 TRP A O 1
ATOM 3337 N N . GLU A 1 412 ? 3.229 -39.555 -22.110 1.00 63.69 412 GLU A N 1
ATOM 3338 C CA . GLU A 1 412 ? 4.282 -40.048 -21.211 1.00 63.69 412 GLU A CA 1
ATOM 3339 C C . GLU A 1 412 ? 4.369 -39.262 -19.889 1.00 63.69 412 GLU A C 1
ATOM 3341 O O . GLU A 1 412 ? 4.065 -38.075 -19.802 1.00 63.69 412 GLU A O 1
ATOM 3346 N N . SER A 1 413 ? 4.799 -39.922 -18.808 1.00 54.94 413 SER A N 1
ATOM 3347 C CA . SER A 1 413 ? 4.764 -39.314 -17.470 1.00 54.94 413 SER A CA 1
ATOM 3348 C C . SER A 1 413 ? 5.693 -38.093 -17.354 1.00 54.94 413 SER A C 1
ATOM 3350 O O . SER A 1 413 ? 6.897 -38.247 -17.555 1.00 54.94 413 SER A O 1
ATOM 3352 N N . PRO A 1 414 ? 5.182 -36.916 -16.939 1.00 64.25 414 PRO A N 1
ATOM 3353 C CA . PRO A 1 414 ? 5.988 -35.708 -16.828 1.00 64.25 414 PRO A CA 1
ATOM 3354 C C . PRO A 1 414 ? 7.012 -35.828 -15.686 1.00 64.25 414 PRO A C 1
ATOM 3356 O O . PRO A 1 414 ? 6.669 -36.164 -14.549 1.00 64.25 414 PRO A O 1
ATOM 3359 N N . THR A 1 415 ? 8.276 -35.536 -15.979 1.00 57.16 415 THR A N 1
ATOM 3360 C CA . THR A 1 415 ? 9.425 -35.617 -15.060 1.00 57.16 415 THR A CA 1
ATOM 3361 C C . THR A 1 415 ? 9.931 -34.249 -14.611 1.00 57.16 415 THR A C 1
ATOM 3363 O O . THR A 1 415 ? 10.577 -34.132 -13.566 1.00 57.16 415 THR A O 1
ATOM 3366 N N . THR A 1 416 ? 9.598 -33.194 -15.355 1.00 51.00 416 THR A N 1
ATOM 3367 C CA . THR A 1 416 ? 10.002 -31.819 -15.050 1.00 51.00 416 THR A CA 1
ATOM 3368 C C . THR A 1 416 ? 8.824 -30.965 -14.586 1.00 51.00 416 THR A C 1
ATOM 3370 O O . THR A 1 416 ? 7.659 -31.217 -14.889 1.00 51.00 416 THR A O 1
ATOM 3373 N N . THR A 1 417 ? 9.113 -29.894 -13.843 1.00 43.62 417 THR A N 1
ATOM 3374 C CA . THR A 1 417 ? 8.095 -28.911 -13.431 1.00 43.62 417 THR A CA 1
ATOM 3375 C C . THR A 1 417 ? 7.402 -28.244 -14.618 1.00 43.62 417 THR A C 1
ATOM 3377 O O . THR A 1 417 ? 6.272 -27.789 -14.469 1.00 43.62 417 THR A O 1
ATOM 3380 N N . ILE A 1 418 ? 8.066 -28.187 -15.772 1.00 47.94 418 ILE A N 1
ATOM 3381 C CA . ILE A 1 418 ? 7.527 -27.661 -17.027 1.00 47.94 418 ILE A CA 1
ATOM 3382 C C . ILE A 1 418 ? 6.515 -28.642 -17.622 1.00 47.94 418 ILE A C 1
ATOM 3384 O O . ILE A 1 418 ? 5.385 -28.248 -17.895 1.00 47.94 418 ILE A O 1
ATOM 3388 N N . GLU A 1 419 ? 6.873 -29.921 -17.737 1.00 53.78 419 GLU A N 1
ATOM 3389 C CA . GLU A 1 419 ? 5.980 -30.957 -18.272 1.00 53.78 419 GLU A CA 1
ATOM 3390 C C . GLU A 1 419 ? 4.733 -31.149 -17.396 1.00 53.78 419 GLU A C 1
ATOM 3392 O O . GLU A 1 419 ? 3.629 -31.309 -17.911 1.00 53.78 419 GLU A O 1
ATOM 3397 N N . ILE A 1 420 ? 4.875 -31.053 -16.066 1.00 55.31 420 ILE A N 1
ATOM 3398 C CA . ILE A 1 420 ? 3.728 -31.098 -15.143 1.00 55.31 420 ILE A CA 1
ATOM 3399 C C . ILE A 1 420 ? 2.767 -29.937 -15.427 1.00 55.31 420 ILE A C 1
ATOM 3401 O O . ILE A 1 420 ? 1.558 -30.134 -15.449 1.00 55.31 420 ILE A O 1
ATOM 3405 N N . ARG A 1 421 ? 3.282 -28.723 -15.654 1.00 50.22 421 ARG A N 1
ATOM 3406 C CA . ARG A 1 421 ? 2.448 -27.547 -15.958 1.00 50.22 421 ARG A CA 1
ATOM 3407 C C . ARG A 1 421 ? 1.735 -27.686 -17.301 1.00 50.22 421 ARG A C 1
ATOM 3409 O O . ARG A 1 421 ? 0.548 -27.393 -17.367 1.00 50.22 421 ARG A O 1
ATOM 3416 N N . GLN A 1 422 ? 2.425 -28.196 -18.321 1.00 52.78 422 GLN A N 1
ATOM 3417 C CA . GLN A 1 422 ? 1.848 -28.461 -19.644 1.00 52.78 422 GLN A CA 1
ATOM 3418 C C . GLN A 1 422 ? 0.716 -29.490 -19.578 1.00 52.78 422 GLN A C 1
ATOM 3420 O O . GLN A 1 422 ? -0.352 -29.277 -20.148 1.00 52.78 422 GLN A O 1
ATOM 3425 N N . PHE A 1 423 ? 0.923 -30.578 -18.834 1.00 57.22 423 PHE A N 1
ATOM 3426 C CA . PHE A 1 423 ? -0.111 -31.583 -18.609 1.00 57.22 423 PHE A CA 1
ATOM 3427 C C . PHE A 1 423 ? -1.324 -30.986 -17.878 1.00 57.22 423 PHE A C 1
ATOM 3429 O O . PHE A 1 423 ? -2.463 -31.205 -18.282 1.00 57.22 423 PHE A O 1
ATOM 3436 N N . LEU A 1 424 ? -1.091 -30.166 -16.845 1.00 53.03 424 LEU A N 1
ATOM 3437 C CA . LEU A 1 424 ? -2.157 -29.487 -16.102 1.00 53.03 424 LEU A CA 1
ATOM 3438 C C . LEU A 1 424 ? -2.987 -28.541 -16.982 1.00 53.03 424 LEU A C 1
ATOM 3440 O O . LEU A 1 424 ? -4.212 -28.593 -16.911 1.00 53.03 424 LEU A O 1
ATOM 3444 N N . GLY A 1 425 ? -2.352 -27.708 -17.814 1.00 50.03 425 GLY A N 1
ATOM 3445 C CA . GLY A 1 425 ? -3.061 -26.802 -18.728 1.00 50.03 425 GLY A CA 1
ATOM 3446 C C . GLY A 1 425 ? -3.946 -27.553 -19.729 1.00 50.03 425 GLY A C 1
ATOM 3447 O O . GLY A 1 425 ? -5.096 -27.178 -19.976 1.00 50.03 425 GLY A O 1
ATOM 3448 N N . LEU A 1 426 ? -3.450 -28.681 -20.241 1.00 52.56 426 LEU A N 1
ATOM 3449 C CA . LEU A 1 426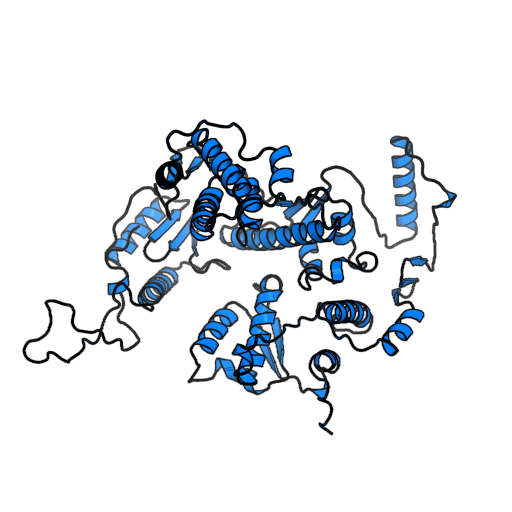 ? -4.180 -29.537 -21.173 1.00 52.56 426 LEU A CA 1
ATOM 3450 C C . LEU A 1 426 ? -5.402 -30.216 -20.521 1.00 52.56 426 LEU A C 1
ATOM 3452 O O . LEU A 1 426 ? -6.474 -30.247 -21.121 1.00 52.56 426 LEU A O 1
ATOM 3456 N N . VAL A 1 427 ? -5.264 -30.711 -19.284 1.00 53.78 427 VAL A N 1
ATOM 3457 C CA . VAL A 1 427 ? -6.355 -31.360 -18.530 1.00 53.78 427 VAL A CA 1
ATOM 3458 C C . VAL A 1 427 ? -7.461 -30.368 -18.166 1.00 53.78 427 VAL A C 1
ATOM 3460 O O . VAL A 1 427 ? -8.634 -30.698 -18.331 1.00 53.78 427 VAL A O 1
ATOM 3463 N N . VAL A 1 428 ? -7.117 -29.141 -17.748 1.00 48.12 428 VAL A N 1
ATOM 3464 C CA . VAL A 1 428 ? -8.111 -28.076 -17.481 1.00 48.12 428 VAL A CA 1
ATOM 3465 C C . VAL A 1 428 ? -8.941 -27.783 -18.729 1.00 48.12 428 VAL A C 1
ATOM 3467 O O . VAL A 1 428 ? -10.159 -27.681 -18.639 1.00 48.12 428 VAL A O 1
ATOM 3470 N N . THR A 1 429 ? -8.298 -27.725 -19.899 1.00 45.69 429 THR A N 1
ATOM 3471 C CA . THR A 1 429 ? -8.967 -27.443 -21.182 1.00 45.69 429 THR A CA 1
ATOM 3472 C C . THR A 1 429 ? -10.028 -28.495 -21.540 1.00 45.69 429 THR A C 1
ATOM 3474 O O . THR A 1 429 ? -10.992 -28.192 -22.236 1.00 45.69 429 THR A O 1
ATOM 3477 N N . ILE A 1 430 ? -9.864 -29.736 -21.078 1.00 47.34 430 ILE A N 1
ATOM 3478 C CA . ILE A 1 430 ? -10.751 -30.858 -21.424 1.00 47.34 430 ILE A CA 1
ATOM 3479 C C . ILE A 1 430 ? -11.832 -31.075 -20.371 1.00 47.34 430 ILE A C 1
ATOM 3481 O O . ILE A 1 430 ? -12.963 -31.410 -20.723 1.00 47.34 430 ILE A O 1
ATOM 3485 N N . ASP A 1 431 ? -11.519 -30.850 -19.093 1.00 45.59 431 ASP A N 1
ATOM 3486 C CA . ASP A 1 431 ? -12.515 -30.945 -18.021 1.00 45.59 431 ASP A CA 1
ATOM 3487 C C . ASP A 1 431 ? -13.594 -29.852 -18.166 1.00 45.59 431 ASP A C 1
ATOM 3489 O O . ASP A 1 431 ? -14.763 -30.107 -17.872 1.00 45.59 431 ASP A O 1
ATOM 3493 N N . ASP A 1 432 ? -13.229 -28.688 -18.729 1.00 44.06 432 ASP A N 1
ATOM 3494 C CA . ASP A 1 432 ? -14.109 -27.530 -18.966 1.00 44.06 432 ASP A CA 1
ATOM 3495 C C . ASP A 1 432 ? -15.308 -27.818 -19.899 1.00 44.06 432 ASP A C 1
ATOM 3497 O O . ASP A 1 432 ? -16.312 -27.110 -19.877 1.00 44.06 432 ASP A O 1
ATOM 3501 N N . LEU A 1 433 ? -15.245 -28.891 -20.697 1.00 41.53 433 LEU A N 1
ATOM 3502 C CA . LEU A 1 433 ? -16.282 -29.248 -21.674 1.00 41.53 433 LEU A CA 1
ATOM 3503 C C . LEU A 1 433 ? -17.135 -30.460 -21.258 1.00 41.53 433 LEU A C 1
ATOM 3505 O O . LEU A 1 433 ? -18.051 -30.833 -21.988 1.00 41.53 433 LEU A O 1
ATOM 3509 N N . SER A 1 434 ? -16.865 -31.084 -20.100 1.00 41.59 434 SER A N 1
ATOM 3510 C CA . SER A 1 434 ? -17.465 -32.384 -19.737 1.00 41.59 434 SER A CA 1
ATOM 3511 C C . SER A 1 434 ? -18.300 -32.419 -18.446 1.00 41.59 434 SER A C 1
ATOM 3513 O O . SER A 1 434 ? -18.938 -33.440 -18.175 1.00 41.59 434 SER A O 1
ATOM 3515 N N . LYS A 1 435 ? -18.355 -31.341 -17.643 1.00 43.44 435 LYS A N 1
ATOM 3516 C CA . LYS A 1 435 ? -19.002 -31.360 -16.311 1.00 43.44 435 LYS A CA 1
ATOM 3517 C C . LYS A 1 435 ? -19.888 -30.146 -16.008 1.00 43.44 435 LYS A C 1
ATOM 3519 O O . LYS A 1 435 ? -19.666 -29.047 -16.494 1.00 43.44 435 LYS A O 1
ATOM 3524 N N . LYS A 1 436 ? -20.880 -30.360 -15.125 1.00 38.47 436 LYS A N 1
ATOM 3525 C CA . LYS A 1 436 ? -21.739 -29.314 -14.520 1.00 38.47 436 LYS A CA 1
ATOM 3526 C C . LYS A 1 436 ? -20.987 -28.387 -13.552 1.00 38.47 436 LYS A C 1
ATOM 3528 O O . LYS A 1 436 ? -21.456 -27.286 -13.293 1.00 38.47 436 LYS A O 1
ATOM 3533 N N . GLU A 1 437 ? -19.855 -28.836 -13.014 1.00 47.25 437 GLU A N 1
ATOM 3534 C CA . GLU A 1 437 ? -18.961 -28.054 -12.158 1.00 47.25 437 GLU A CA 1
ATOM 3535 C C . GLU A 1 437 ? -17.672 -27.773 -12.932 1.00 47.25 437 GLU A C 1
ATOM 3537 O O . GLU A 1 437 ? -16.987 -28.700 -13.369 1.00 47.25 437 GLU A O 1
ATOM 3542 N N . LYS A 1 438 ? -17.376 -26.487 -13.135 1.00 52.94 438 LYS A N 1
ATOM 3543 C CA . LYS A 1 438 ? -16.264 -26.014 -13.961 1.00 52.94 438 LYS A CA 1
ATOM 3544 C C . LYS A 1 438 ? -14.998 -25.894 -13.120 1.00 52.94 438 LYS A C 1
ATOM 3546 O O . LYS A 1 438 ? -14.940 -25.097 -12.182 1.00 52.94 438 LYS A O 1
ATOM 3551 N N . VAL A 1 439 ? -13.972 -26.673 -13.457 1.00 51.88 439 VAL A N 1
ATOM 3552 C CA . VAL A 1 439 ? -12.654 -26.548 -12.829 1.00 51.88 439 VAL A CA 1
ATOM 3553 C C . VAL A 1 439 ? -11.957 -25.312 -13.383 1.00 51.88 439 VAL A C 1
ATOM 3555 O O . VAL A 1 439 ? -11.608 -25.254 -14.555 1.00 51.88 439 VAL A O 1
ATOM 3558 N N . ILE A 1 440 ? -11.738 -24.321 -12.520 1.00 51.75 440 ILE A N 1
ATOM 3559 C CA . ILE A 1 440 ? -11.116 -23.050 -12.914 1.00 51.75 440 ILE A CA 1
ATOM 3560 C C . ILE A 1 440 ? -9.586 -23.182 -12.947 1.00 51.75 440 ILE A C 1
ATOM 3562 O O . ILE A 1 440 ? -8.941 -22.540 -13.773 1.00 51.75 440 ILE A O 1
ATOM 3566 N N . ALA A 1 441 ? -8.997 -24.022 -12.077 1.00 56.88 441 ALA A N 1
ATOM 3567 C CA . ALA A 1 441 ? -7.567 -24.331 -12.100 1.00 56.88 441 ALA A CA 1
ATOM 3568 C C . ALA A 1 441 ? -7.102 -25.446 -11.159 1.00 56.88 441 ALA A C 1
ATOM 3570 O O . ALA A 1 441 ? -7.754 -25.778 -10.171 1.00 56.88 441 ALA A O 1
ATOM 3571 N N . TYR A 1 442 ? -5.866 -25.893 -11.403 1.00 63.56 442 TYR A N 1
ATOM 3572 C CA . TYR A 1 442 ? -5.060 -26.688 -10.480 1.00 63.56 442 TYR A CA 1
ATOM 3573 C C . TYR A 1 442 ? -3.821 -25.913 -10.014 1.00 63.56 442 TYR A C 1
ATOM 3575 O O . TYR A 1 442 ? -3.226 -25.141 -10.768 1.00 63.56 442 TYR A O 1
ATOM 3583 N N . ALA A 1 443 ? -3.379 -26.160 -8.780 1.00 63.28 443 ALA A N 1
ATOM 3584 C CA . ALA A 1 443 ? -2.121 -25.639 -8.254 1.00 63.28 443 ALA A CA 1
ATOM 3585 C C . ALA A 1 443 ? -1.294 -26.749 -7.605 1.00 63.28 443 ALA A C 1
ATOM 3587 O O . ALA A 1 443 ? -1.817 -27.608 -6.899 1.00 63.28 443 ALA A O 1
ATOM 3588 N N . SER A 1 444 ? 0.024 -26.699 -7.799 1.00 69.19 444 SER A N 1
ATOM 3589 C CA . SER A 1 444 ? 0.969 -27.625 -7.177 1.00 69.19 444 SER A CA 1
ATOM 3590 C C . SER A 1 444 ? 2.236 -26.899 -6.726 1.00 69.19 444 SER A C 1
ATOM 3592 O O . SER A 1 444 ? 2.638 -25.872 -7.281 1.00 69.19 444 SER A O 1
ATOM 3594 N N . ARG A 1 445 ? 2.872 -27.402 -5.661 1.00 66.38 445 ARG A N 1
ATOM 3595 C CA . ARG A 1 445 ? 4.091 -26.805 -5.101 1.00 66.38 445 ARG A CA 1
ATOM 3596 C C . ARG A 1 445 ? 5.024 -27.868 -4.537 1.00 66.38 445 ARG A C 1
ATOM 3598 O O . ARG A 1 445 ? 4.643 -28.613 -3.641 1.00 66.38 445 ARG A O 1
ATOM 3605 N N . GLN A 1 446 ? 6.281 -27.864 -4.981 1.00 69.12 446 GLN A N 1
ATOM 3606 C CA . GLN A 1 446 ? 7.309 -28.734 -4.409 1.00 69.12 446 GLN A CA 1
ATOM 3607 C C . GLN A 1 446 ? 7.600 -28.388 -2.938 1.00 69.12 446 GLN A C 1
ATOM 3609 O O . GLN A 1 446 ? 7.714 -27.216 -2.542 1.00 69.12 446 GLN A O 1
ATOM 3614 N N . LEU A 1 447 ? 7.760 -29.427 -2.117 1.00 69.31 447 LEU A N 1
ATOM 3615 C CA . LEU A 1 447 ? 8.176 -29.300 -0.725 1.00 69.31 447 LEU A CA 1
ATOM 3616 C C . LEU A 1 447 ? 9.687 -29.033 -0.656 1.00 69.31 447 LEU A C 1
ATOM 3618 O O . LEU A 1 447 ? 10.500 -29.779 -1.187 1.00 69.31 447 LEU A O 1
ATOM 3622 N N . LYS A 1 448 ? 10.075 -27.945 0.020 1.00 72.44 448 LYS A N 1
ATOM 3623 C CA . LYS A 1 448 ? 11.482 -27.675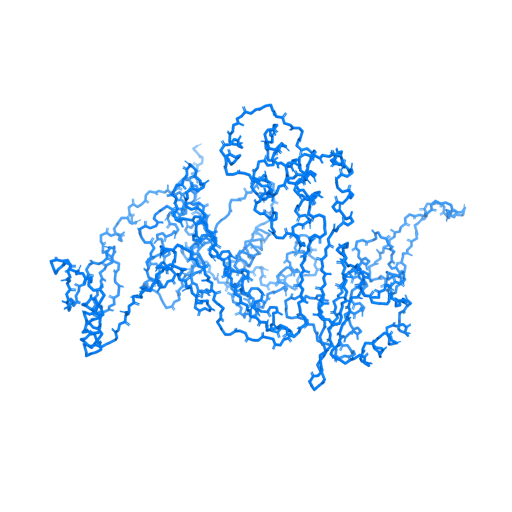 0.364 1.00 72.44 448 LYS A CA 1
ATOM 3624 C C . LYS A 1 448 ? 11.949 -28.672 1.432 1.00 72.44 448 LYS A C 1
ATOM 3626 O O . LYS A 1 448 ? 11.161 -29.020 2.303 1.00 72.44 448 LYS A O 1
ATOM 3631 N N . ILE A 1 449 ? 13.239 -29.015 1.446 1.00 65.06 449 ILE A N 1
ATOM 3632 C CA . ILE A 1 449 ? 13.851 -30.045 2.317 1.00 65.06 449 ILE A CA 1
ATOM 3633 C C . ILE A 1 449 ? 13.433 -29.925 3.800 1.00 65.06 449 ILE A C 1
ATOM 3635 O O . ILE A 1 449 ? 13.043 -30.909 4.421 1.00 65.06 449 ILE A O 1
ATOM 3639 N N . HIS A 1 450 ? 13.419 -28.714 4.370 1.00 65.88 450 HIS A N 1
ATOM 3640 C CA . HIS A 1 450 ? 13.029 -28.480 5.773 1.00 65.88 450 HIS A CA 1
ATOM 3641 C C . HIS A 1 450 ? 11.536 -28.723 6.077 1.00 65.88 450 HIS A C 1
ATOM 3643 O O . HIS A 1 450 ? 11.148 -28.798 7.240 1.00 65.88 450 HIS A O 1
ATOM 3649 N N . LYS A 1 451 ? 10.687 -28.829 5.049 1.00 62.97 451 LYS A N 1
ATOM 3650 C CA . LYS A 1 451 ? 9.235 -29.056 5.156 1.00 62.97 451 LYS A CA 1
ATOM 3651 C C . LYS A 1 451 ? 8.877 -30.539 5.142 1.00 62.97 451 LYS A C 1
ATOM 3653 O O . LYS A 1 451 ? 7.757 -30.873 5.498 1.00 62.97 451 LYS A O 1
ATOM 3658 N N . ASN A 1 452 ? 9.827 -31.417 4.813 1.00 67.31 452 ASN A N 1
ATOM 3659 C CA . ASN A 1 452 ? 9.630 -32.870 4.857 1.00 67.31 452 ASN A CA 1
ATOM 3660 C C . ASN A 1 452 ? 9.439 -33.402 6.287 1.00 67.31 452 ASN A C 1
ATOM 3662 O O . ASN A 1 452 ? 9.016 -34.535 6.464 1.00 67.31 452 ASN A O 1
ATOM 3666 N N . LYS A 1 453 ? 9.746 -32.586 7.304 1.00 72.81 453 LYS A N 1
ATOM 3667 C CA . LYS A 1 453 ? 9.526 -32.901 8.722 1.00 72.81 453 LYS A CA 1
ATOM 3668 C C . LYS A 1 453 ? 8.118 -32.540 9.217 1.00 72.81 453 LYS A C 1
ATOM 3670 O O . LYS A 1 453 ? 7.846 -32.689 10.403 1.00 72.81 453 LYS A O 1
ATOM 3675 N N . TYR A 1 454 ? 7.259 -31.971 8.369 1.00 78.56 454 TYR A N 1
ATOM 3676 C CA . TYR A 1 454 ? 5.911 -31.570 8.780 1.00 78.56 454 TYR A CA 1
ATOM 3677 C C . TYR A 1 454 ? 5.000 -32.794 8.830 1.00 78.56 454 TYR A C 1
ATOM 3679 O O . TYR A 1 454 ? 5.144 -33.713 8.024 1.00 78.56 454 TYR A O 1
ATOM 3687 N N . THR A 1 455 ? 4.060 -32.797 9.772 1.00 81.44 455 THR A N 1
ATOM 3688 C CA . THR A 1 455 ? 3.018 -33.824 9.821 1.00 81.44 455 THR A CA 1
ATOM 3689 C C . THR A 1 455 ? 2.121 -33.705 8.590 1.00 81.44 455 THR A C 1
ATOM 3691 O O . THR A 1 455 ? 1.986 -32.625 8.013 1.00 81.44 455 THR A O 1
ATOM 3694 N N . THR A 1 456 ? 1.473 -34.801 8.192 1.00 79.19 456 THR A N 1
ATOM 3695 C CA . THR A 1 456 ? 0.496 -34.797 7.090 1.00 79.19 456 THR A CA 1
ATOM 3696 C C . THR A 1 456 ? -0.581 -33.739 7.312 1.00 79.19 456 THR A C 1
ATOM 3698 O O . THR A 1 456 ? -0.869 -32.959 6.415 1.00 79.19 456 THR A O 1
ATOM 3701 N N . HIS A 1 457 ? -1.066 -33.620 8.549 1.00 81.25 457 HIS A N 1
ATOM 3702 C CA . HIS A 1 457 ? -2.013 -32.587 8.954 1.00 81.25 457 HIS A CA 1
ATOM 3703 C C . HIS A 1 457 ? -1.520 -31.162 8.643 1.00 81.25 457 HIS A C 1
ATOM 3705 O O . HIS A 1 457 ? -2.246 -30.356 8.064 1.00 81.25 457 HIS A O 1
ATOM 3711 N N . ASP A 1 458 ? -0.269 -30.844 8.991 1.00 81.62 458 ASP A N 1
ATOM 3712 C CA . ASP A 1 458 ? 0.333 -29.537 8.706 1.00 81.62 458 ASP A CA 1
ATOM 3713 C C . ASP A 1 458 ? 0.569 -29.312 7.206 1.00 81.62 458 ASP A C 1
ATOM 3715 O O . ASP A 1 458 ? 0.553 -28.170 6.749 1.00 81.62 458 ASP A O 1
ATOM 3719 N N . LEU A 1 459 ? 0.824 -30.368 6.432 1.00 82.06 459 LEU A N 1
ATOM 3720 C CA . LEU A 1 459 ? 0.994 -30.272 4.981 1.00 82.06 459 LEU A CA 1
ATOM 3721 C C . LEU A 1 459 ? -0.334 -29.987 4.272 1.00 82.06 459 LEU A C 1
ATOM 3723 O O . LEU A 1 459 ? -0.357 -29.124 3.396 1.00 82.06 459 LEU A O 1
ATOM 3727 N N . GLU A 1 460 ? -1.421 -30.630 4.693 1.00 84.38 460 GLU A N 1
ATOM 3728 C CA . GLU A 1 460 ? -2.761 -30.395 4.144 1.00 84.38 460 GLU A CA 1
ATOM 3729 C C . GLU A 1 460 ? -3.286 -29.002 4.517 1.00 84.38 460 GLU A C 1
ATOM 3731 O O . GLU A 1 460 ? -3.699 -28.232 3.647 1.00 84.38 460 GLU A O 1
ATOM 3736 N N . LEU A 1 461 ? -3.155 -28.597 5.789 1.00 84.56 461 LEU A N 1
ATOM 3737 C CA . LEU A 1 461 ? -3.508 -27.237 6.217 1.00 84.56 461 LEU A CA 1
ATOM 3738 C C . LEU A 1 461 ? -2.711 -26.186 5.433 1.00 84.56 461 LEU A C 1
ATOM 3740 O O . LEU A 1 461 ? -3.228 -25.150 5.017 1.00 84.56 461 LEU A O 1
ATOM 3744 N N . ARG A 1 462 ? -1.431 -26.461 5.179 1.00 83.88 462 ARG A N 1
ATOM 3745 C CA . ARG A 1 462 ? -0.592 -25.593 4.358 1.00 83.88 462 ARG A CA 1
ATOM 3746 C C . ARG A 1 462 ? -1.060 -25.532 2.908 1.00 83.88 462 ARG A C 1
ATOM 3748 O O . ARG A 1 462 ? -0.934 -24.467 2.305 1.00 83.88 462 ARG A O 1
ATOM 3755 N N . ALA A 1 463 ? -1.505 -26.644 2.330 1.00 83.12 463 ALA A N 1
ATOM 3756 C CA . ALA A 1 463 ? -2.017 -26.677 0.965 1.00 83.12 463 ALA A CA 1
ATOM 3757 C C . ALA A 1 463 ? -3.254 -25.780 0.841 1.00 83.12 463 ALA A C 1
ATOM 3759 O O . ALA A 1 463 ? -3.300 -24.938 -0.054 1.00 83.12 463 ALA A O 1
ATOM 3760 N N . MET A 1 464 ? -4.163 -25.849 1.816 1.00 86.00 464 MET A N 1
ATOM 3761 C CA . MET A 1 464 ? -5.314 -24.949 1.920 1.00 86.00 464 MET A CA 1
ATOM 3762 C C . MET A 1 464 ? -4.894 -23.476 2.038 1.00 86.00 464 MET A C 1
ATOM 3764 O O . MET A 1 464 ? -5.335 -22.636 1.257 1.00 86.00 464 MET A O 1
ATOM 3768 N N . VAL A 1 465 ? -3.977 -23.152 2.957 1.00 86.00 465 VAL A N 1
ATOM 3769 C CA . VAL A 1 465 ? -3.440 -21.785 3.111 1.00 86.00 465 VAL A CA 1
ATOM 3770 C C . VAL A 1 465 ? -2.772 -21.299 1.823 1.00 86.00 465 VAL A C 1
ATOM 3772 O O . VAL A 1 465 ? -2.850 -20.124 1.474 1.00 86.00 465 VAL A O 1
ATOM 3775 N N . PHE A 1 466 ? -2.073 -22.184 1.115 1.00 83.75 466 PHE A N 1
ATOM 3776 C CA . PHE A 1 466 ? -1.432 -21.865 -0.154 1.00 83.75 466 PHE A CA 1
ATOM 3777 C C . PHE A 1 466 ? -2.464 -21.557 -1.242 1.00 83.75 466 PHE A C 1
ATOM 3779 O O . PHE A 1 466 ? -2.317 -20.529 -1.897 1.00 83.75 466 PHE A O 1
ATOM 3786 N N . ALA A 1 467 ? -3.497 -22.387 -1.381 1.00 80.25 467 ALA A N 1
ATOM 3787 C CA . ALA A 1 467 ? -4.603 -22.189 -2.313 1.00 80.25 467 ALA A CA 1
ATOM 3788 C C . ALA A 1 467 ? -5.323 -20.854 -2.065 1.00 80.25 467 ALA A C 1
ATOM 3790 O O . ALA A 1 467 ? -5.388 -20.013 -2.959 1.00 80.25 467 ALA A O 1
ATOM 3791 N N . LEU A 1 468 ? -5.763 -20.602 -0.828 1.00 80.94 468 LEU A N 1
ATOM 3792 C CA . LEU A 1 468 ? -6.484 -19.373 -0.478 1.00 80.94 468 LEU A CA 1
ATOM 3793 C C . LEU A 1 468 ? -5.623 -18.119 -0.656 1.00 80.94 468 LEU A C 1
ATOM 3795 O O . LEU A 1 468 ? -6.107 -17.110 -1.152 1.00 80.94 468 LEU A O 1
ATOM 3799 N N . LYS A 1 469 ? -4.317 -18.180 -0.357 1.00 77.56 469 LYS A N 1
ATOM 3800 C CA . LYS A 1 469 ? -3.398 -17.070 -0.670 1.00 77.56 469 LYS A CA 1
ATOM 3801 C C . LYS A 1 469 ? -3.230 -16.848 -2.167 1.00 77.56 469 LYS A C 1
ATOM 3803 O O . LYS A 1 469 ? -3.155 -15.704 -2.605 1.00 77.56 469 LYS A O 1
ATOM 3808 N N . MET A 1 470 ? -3.089 -17.928 -2.931 1.00 71.69 470 MET A N 1
ATOM 3809 C CA . MET A 1 470 ? -2.860 -17.865 -4.374 1.00 71.69 470 MET A CA 1
ATOM 3810 C C . MET A 1 470 ? -4.061 -17.244 -5.090 1.00 71.69 470 MET A C 1
ATOM 3812 O O . MET A 1 470 ? -3.894 -16.418 -5.986 1.00 71.69 470 MET A O 1
ATOM 3816 N N . TRP A 1 471 ? -5.259 -17.584 -4.625 1.00 69.50 471 TRP A N 1
ATOM 3817 C CA . TRP A 1 471 ? -6.537 -17.173 -5.201 1.00 69.50 471 TRP A CA 1
ATOM 3818 C C . TRP A 1 471 ? -7.276 -16.156 -4.341 1.00 69.50 471 TRP A C 1
ATOM 3820 O O . TRP A 1 471 ? -8.485 -16.002 -4.457 1.00 69.50 471 TRP A O 1
ATOM 3830 N N . ARG A 1 472 ? -6.541 -15.408 -3.512 1.00 72.06 472 ARG A N 1
ATOM 3831 C CA . ARG A 1 472 ? -7.096 -14.422 -2.575 1.00 72.06 472 ARG A CA 1
ATOM 3832 C C . ARG A 1 472 ? -8.039 -13.419 -3.242 1.00 72.06 472 ARG A C 1
ATOM 3834 O O . ARG A 1 472 ? -9.036 -13.032 -2.660 1.00 72.06 472 ARG A O 1
ATOM 3841 N N . HIS A 1 473 ? -7.743 -13.040 -4.481 1.00 62.78 473 HIS A N 1
ATOM 3842 C CA . HIS A 1 473 ? -8.552 -12.123 -5.283 1.00 62.78 473 HIS A CA 1
ATOM 3843 C C . HIS A 1 473 ? -9.925 -12.684 -5.690 1.00 62.78 473 HIS A C 1
ATOM 3845 O O . HIS A 1 473 ? -10.803 -11.897 -6.017 1.00 62.78 473 HIS A O 1
ATOM 3851 N N . TYR A 1 474 ? -10.114 -14.007 -5.670 1.00 60.91 474 TYR A N 1
ATOM 3852 C CA . TYR A 1 474 ? -11.407 -14.644 -5.930 1.00 60.91 474 TYR A CA 1
ATOM 3853 C C . TYR A 1 474 ? -12.273 -14.778 -4.690 1.00 60.91 474 TYR A C 1
ATOM 3855 O O . TYR A 1 474 ? -13.488 -14.714 -4.804 1.00 60.91 474 TYR A O 1
ATOM 3863 N N . PHE A 1 475 ? -11.649 -14.983 -3.531 1.00 69.75 475 PHE A N 1
ATOM 3864 C CA . PHE A 1 475 ? -12.343 -15.351 -2.297 1.00 69.75 475 PHE A CA 1
ATOM 3865 C C . PHE A 1 475 ? -12.611 -14.171 -1.360 1.00 69.75 475 PHE A C 1
ATOM 3867 O O . PHE A 1 475 ? -13.116 -14.361 -0.259 1.00 69.75 475 PHE A O 1
ATOM 3874 N N . TYR A 1 476 ? -12.259 -12.952 -1.772 1.00 64.31 476 TYR A N 1
ATOM 3875 C CA . TYR A 1 476 ? -12.585 -11.761 -1.001 1.00 64.31 476 TYR A CA 1
ATOM 3876 C C . TYR A 1 476 ? -14.082 -11.460 -1.058 1.00 64.31 476 TYR A C 1
ATOM 3878 O O . TYR A 1 476 ? -14.654 -11.445 -2.146 1.00 64.31 476 TYR A O 1
ATOM 3886 N N . ASP A 1 477 ? -14.698 -11.259 0.112 1.00 59.44 477 ASP A N 1
ATOM 3887 C CA . ASP A 1 477 ? -16.136 -11.000 0.309 1.00 59.44 477 ASP A CA 1
ATOM 3888 C C . ASP A 1 477 ? -17.080 -12.014 -0.355 1.00 59.44 477 ASP A C 1
ATOM 3890 O O . ASP A 1 477 ? -18.253 -11.736 -0.613 1.00 59.44 477 ASP A O 1
ATOM 3894 N N . THR A 1 478 ? -16.585 -13.221 -0.625 1.00 66.06 478 THR A N 1
ATOM 3895 C CA . THR A 1 478 ? -17.372 -14.305 -1.204 1.00 66.06 478 THR A CA 1
ATOM 3896 C C . THR A 1 478 ? -17.271 -15.538 -0.330 1.00 66.06 478 THR A C 1
ATOM 3898 O O . THR A 1 478 ? -16.183 -16.026 -0.028 1.00 66.06 478 THR A O 1
ATOM 3901 N N . LYS A 1 479 ? -18.434 -16.074 0.048 1.00 76.81 479 LYS A N 1
ATOM 3902 C CA . LYS A 1 479 ? -18.499 -17.335 0.774 1.00 76.81 479 LYS A CA 1
ATOM 3903 C C . LYS A 1 479 ? -17.990 -18.460 -0.126 1.00 76.81 479 LYS A C 1
ATOM 3905 O O . LYS A 1 479 ? -18.621 -18.774 -1.137 1.00 76.81 479 LYS A O 1
ATOM 3910 N N . CYS A 1 480 ? -16.876 -19.085 0.240 1.00 80.50 480 CYS A N 1
ATOM 3911 C CA . CYS A 1 480 ? -16.299 -20.196 -0.511 1.00 80.50 480 CYS A CA 1
ATOM 3912 C C . CYS A 1 480 ? -16.425 -21.526 0.244 1.00 80.50 480 CYS A C 1
ATOM 3914 O O . CYS A 1 480 ? -16.457 -21.575 1.470 1.00 80.50 480 CYS A O 1
ATOM 3916 N N . VAL A 1 481 ? -16.529 -22.638 -0.483 1.00 82.25 481 VAL A N 1
ATOM 3917 C CA . VAL A 1 481 ? -16.575 -23.980 0.116 1.00 82.25 481 VAL A CA 1
ATOM 3918 C C . VAL A 1 481 ? -15.270 -24.686 -0.212 1.00 82.25 481 VAL A C 1
ATOM 3920 O O . VAL A 1 481 ? -14.936 -24.880 -1.379 1.00 82.25 481 VAL A O 1
ATOM 3923 N N . VAL A 1 482 ? -14.519 -25.060 0.820 1.00 84.56 482 VAL A N 1
ATOM 3924 C CA . VAL A 1 482 ? -13.234 -25.747 0.686 1.00 84.56 482 VAL A CA 1
ATOM 3925 C C . VAL A 1 482 ? -13.449 -27.230 0.948 1.00 84.56 482 VAL A C 1
ATOM 3927 O O . VAL A 1 482 ? -13.766 -27.631 2.067 1.00 84.56 482 VAL A O 1
ATOM 3930 N N . PHE A 1 483 ? -13.239 -28.047 -0.080 1.00 82.00 483 PHE A N 1
ATOM 3931 C CA . PHE A 1 483 ? -13.293 -29.501 0.030 1.00 82.00 483 PHE A CA 1
ATOM 3932 C C . PHE A 1 483 ? -11.906 -30.077 0.340 1.00 82.00 483 PHE A C 1
ATOM 3934 O O . PHE A 1 483 ? -10.915 -29.699 -0.285 1.00 82.00 483 PHE A O 1
ATOM 3941 N N . THR A 1 484 ? -11.821 -30.997 1.303 1.00 82.69 484 THR A N 1
ATOM 3942 C CA . THR A 1 484 ? -10.570 -31.678 1.682 1.00 82.69 484 THR A CA 1
ATOM 3943 C C . THR A 1 484 ? -10.773 -33.180 1.878 1.00 82.69 484 THR A C 1
ATOM 3945 O O . THR A 1 484 ? -11.784 -33.610 2.433 1.00 82.69 484 THR A O 1
ATOM 3948 N N . ASP A 1 485 ? -9.781 -33.986 1.480 1.00 77.44 485 ASP A N 1
ATOM 3949 C CA . ASP A 1 485 ? -9.742 -35.430 1.752 1.00 77.44 485 ASP A CA 1
ATOM 3950 C C . ASP A 1 485 ? -9.192 -35.753 3.159 1.00 77.44 485 ASP A C 1
ATOM 3952 O O . ASP A 1 485 ? -9.099 -36.927 3.544 1.00 77.44 485 ASP A O 1
ATOM 3956 N N . HIS A 1 486 ? -8.855 -34.730 3.956 1.00 81.56 486 HIS A N 1
ATOM 3957 C CA . HIS A 1 486 ? -8.308 -34.885 5.297 1.00 81.56 486 HIS A CA 1
ATOM 3958 C C . HIS A 1 486 ? -9.307 -34.464 6.381 1.00 81.56 486 HIS A C 1
ATOM 3960 O O . HIS A 1 486 ? -9.370 -33.313 6.810 1.00 81.56 486 HIS A O 1
ATOM 3966 N N . LYS A 1 487 ? -10.070 -35.448 6.878 1.00 80.75 487 LYS A N 1
ATOM 3967 C CA . LYS A 1 487 ? -11.173 -35.261 7.840 1.00 80.75 487 LYS A CA 1
ATOM 3968 C C . LYS A 1 487 ? -10.806 -34.445 9.087 1.00 80.75 487 LYS A C 1
ATOM 3970 O O . LYS A 1 487 ? -11.625 -33.675 9.572 1.00 80.75 487 LYS A O 1
ATOM 3975 N N . SER A 1 488 ? -9.585 -34.582 9.604 1.00 78.69 488 SER A N 1
ATOM 3976 C CA . SER A 1 488 ? -9.143 -33.861 10.807 1.00 78.69 488 SER A CA 1
ATOM 3977 C C . SER A 1 488 ? -9.109 -32.343 10.638 1.00 78.69 488 SER A C 1
ATOM 3979 O O . SER A 1 488 ? -9.250 -31.638 11.634 1.00 78.69 488 SER A O 1
ATOM 3981 N N . LEU A 1 489 ? -8.977 -31.831 9.407 1.00 80.81 489 LEU A N 1
ATOM 3982 C CA . LEU A 1 489 ? -9.000 -30.390 9.161 1.00 80.81 489 LEU A CA 1
ATOM 3983 C C . LEU A 1 489 ? -10.358 -29.759 9.487 1.00 80.81 489 LEU A C 1
ATOM 3985 O O . LEU A 1 489 ? -10.384 -28.580 9.816 1.00 80.81 489 LEU A O 1
ATOM 3989 N N . GLN A 1 490 ? -11.463 -30.518 9.486 1.00 79.62 490 GLN A N 1
ATOM 3990 C CA . GLN A 1 490 ? -12.781 -29.990 9.878 1.00 79.62 490 GLN A CA 1
ATOM 3991 C C . GLN A 1 490 ? -12.809 -29.460 11.312 1.00 79.62 490 GLN A C 1
ATOM 3993 O O . GLN A 1 490 ? -13.593 -28.572 11.616 1.00 79.62 490 GLN A O 1
ATOM 3998 N N . HIS A 1 491 ? -11.932 -29.974 12.172 1.00 77.31 491 HIS A N 1
ATOM 3999 C CA . HIS A 1 491 ? -11.874 -29.614 13.585 1.00 77.31 491 HIS A CA 1
ATOM 4000 C C . HIS A 1 491 ? -10.715 -28.667 13.909 1.00 77.31 491 HIS A C 1
ATOM 4002 O O . HIS A 1 491 ? -10.418 -28.448 15.080 1.00 77.31 491 HIS A O 1
ATOM 4008 N N . ILE A 1 492 ? -10.029 -28.110 12.902 1.00 76.31 492 ILE A N 1
ATOM 4009 C CA . ILE A 1 492 ? -8.852 -27.259 13.131 1.00 76.31 492 ILE A CA 1
ATOM 4010 C C . ILE A 1 492 ? -9.193 -25.957 13.863 1.00 76.31 492 ILE A C 1
ATOM 4012 O O . ILE A 1 492 ? -8.373 -25.455 14.627 1.00 76.31 492 ILE A O 1
ATOM 4016 N N . LEU A 1 493 ? -10.409 -25.440 13.664 1.00 69.06 493 LEU A N 1
ATOM 4017 C CA . LEU A 1 493 ? -10.919 -24.252 14.354 1.00 69.06 493 LEU A CA 1
ATOM 4018 C C . LEU A 1 493 ? -11.287 -24.540 15.819 1.00 69.06 493 LEU A C 1
ATOM 4020 O O . LEU A 1 493 ? -11.225 -23.636 16.646 1.00 69.06 493 LEU A O 1
ATOM 4024 N N . ASP A 1 494 ? -11.590 -25.799 16.151 1.00 74.38 494 ASP A N 1
ATOM 4025 C CA . ASP A 1 494 ? -12.019 -26.229 17.489 1.00 74.38 494 ASP A CA 1
ATOM 4026 C C . ASP A 1 494 ? -10.853 -26.729 18.368 1.00 74.38 494 ASP A C 1
ATOM 4028 O O . ASP A 1 494 ? -11.037 -27.079 19.539 1.00 74.38 494 ASP A O 1
ATOM 4032 N N . GLN A 1 495 ? -9.634 -26.804 17.821 1.00 74.12 495 GLN A N 1
ATOM 4033 C CA . GLN A 1 495 ? -8.467 -27.303 18.550 1.00 74.12 495 GLN A CA 1
ATOM 4034 C C . GLN A 1 495 ? -8.003 -26.318 19.632 1.00 74.12 495 GLN A C 1
ATOM 4036 O O . GLN A 1 495 ? -7.604 -25.191 19.350 1.00 74.12 495 GLN A O 1
ATOM 4041 N N . LYS A 1 496 ? -7.975 -26.787 20.889 1.00 64.25 496 LYS A N 1
ATOM 4042 C CA . LYS A 1 496 ? -7.532 -25.995 22.054 1.00 64.25 496 LYS A CA 1
ATOM 4043 C C . LYS A 1 496 ? -6.033 -25.674 22.046 1.00 64.25 496 LYS A C 1
ATOM 4045 O O . LYS A 1 496 ? -5.635 -24.605 22.501 1.00 64.25 496 LYS A O 1
ATOM 4050 N N . GLU A 1 497 ? -5.201 -26.577 21.529 1.00 68.81 497 GLU A N 1
ATOM 4051 C CA . GLU A 1 497 ? -3.741 -26.431 21.515 1.00 68.81 497 GLU A CA 1
ATOM 4052 C C . GLU A 1 497 ? -3.203 -26.379 20.086 1.00 68.81 497 GLU A C 1
ATOM 4054 O O . GLU A 1 497 ? -2.903 -27.392 19.461 1.00 68.81 497 GLU A O 1
ATOM 4059 N N . LEU A 1 498 ? -3.064 -25.158 19.575 1.00 78.88 498 LEU A N 1
ATOM 4060 C CA . LEU A 1 498 ? -2.472 -24.890 18.268 1.00 78.88 498 LEU A CA 1
ATOM 4061 C C . LEU A 1 498 ? -1.018 -24.460 18.429 1.00 78.88 498 LEU A C 1
ATOM 4063 O O . LEU A 1 498 ? -0.710 -23.567 19.231 1.00 78.88 498 LEU A O 1
ATOM 4067 N N . ASN A 1 499 ? -0.132 -25.033 17.615 1.00 79.12 499 ASN A N 1
ATOM 4068 C CA . ASN A 1 499 ? 1.255 -24.581 17.551 1.00 79.12 499 ASN A CA 1
ATOM 4069 C C . ASN A 1 499 ? 1.346 -23.177 16.905 1.00 79.12 499 ASN A C 1
ATOM 4071 O O . ASN A 1 499 ? 0.437 -22.736 16.200 1.00 79.12 499 ASN A O 1
ATOM 4075 N N . MET A 1 500 ? 2.455 -22.455 17.119 1.00 72.31 500 MET A N 1
ATOM 4076 C CA . MET A 1 500 ? 2.610 -21.067 16.638 1.00 72.31 500 MET A CA 1
ATOM 4077 C C . MET A 1 500 ? 2.379 -20.928 15.120 1.00 72.31 500 MET A C 1
ATOM 4079 O O . MET A 1 500 ? 1.813 -19.941 14.663 1.00 72.31 500 MET A O 1
ATOM 4083 N N . ARG A 1 501 ? 2.764 -21.943 14.335 1.00 79.88 501 ARG A N 1
ATOM 4084 C CA . ARG A 1 501 ? 2.588 -21.963 12.875 1.00 79.88 501 ARG A CA 1
ATOM 4085 C C . ARG A 1 501 ? 1.118 -22.096 12.482 1.00 79.88 501 ARG A C 1
ATOM 4087 O O . ARG A 1 501 ? 0.664 -21.361 11.611 1.00 79.88 501 ARG A O 1
ATOM 4094 N N . GLN A 1 502 ? 0.397 -23.018 13.112 1.00 80.12 502 GLN A N 1
ATOM 4095 C CA . GLN A 1 502 ? -1.032 -23.231 12.898 1.00 80.12 502 GLN A CA 1
ATOM 4096 C C . GLN A 1 502 ? -1.826 -21.985 13.290 1.00 80.12 502 GLN A C 1
ATOM 4098 O O . GLN A 1 502 ? -2.691 -21.575 12.526 1.00 80.12 502 GLN A O 1
ATOM 4103 N N . ARG A 1 503 ? -1.470 -21.313 14.397 1.00 78.19 503 ARG A N 1
ATOM 4104 C CA . ARG A 1 503 ? -2.086 -20.031 14.789 1.00 78.19 503 ARG A CA 1
ATOM 4105 C C . ARG A 1 503 ? -1.918 -18.956 13.716 1.00 78.19 503 ARG A C 1
ATOM 4107 O O . ARG A 1 503 ? -2.905 -18.360 13.308 1.00 78.19 503 ARG A O 1
ATOM 4114 N N . SER A 1 504 ? -0.700 -18.755 13.204 1.00 76.62 504 SER A N 1
ATOM 4115 C CA . SER A 1 504 ? -0.465 -17.785 12.121 1.00 76.62 504 SER A CA 1
ATOM 4116 C C . SER A 1 504 ? -1.200 -18.138 10.826 1.00 76.62 504 SER A C 1
ATOM 4118 O O . SER A 1 504 ? -1.553 -17.256 10.049 1.00 76.62 504 SER A O 1
ATOM 4120 N N . TRP A 1 505 ? -1.397 -19.426 10.545 1.00 83.69 505 TRP A N 1
ATOM 4121 C CA . TRP A 1 505 ? -2.179 -19.860 9.391 1.00 83.69 505 TRP A CA 1
ATOM 4122 C C . TRP A 1 505 ? -3.673 -19.643 9.596 1.00 83.69 505 TRP A C 1
ATOM 4124 O O . TRP A 1 505 ? -4.313 -19.154 8.678 1.00 83.69 505 TRP A O 1
ATOM 4134 N N . LEU A 1 506 ? -4.202 -19.926 10.783 1.00 82.44 506 LEU A N 1
ATOM 4135 C CA . LEU A 1 506 ? -5.604 -19.692 11.123 1.00 82.44 506 LEU A CA 1
ATOM 4136 C C . LEU A 1 506 ? -5.970 -18.208 11.144 1.00 82.44 506 LEU A C 1
ATOM 4138 O O . LEU A 1 506 ? -7.028 -17.853 10.644 1.00 82.44 506 LEU A O 1
ATOM 4142 N N . GLU A 1 507 ? -5.087 -17.343 11.640 1.00 78.31 507 GLU A N 1
ATOM 4143 C CA . GLU A 1 507 ? -5.271 -15.887 11.569 1.00 78.31 507 GLU A CA 1
ATOM 4144 C C . GLU A 1 507 ? -5.403 -15.428 10.115 1.00 78.31 507 GLU A C 1
ATOM 4146 O O . GLU A 1 507 ? -6.317 -14.692 9.770 1.00 78.31 507 GLU A O 1
ATOM 4151 N N . LEU A 1 508 ? -4.575 -15.965 9.220 1.00 78.06 508 LEU A N 1
ATOM 4152 C CA . LEU A 1 508 ? -4.709 -15.662 7.802 1.00 78.06 508 LEU A CA 1
ATOM 4153 C C . LEU A 1 508 ? -5.960 -16.282 7.167 1.00 78.06 508 LEU A C 1
ATOM 4155 O O . LEU A 1 508 ? -6.513 -15.716 6.234 1.00 78.06 508 LEU A O 1
ATOM 4159 N N . LEU A 1 509 ? -6.393 -17.455 7.627 1.00 81.12 509 LEU A N 1
ATOM 4160 C CA . LEU A 1 509 ? -7.643 -18.055 7.164 1.00 81.12 509 LEU A CA 1
ATOM 4161 C C . LEU A 1 509 ? -8.864 -17.256 7.641 1.00 81.12 509 LEU A C 1
ATOM 4163 O O . LEU A 1 509 ? -9.867 -17.256 6.942 1.00 81.12 509 LEU A O 1
ATOM 4167 N N . SER A 1 510 ? -8.770 -16.545 8.771 1.00 79.06 510 SER A N 1
ATOM 4168 C CA . SER A 1 510 ? -9.857 -15.703 9.291 1.00 79.06 510 SER A CA 1
ATOM 4169 C C . SER A 1 510 ? -10.173 -14.481 8.424 1.00 79.06 510 SER A C 1
ATOM 4171 O O . SER A 1 510 ? -11.250 -13.912 8.562 1.00 79.06 510 SER A O 1
ATOM 4173 N N . ASP A 1 511 ? -9.282 -14.130 7.492 1.00 76.62 511 ASP A N 1
ATOM 4174 C CA . ASP A 1 511 ? -9.527 -13.093 6.483 1.00 76.62 511 ASP A CA 1
ATOM 4175 C C . ASP A 1 511 ? -10.527 -13.541 5.390 1.00 76.62 511 ASP A C 1
ATOM 4177 O O . ASP A 1 511 ? -10.896 -12.727 4.545 1.00 76.62 511 ASP A O 1
ATOM 4181 N N . TYR A 1 512 ? -10.932 -14.820 5.355 1.00 79.69 512 TYR A N 1
ATOM 4182 C CA . TYR A 1 512 ? -11.804 -15.388 4.319 1.00 79.69 512 TYR A CA 1
ATOM 4183 C C . TYR A 1 512 ? -13.104 -15.938 4.918 1.00 79.69 512 TYR A C 1
ATOM 4185 O O . TYR A 1 512 ? -13.082 -16.613 5.947 1.00 79.69 512 TYR A O 1
ATOM 4193 N N . ASP A 1 513 ? -14.227 -15.734 4.225 1.00 80.25 513 ASP A N 1
ATOM 4194 C CA . ASP A 1 513 ? -15.493 -16.414 4.524 1.00 80.25 513 ASP A CA 1
ATOM 4195 C C . ASP A 1 513 ? -15.504 -17.784 3.827 1.00 80.25 513 ASP A C 1
ATOM 4197 O O . ASP A 1 513 ? -15.770 -17.887 2.628 1.00 80.25 513 ASP A O 1
ATOM 4201 N N . TYR A 1 514 ? -15.136 -18.844 4.554 1.00 85.31 514 TYR A N 1
ATOM 4202 C CA . TYR A 1 514 ? -15.058 -20.196 4.002 1.00 85.31 514 TYR A CA 1
ATOM 4203 C C . TYR A 1 514 ? -15.767 -21.246 4.862 1.00 85.31 514 TYR A C 1
ATOM 4205 O O . TYR A 1 514 ? -15.796 -21.181 6.089 1.00 85.31 514 TYR A O 1
ATOM 4213 N N . GLU A 1 515 ? -16.284 -22.281 4.203 1.00 83.81 515 GLU A N 1
ATOM 4214 C CA . GLU A 1 515 ? -16.868 -23.464 4.831 1.00 83.81 515 GLU A CA 1
ATOM 4215 C C . GLU A 1 515 ? -16.033 -24.700 4.482 1.00 83.81 515 GLU A C 1
ATOM 4217 O O . GLU A 1 515 ? -15.870 -25.033 3.307 1.00 83.81 515 GLU A O 1
ATOM 4222 N N . LEU A 1 516 ? -15.495 -25.395 5.489 1.00 85.31 516 LEU A N 1
ATOM 4223 C CA . LEU A 1 516 ? -14.674 -26.585 5.264 1.00 85.31 516 LEU A CA 1
ATOM 4224 C C . LEU A 1 516 ? -15.530 -27.860 5.220 1.00 85.31 516 LEU A C 1
ATOM 4226 O O . LEU A 1 516 ? -16.139 -28.255 6.218 1.00 85.31 516 LEU A O 1
ATOM 4230 N N . ARG A 1 517 ? -15.526 -28.559 4.084 1.00 82.19 517 ARG A N 1
ATOM 4231 C CA . ARG A 1 517 ? -16.247 -29.824 3.886 1.00 82.19 517 ARG A CA 1
ATOM 4232 C C . ARG A 1 517 ? -15.283 -30.974 3.626 1.00 82.19 517 ARG A C 1
ATOM 4234 O O . ARG A 1 517 ? -14.339 -30.863 2.851 1.00 82.19 517 ARG A O 1
ATOM 4241 N N . TYR A 1 518 ? -15.526 -32.098 4.287 1.00 81.31 518 TYR A N 1
ATOM 4242 C CA . TYR A 1 518 ? -14.810 -33.335 4.012 1.00 81.31 518 TYR A CA 1
ATOM 4243 C C . TYR A 1 518 ? -15.417 -34.025 2.791 1.00 81.31 518 TYR A C 1
ATOM 4245 O O . TYR A 1 518 ? -16.628 -34.248 2.761 1.00 81.31 518 TYR A O 1
ATOM 4253 N N . ASP A 1 519 ? -14.573 -34.396 1.832 1.00 74.31 519 ASP A N 1
ATOM 4254 C CA . ASP A 1 519 ? -14.960 -35.180 0.661 1.00 74.31 519 ASP A CA 1
ATOM 4255 C C . ASP A 1 519 ? -14.138 -36.486 0.596 1.00 74.31 519 ASP A C 1
ATOM 4257 O O . ASP A 1 519 ? -12.901 -36.443 0.572 1.00 74.31 519 ASP A O 1
ATOM 4261 N N . PRO A 1 520 ? -14.776 -37.674 0.627 1.00 66.62 520 PRO A N 1
ATOM 4262 C CA . PRO A 1 520 ? -14.074 -38.946 0.572 1.00 66.62 520 PRO A CA 1
ATOM 4263 C C . PRO A 1 520 ? -13.286 -39.131 -0.731 1.00 66.62 520 PRO A C 1
ATOM 4265 O O . PRO A 1 520 ? -13.811 -39.028 -1.836 1.00 66.62 520 PRO A O 1
ATOM 4268 N N . ARG A 1 521 ? -12.033 -39.571 -0.586 1.00 52.94 521 ARG A N 1
ATOM 4269 C CA . ARG A 1 521 ? -11.015 -39.770 -1.636 1.00 52.94 521 ARG A CA 1
ATOM 4270 C C . ARG A 1 521 ? -11.472 -40.471 -2.940 1.00 52.94 521 ARG A C 1
ATOM 4272 O O . ARG A 1 521 ? -10.827 -40.308 -3.965 1.00 52.94 521 ARG A O 1
ATOM 4279 N N . LYS A 1 522 ? -12.580 -41.227 -2.946 1.00 49.72 522 LYS A N 1
ATOM 4280 C CA . LYS A 1 522 ? -13.129 -41.880 -4.156 1.00 49.72 522 LYS A CA 1
ATOM 4281 C C . LYS A 1 522 ? -13.790 -40.914 -5.155 1.00 49.72 522 LYS A C 1
ATOM 4283 O O . LYS A 1 522 ? -13.973 -41.313 -6.300 1.00 49.72 522 LYS A O 1
ATOM 4288 N N . ALA A 1 523 ? -14.131 -39.687 -4.755 1.00 44.81 523 ALA A N 1
ATOM 4289 C CA . ALA A 1 523 ? -14.756 -38.693 -5.634 1.00 44.81 523 ALA A CA 1
ATOM 4290 C C . ALA A 1 523 ? -13.741 -37.813 -6.396 1.00 44.81 523 ALA A C 1
ATOM 4292 O O . ALA A 1 523 ? -14.066 -37.258 -7.441 1.00 44.81 523 ALA A O 1
ATOM 4293 N N . ASN A 1 524 ? -12.489 -37.731 -5.926 1.00 50.94 524 ASN A N 1
ATOM 4294 C CA . ASN A 1 524 ? -11.519 -36.714 -6.353 1.00 50.94 524 ASN A CA 1
ATOM 4295 C C . ASN A 1 524 ? -10.361 -37.289 -7.201 1.00 50.94 524 ASN A C 1
ATOM 4297 O O . ASN A 1 524 ? -9.184 -36.995 -6.987 1.00 50.94 524 ASN A O 1
ATOM 4301 N N . VAL A 1 525 ? -10.702 -38.158 -8.161 1.00 50.28 525 VAL A N 1
ATOM 4302 C CA . VAL A 1 525 ? -9.750 -38.979 -8.945 1.00 50.28 525 VAL A CA 1
ATOM 4303 C C . VAL A 1 525 ? -8.727 -38.132 -9.719 1.00 50.28 525 VAL A C 1
ATOM 4305 O O . VAL A 1 525 ? -7.569 -38.528 -9.848 1.00 50.28 525 VAL A O 1
ATOM 4308 N N . VAL A 1 526 ? -9.127 -36.949 -10.198 1.00 49.19 526 VAL A N 1
ATOM 4309 C CA . VAL A 1 526 ? -8.282 -36.077 -11.034 1.00 49.19 526 VAL A CA 1
ATOM 4310 C C . VAL A 1 526 ? -7.192 -35.374 -10.214 1.00 49.19 526 VAL A C 1
ATOM 4312 O O . VAL A 1 526 ? -6.038 -35.330 -10.637 1.00 49.19 526 VAL A O 1
ATOM 4315 N N . ALA A 1 527 ? -7.516 -34.881 -9.014 1.00 47.72 527 ALA A N 1
ATOM 4316 C CA . ALA A 1 527 ? -6.532 -34.264 -8.122 1.00 47.72 527 ALA A CA 1
ATOM 4317 C C . ALA A 1 527 ? -5.560 -35.302 -7.526 1.00 47.72 527 ALA A C 1
ATOM 4319 O O . ALA A 1 527 ? -4.371 -35.022 -7.356 1.00 47.72 527 ALA A O 1
ATOM 4320 N N . ASP A 1 528 ? -6.038 -36.521 -7.251 1.00 47.91 528 ASP A N 1
ATOM 4321 C CA . ASP A 1 528 ? -5.217 -37.589 -6.667 1.00 47.91 528 ASP A CA 1
ATOM 4322 C C . ASP A 1 528 ? -4.205 -38.175 -7.674 1.00 47.91 528 ASP A C 1
ATOM 4324 O O . ASP A 1 528 ? -3.083 -38.522 -7.291 1.00 47.91 528 ASP A O 1
ATOM 4328 N N . ALA A 1 529 ? -4.539 -38.189 -8.972 1.00 50.41 529 ALA A N 1
ATOM 4329 C CA . ALA A 1 529 ? -3.619 -38.581 -10.047 1.00 50.41 529 ALA A CA 1
ATOM 4330 C C . ALA A 1 529 ? -2.350 -37.705 -10.106 1.00 50.41 529 ALA A C 1
ATOM 4332 O O . ALA A 1 529 ? -1.289 -38.170 -10.524 1.00 50.41 529 ALA A O 1
ATOM 4333 N N . LEU A 1 530 ? -2.437 -36.454 -9.640 1.00 46.66 530 LEU A N 1
ATOM 4334 C CA . LEU A 1 530 ? -1.326 -35.498 -9.612 1.00 46.66 530 LEU A CA 1
ATOM 4335 C C . LEU A 1 530 ? -0.417 -35.651 -8.383 1.00 46.66 530 LEU A C 1
ATOM 4337 O O . LEU A 1 530 ? 0.724 -35.187 -8.408 1.00 46.66 530 LEU A O 1
ATOM 4341 N N . SER A 1 531 ? -0.900 -36.265 -7.296 1.00 45.81 531 SER A N 1
ATOM 4342 C CA . SER A 1 531 ? -0.191 -36.297 -6.006 1.00 45.81 531 SER A CA 1
ATOM 4343 C C . SER A 1 531 ? 0.508 -37.629 -5.707 1.00 45.81 531 SER A C 1
ATOM 4345 O O . SER A 1 531 ? 1.414 -37.670 -4.867 1.00 45.81 531 SER A O 1
ATOM 4347 N N . ARG A 1 532 ? 0.132 -38.728 -6.381 1.00 42.62 532 ARG A N 1
ATOM 4348 C CA . ARG A 1 532 ? 0.607 -40.081 -6.046 1.00 42.62 532 ARG A CA 1
ATOM 4349 C C . ARG A 1 532 ? 1.025 -40.885 -7.275 1.00 42.62 532 ARG A C 1
ATOM 4351 O O . ARG A 1 532 ? 0.188 -41.356 -8.034 1.00 42.62 532 ARG A O 1
ATOM 4358 N N . LYS A 1 533 ? 2.319 -41.211 -7.362 1.00 42.06 533 LYS A N 1
ATOM 4359 C CA . LYS A 1 533 ? 2.761 -42.492 -7.936 1.00 42.06 533 LYS A CA 1
ATOM 4360 C C . LYS A 1 533 ? 3.564 -43.280 -6.908 1.00 42.06 533 LYS A C 1
ATOM 4362 O O . LYS A 1 533 ? 4.390 -42.735 -6.175 1.00 42.06 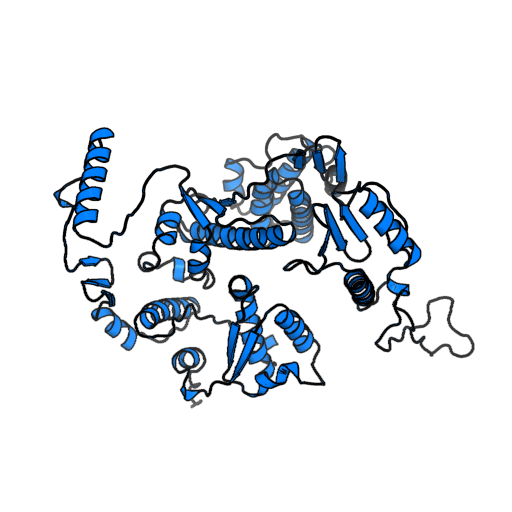533 LYS A O 1
ATOM 4367 N N . SER A 1 534 ? 3.265 -44.576 -6.850 1.00 38.59 534 SER A N 1
ATOM 4368 C CA . SER A 1 534 ? 3.979 -45.591 -6.081 1.00 38.59 534 SER A CA 1
ATOM 4369 C C . SER A 1 534 ? 5.477 -45.502 -6.350 1.00 38.59 534 SER A C 1
ATOM 4371 O O . SER A 1 534 ? 5.902 -45.569 -7.504 1.00 38.59 534 SER A O 1
ATOM 4373 N N . ARG A 1 535 ? 6.280 -45.396 -5.285 1.00 33.72 535 ARG A N 1
ATOM 4374 C CA . ARG A 1 535 ? 7.722 -45.636 -5.391 1.00 33.72 535 ARG A CA 1
ATOM 4375 C C . ARG A 1 535 ? 7.927 -47.039 -5.980 1.00 33.72 535 ARG A C 1
ATOM 4377 O O . ARG A 1 535 ? 7.218 -47.953 -5.543 1.00 33.72 535 ARG A O 1
ATOM 4384 N N . PRO A 1 536 ? 8.864 -47.238 -6.922 1.00 38.84 536 PRO A N 1
ATOM 4385 C CA . PRO A 1 536 ? 9.291 -48.582 -7.281 1.00 38.84 536 PRO A CA 1
ATOM 4386 C C . PRO A 1 536 ? 9.690 -49.306 -5.993 1.00 38.84 536 PRO A C 1
ATOM 4388 O O . PRO A 1 536 ? 10.385 -48.725 -5.153 1.00 38.84 536 PRO A O 1
ATOM 4391 N N . LYS A 1 537 ? 9.208 -50.539 -5.798 1.00 31.89 537 LYS A N 1
ATOM 4392 C CA . LYS A 1 537 ? 9.727 -51.378 -4.713 1.00 31.89 537 LYS A CA 1
ATOM 4393 C C . LYS A 1 537 ? 11.240 -51.511 -4.931 1.00 31.89 537 LYS A C 1
ATOM 4395 O O . LYS A 1 537 ? 11.632 -51.769 -6.069 1.00 31.89 537 LYS A O 1
ATOM 4400 N N . PRO A 1 538 ? 12.075 -51.294 -3.903 1.00 41.75 538 PRO A N 1
ATOM 4401 C CA . PRO A 1 538 ? 13.495 -51.571 -4.038 1.00 41.75 538 PRO A CA 1
ATOM 4402 C C . PRO A 1 538 ? 13.663 -53.062 -4.356 1.00 41.75 538 PRO A C 1
ATOM 4404 O O . PRO A 1 538 ? 12.993 -53.890 -3.732 1.00 41.75 538 PRO A O 1
ATOM 4407 N N . LEU A 1 539 ? 14.475 -53.351 -5.378 1.00 37.47 539 LEU A N 1
ATOM 4408 C CA . LEU A 1 539 ? 14.934 -54.698 -5.723 1.00 37.47 539 LEU A CA 1
ATOM 4409 C C . LEU A 1 539 ? 15.702 -55.323 -4.558 1.00 37.47 539 LEU A C 1
ATOM 4411 O O . LEU A 1 539 ? 16.478 -54.576 -3.914 1.00 37.47 539 LEU A O 1
#

InterPro domains:
  IPR013103 Reverse transcriptase, RNA-dependent DNA polymerase [PF07727] (1-163)
  IPR041373 Reverse transcriptase, RNase H-like domain [PF17917] (423-512)
  IPR043128 Reverse transcriptase/Diguanylate cyclase domain [G3DSA:3.30.70.270] (280-400)
  IPR043502 DNA/RNA polymerase superfamily [SSF56672] (1-319)
  IPR043502 DNA/RNA polymerase superfamily [SSF56672] (351-518)

Foldseek 3Di:
DFFDPLFQLDFDPDFDWAQQDPPRQDPVCNPDTDTDRTGDPPDPCRLVRSVVVVVVVLVVVPWDAAQPDRQWTWDDDPPKIKIWGDDRRDIDIDIPDVVVVVVVVVVCVVSGVDDDPDDDQADPQWGWDDDPFWIWTANLVLLCVVCVVVVNLPPAADQALDDPVLLVVQPDDADWDDLVVLVVLLVSVVVRCVFPVRCVVLSVSLVVCSVTGHPSSVVSSSSNSSHCSVVSVGGDIGTPPDDDAAEAEFEDDLPSDPPDSACLRRLVRQLVRLLVSLVVQSSVVSVPDHQQEYEYEYQDPPNLVVQVDLQDDPVRLVNLFDDQLRLQSNVSSVRYHYDHPPDDDDDDDDDDPVVVVVVVVVVVVVCVVVVHDDDVVPDDPDDQWDPDPQWIQHPVGIHGDPVVVVVLVVDDDDPDPRVLSSNQVVVLSVQCVPDPDRDSGDDDDDDDPVCVPDDPVVVQLVVVLVVCVSVVSVFRPDEEEAEDQDPVVQCLVVDPDDDPVSVVSVVSVVRGNYHYDYDHPVVPVPNVVSVDDDDPDDD